Protein AF-A0A7S0XYR2-F1 (afdb_monomer)

pLDDT: mean 83.8, std 12.92, range [31.19, 97.06]

InterPro domains:
  IPR011989 Armadillo-like helical [G3DSA:1.25.10.10] (4-378)
  IPR045065 Exportin-1/5 [PTHR11223] (70-358)
  IPR045478 Exportin-5, C-terminal domain [PF19273] (11-371)

Foldseek 3Di:
DVVLVVLLVVLLCVLVCLVVCVVVVQLPVLLVLLLVLLVVLVVLADDPPDDPVSVVSSVSSSVSSLVSSLSSCLSCLLSCLVNLVSSVVSLVVVLVDPRDDLVSLLSSVSSLLSNLVNPDALQVLLVSLCVLLVVLLCLCLDPLNLVLLQCLCCLQVQDDDDDDDPDLDDPSVCLVSLVSNLSSLSNLLSSLVCLLPDDPSSVSSLLDPSNLVSLLSNLPSLLSNLLSLLVCLPPVNLVPGDPLQVLLVDDPVVVVVVDVPDDPDPVLCSGSNSSSSVSSVSSLLSSLQSQLSSLSNPCSNVVSCVVPVVSVDSNAPNLLSDDPVSLVSNCVRHVVSNQVSDDPVCNVVCCVRHVVVSVVSVVVVVVVVVVVVVVVVD

Nearest PDB structures (foldseek):
  3m62-assembly1_A  TM=3.091E-01  e=1.852E-01  Saccharomyces cerevisiae
  8xvv-assembly1_L  TM=2.353E-01  e=3.892E+00  Homo sapiens

Solvent-accessible surface area (backbone atoms only — not comparable to full-atom values): 20651 Å² total; per-residue (Å²): 110,68,67,47,52,51,48,28,52,52,37,60,47,54,54,76,45,49,71,61,48,61,72,65,76,71,21,58,67,52,32,51,50,45,44,50,44,56,55,48,43,72,71,65,70,76,56,95,85,52,53,73,68,56,44,52,45,43,54,50,25,44,50,28,34,42,54,30,43,32,54,42,37,63,76,38,26,67,47,28,53,90,39,39,67,64,47,46,49,54,46,51,56,49,72,72,39,93,83,60,51,77,72,53,50,50,36,47,51,50,36,52,56,38,63,46,67,62,50,89,46,47,66,62,40,27,51,49,50,42,60,70,45,42,64,50,49,54,54,50,64,28,69,70,40,41,57,63,32,62,38,48,62,62,75,62,53,65,87,70,92,88,73,91,71,93,53,105,77,70,83,61,86,57,51,63,60,50,52,50,48,46,53,36,52,50,50,50,32,54,52,48,49,46,37,59,74,42,56,76,59,47,37,54,13,43,57,33,70,77,39,17,53,57,49,40,59,49,49,63,51,52,25,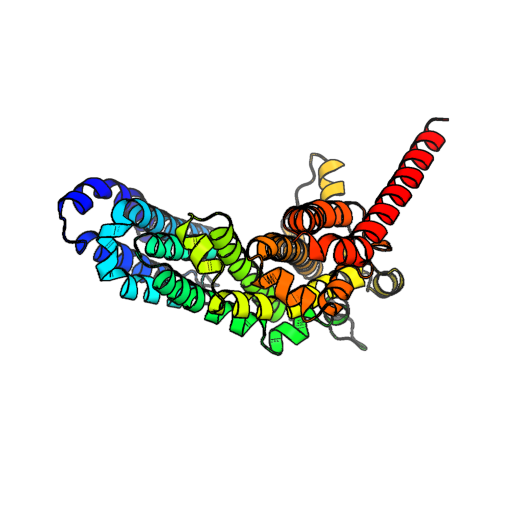31,35,48,27,24,55,34,50,57,41,32,69,73,48,52,69,70,47,50,82,79,50,52,65,59,76,57,55,66,69,54,49,46,73,74,32,90,80,61,64,89,51,76,80,49,67,76,38,70,48,42,46,49,36,52,47,54,52,52,46,50,56,48,50,37,43,34,57,17,44,44,33,66,36,40,63,19,38,55,48,41,38,69,78,37,59,70,61,53,52,37,67,57,44,52,56,91,48,46,55,72,72,58,50,52,48,44,44,64,34,28,49,49,42,42,61,77,52,50,55,78,88,51,42,63,64,46,38,65,73,48,48,50,61,52,50,54,50,50,52,51,53,48,52,53,52,53,50,54,53,56,67,70,76,110

Radius of gyration: 23.52 Å; Cα contacts (8 Å, |Δi|>4): 383; chains: 1; bounding box: 54×51×62 Å

Mean predicted aligned error: 8.56 Å

Organism: Hemiselmis andersenii (NCBI:txid464988)

Structure (mmCIF, N/CA/C/O backbone):
data_AF-A0A7S0XYR2-F1
#
_entry.id   AF-A0A7S0XYR2-F1
#
loop_
_atom_site.group_PDB
_atom_site.id
_atom_site.type_symbol
_atom_site.label_atom_id
_atom_site.label_alt_id
_atom_site.label_comp_id
_atom_site.label_asym_id
_atom_site.label_entity_id
_atom_site.label_seq_id
_atom_site.pdbx_PDB_ins_code
_atom_site.Cartn_x
_atom_site.Cartn_y
_atom_site.Cartn_z
_atom_site.occupancy
_atom_site.B_iso_or_equiv
_atom_site.auth_seq_id
_atom_site.auth_comp_id
_atom_site.auth_asym_id
_atom_site.auth_atom_id
_atom_site.pdbx_PDB_model_num
ATOM 1 N N . ASN A 1 1 ? 18.306 12.909 27.049 1.00 64.62 1 ASN A N 1
ATOM 2 C CA . ASN A 1 1 ? 18.436 11.463 26.741 1.00 64.62 1 ASN A CA 1
ATOM 3 C C . ASN A 1 1 ? 17.804 10.571 27.806 1.00 64.62 1 ASN A C 1
ATOM 5 O O . ASN A 1 1 ? 17.070 9.670 27.417 1.00 64.62 1 ASN A O 1
ATOM 9 N N . GLY A 1 2 ? 17.995 10.841 29.107 1.00 75.31 2 GLY A N 1
ATOM 10 C CA . GLY A 1 2 ? 17.347 10.086 30.197 1.00 75.31 2 GLY A CA 1
ATOM 11 C C . GLY A 1 2 ? 15.819 9.996 30.081 1.00 75.31 2 GLY A C 1
ATOM 12 O O . GLY A 1 2 ? 15.277 8.897 30.099 1.00 75.31 2 GLY A O 1
ATOM 13 N N . ASP A 1 3 ? 15.133 11.112 29.824 1.00 80.19 3 ASP A N 1
ATOM 14 C CA . ASP A 1 3 ? 13.661 11.126 29.725 1.00 80.19 3 ASP A CA 1
ATOM 15 C C . ASP A 1 3 ? 13.102 10.274 28.578 1.00 80.19 3 ASP A C 1
ATOM 17 O O . ASP A 1 3 ? 12.055 9.650 28.725 1.00 80.19 3 ASP A O 1
ATOM 21 N N . LEU A 1 4 ? 13.800 10.209 27.436 1.00 82.38 4 LEU A N 1
ATOM 22 C CA . LEU A 1 4 ? 13.401 9.374 26.292 1.00 82.38 4 LEU A CA 1
ATOM 23 C C . LEU A 1 4 ? 13.570 7.886 26.605 1.00 82.38 4 LEU A C 1
ATOM 25 O O . LEU A 1 4 ? 12.728 7.070 26.229 1.00 82.38 4 LEU A O 1
ATOM 29 N N . PHE A 1 5 ? 14.639 7.539 27.323 1.00 79.25 5 PHE A N 1
ATOM 30 C CA . PHE A 1 5 ? 14.865 6.177 27.786 1.00 79.25 5 PHE A CA 1
ATOM 31 C C . PHE A 1 5 ? 13.798 5.757 28.804 1.00 79.25 5 PHE A C 1
ATOM 33 O O . P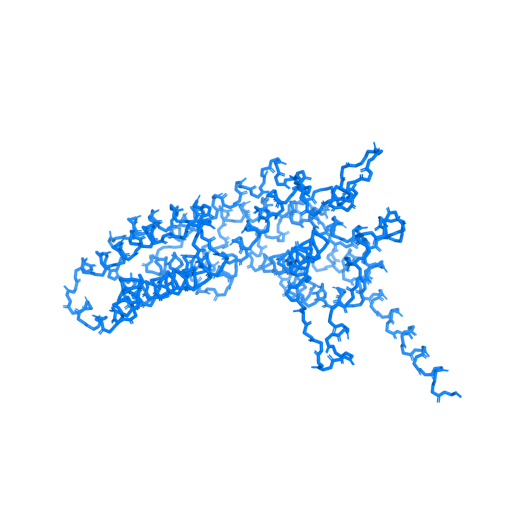HE A 1 5 ? 13.161 4.718 28.631 1.00 79.25 5 PHE A O 1
ATOM 40 N N . VAL A 1 6 ? 13.535 6.599 29.810 1.00 83.31 6 VAL A N 1
ATOM 41 C CA . VAL A 1 6 ? 12.490 6.367 30.818 1.00 83.31 6 VAL A CA 1
ATOM 42 C C . VAL A 1 6 ? 11.117 6.255 30.159 1.00 83.31 6 VAL A C 1
ATOM 44 O O . VAL A 1 6 ? 10.384 5.312 30.447 1.00 83.31 6 VAL A O 1
ATOM 47 N N . ALA A 1 7 ? 10.791 7.137 29.210 1.00 82.31 7 ALA A N 1
ATOM 48 C CA . ALA A 1 7 ? 9.565 7.038 28.424 1.00 82.31 7 ALA A CA 1
ATOM 49 C C . ALA A 1 7 ? 9.462 5.679 27.712 1.00 82.31 7 ALA A C 1
ATOM 51 O O . ALA A 1 7 ? 8.441 5.002 27.818 1.00 82.31 7 ALA A O 1
ATOM 52 N N . GLY A 1 8 ? 10.531 5.234 27.045 1.00 82.00 8 GLY A N 1
ATOM 53 C CA . GLY A 1 8 ? 10.579 3.926 26.391 1.00 82.00 8 GLY A CA 1
ATOM 54 C C . GLY A 1 8 ? 10.329 2.753 27.348 1.00 82.00 8 GLY A C 1
ATOM 55 O O . GLY A 1 8 ? 9.610 1.819 26.986 1.00 82.00 8 GLY A O 1
ATOM 56 N N . VAL A 1 9 ? 10.875 2.808 28.568 1.00 85.62 9 VAL A N 1
ATOM 57 C CA . VAL A 1 9 ? 10.643 1.801 29.619 1.00 85.62 9 VAL A CA 1
ATOM 58 C C . VAL A 1 9 ? 9.190 1.829 30.091 1.00 85.62 9 VAL A C 1
ATOM 60 O O . VAL A 1 9 ? 8.534 0.790 30.085 1.00 85.62 9 VAL A O 1
ATOM 63 N N . VAL A 1 10 ? 8.661 3.007 30.427 1.00 88.75 10 VAL A N 1
ATOM 64 C CA . VAL A 1 10 ? 7.279 3.170 30.903 1.00 88.75 10 VAL A CA 1
ATOM 65 C C . VAL A 1 10 ? 6.286 2.654 29.864 1.00 88.75 10 VAL A C 1
ATOM 67 O O . VAL A 1 10 ? 5.469 1.789 30.175 1.00 88.75 10 VAL A O 1
ATOM 70 N N . PHE A 1 11 ? 6.389 3.097 28.607 1.00 90.50 11 PHE A N 1
ATOM 71 C CA . PHE A 1 11 ? 5.466 2.675 27.549 1.00 90.50 11 PHE A CA 1
ATOM 72 C C . PHE A 1 11 ? 5.566 1.185 27.230 1.00 90.50 11 PHE A C 1
ATOM 74 O O . PHE A 1 11 ? 4.560 0.564 26.887 1.00 90.50 11 PHE A O 1
ATOM 81 N N . ARG A 1 12 ? 6.750 0.581 27.372 1.00 89.56 12 ARG A N 1
ATOM 82 C CA . ARG A 1 12 ? 6.920 -0.870 27.236 1.00 89.56 12 ARG A CA 1
ATOM 83 C C . ARG A 1 12 ? 6.217 -1.643 28.354 1.00 89.56 12 ARG A C 1
ATOM 85 O O . ARG A 1 12 ? 5.769 -2.759 28.096 1.00 89.56 12 ARG A O 1
ATOM 92 N N . SER A 1 13 ? 6.135 -1.072 29.552 1.00 91.50 13 SER A N 1
ATOM 93 C CA . SER A 1 13 ? 5.522 -1.708 30.719 1.00 91.50 13 SER A CA 1
ATOM 94 C C . SER A 1 13 ? 4.009 -1.516 30.783 1.00 91.50 13 SER A C 1
ATOM 96 O O . SER A 1 13 ? 3.336 -2.368 31.333 1.00 91.50 13 SER A O 1
ATOM 98 N N . LEU A 1 14 ? 3.427 -0.475 30.177 1.00 91.81 14 LEU A N 1
ATOM 99 C CA . LEU A 1 14 ? 1.970 -0.252 30.233 1.00 91.81 14 LEU A CA 1
ATOM 100 C C . LEU A 1 14 ? 1.098 -1.461 29.826 1.00 91.81 14 LEU A C 1
ATOM 102 O O . LEU A 1 14 ? 0.091 -1.690 30.495 1.00 91.81 14 LEU A O 1
ATOM 106 N N . PRO A 1 15 ? 1.452 -2.291 28.822 1.00 93.56 15 PRO A N 1
ATOM 107 C CA . PRO A 1 15 ? 0.707 -3.518 28.536 1.00 93.56 15 PRO A CA 1
ATOM 108 C C . PRO A 1 15 ? 0.613 -4.506 29.712 1.00 93.56 15 PRO A C 1
ATOM 110 O O . PRO A 1 15 ? -0.316 -5.304 29.751 1.00 93.56 15 PRO A O 1
ATOM 113 N N . THR A 1 16 ? 1.509 -4.465 30.704 1.00 93.75 16 THR A N 1
ATOM 114 C CA . THR A 1 16 ? 1.393 -5.323 31.900 1.00 93.75 16 THR A CA 1
ATOM 115 C C . THR A 1 16 ? 0.201 -4.938 32.777 1.00 93.75 16 THR A C 1
ATOM 117 O O . THR A 1 16 ? -0.219 -5.735 33.609 1.00 93.75 16 THR A O 1
ATOM 120 N N . MET A 1 17 ? -0.373 -3.745 32.581 1.00 91.25 17 MET A N 1
ATOM 121 C CA . MET A 1 17 ? -1.562 -3.269 33.293 1.00 91.25 17 MET A CA 1
ATOM 122 C C . MET A 1 17 ? -2.878 -3.764 32.681 1.00 91.25 17 MET A C 1
ATOM 124 O O . MET A 1 17 ? -3.933 -3.515 33.257 1.00 91.25 17 MET A O 1
ATOM 128 N N . ILE A 1 18 ? -2.852 -4.477 31.548 1.00 93.12 18 ILE A N 1
ATOM 129 C CA . ILE A 1 18 ? -4.059 -4.980 30.869 1.00 93.12 18 ILE A CA 1
ATOM 130 C C . ILE A 1 18 ? -5.024 -5.713 31.823 1.00 93.12 18 ILE A C 1
ATOM 132 O O . ILE A 1 18 ? -6.207 -5.374 31.801 1.00 93.12 18 ILE A O 1
ATOM 136 N N . PRO A 1 19 ? -4.583 -6.650 32.694 1.00 91.81 19 PRO A N 1
ATOM 137 C CA . PRO A 1 19 ? -5.498 -7.340 33.608 1.00 91.81 19 PRO A CA 1
ATOM 138 C C . PRO A 1 19 ? -6.223 -6.384 34.562 1.00 91.81 19 PRO A C 1
ATOM 140 O O . PRO A 1 19 ? -7.416 -6.539 34.809 1.00 91.81 19 PRO A O 1
ATOM 143 N N . PHE A 1 20 ? -5.518 -5.362 35.053 1.00 89.88 20 PHE A N 1
ATOM 144 C CA . PHE A 1 20 ? -6.088 -4.339 35.926 1.00 89.88 20 PHE A CA 1
ATOM 145 C C . PHE A 1 20 ? -7.101 -3.463 35.181 1.00 89.88 20 PHE A C 1
ATOM 147 O O . PHE A 1 20 ? -8.198 -3.226 35.680 1.00 89.88 20 PHE A O 1
ATOM 154 N N . LEU A 1 21 ? -6.761 -3.023 33.966 1.00 88.94 21 LEU A N 1
ATOM 155 C CA . LEU A 1 21 ? -7.651 -2.211 33.131 1.00 88.94 21 LEU A CA 1
ATOM 156 C C . LEU A 1 21 ? -8.925 -2.970 32.755 1.00 88.94 21 LEU A C 1
ATOM 158 O O . LEU A 1 21 ? -10.006 -2.388 32.766 1.00 88.94 21 LEU A O 1
ATOM 162 N N . LYS A 1 22 ? -8.811 -4.276 32.495 1.00 85.44 22 LYS A N 1
ATOM 163 C CA . LYS A 1 22 ? -9.958 -5.145 32.225 1.00 85.44 22 LYS A CA 1
ATOM 164 C C . LYS A 1 22 ? -10.896 -5.258 33.431 1.00 85.44 22 LYS A C 1
ATOM 166 O O . LYS A 1 22 ? -12.110 -5.243 33.268 1.00 85.44 22 LYS A O 1
ATOM 171 N N . GLY A 1 23 ? -10.340 -5.308 34.643 1.00 82.75 23 GLY A N 1
ATOM 172 C CA . GLY A 1 23 ? -11.110 -5.369 35.890 1.00 82.75 23 GLY A CA 1
ATOM 173 C C . GLY A 1 23 ? -11.916 -4.104 36.221 1.00 82.75 23 GLY A C 1
ATOM 174 O O . GLY A 1 23 ? -12.837 -4.179 37.026 1.00 82.75 23 GLY A O 1
ATOM 175 N N . GLN A 1 24 ? -11.609 -2.955 35.604 1.00 79.88 24 GLN A N 1
ATOM 176 C CA . GLN A 1 24 ? -12.321 -1.686 35.835 1.00 79.88 24 GLN A CA 1
ATOM 177 C C . GLN A 1 24 ? -13.682 -1.612 35.115 1.00 79.88 24 GLN A C 1
ATOM 179 O O . GLN A 1 24 ? -14.516 -0.786 35.473 1.00 79.88 24 GLN A O 1
ATOM 184 N N . GLY A 1 25 ? -13.915 -2.450 34.096 1.00 67.56 25 GLY A N 1
ATOM 185 C CA . GLY A 1 25 ? -15.216 -2.655 33.438 1.00 67.56 25 GLY A CA 1
ATOM 186 C C . GLY A 1 25 ? -15.798 -1.486 32.624 1.00 67.56 25 GLY A C 1
ATOM 187 O O . GLY A 1 25 ? -16.658 -1.720 31.783 1.00 67.56 25 GLY A O 1
ATOM 188 N N . ASN A 1 26 ? -15.342 -0.245 32.824 1.00 70.19 26 ASN A N 1
ATOM 189 C CA . ASN A 1 26 ? -15.915 0.953 32.194 1.00 70.19 26 ASN A CA 1
ATOM 190 C C . ASN A 1 26 ? -15.094 1.523 31.022 1.00 70.19 26 ASN A C 1
ATOM 192 O O . ASN A 1 26 ? -15.467 2.553 30.466 1.00 70.19 26 ASN A O 1
ATOM 196 N N . GLY A 1 27 ? -13.953 0.915 30.680 1.00 72.81 27 GLY A N 1
ATOM 197 C CA . GLY A 1 27 ? -13.110 1.344 29.557 1.00 72.81 27 GLY A CA 1
ATOM 198 C C . GLY A 1 27 ? -12.356 2.669 29.729 1.00 72.81 27 GLY A C 1
ATOM 199 O O . GLY A 1 27 ? -11.406 2.916 28.984 1.00 72.81 27 GLY A O 1
ATOM 200 N N . GLN A 1 28 ? -12.686 3.482 30.741 1.00 80.94 28 GLN A N 1
ATOM 201 C CA . GLN A 1 28 ? -12.114 4.822 30.939 1.00 80.94 28 GLN A CA 1
ATOM 202 C C . GLN A 1 28 ? -10.594 4.794 31.092 1.00 80.94 28 GLN A C 1
ATOM 204 O O . GLN A 1 28 ? -9.887 5.600 30.488 1.00 80.94 28 GLN A O 1
ATOM 209 N N . GLY A 1 29 ? -10.074 3.835 31.863 1.00 85.81 29 GLY A N 1
ATOM 210 C CA . GLY A 1 29 ? -8.632 3.674 32.042 1.00 85.81 29 GLY A CA 1
ATOM 211 C C . GLY A 1 29 ? -7.916 3.316 30.737 1.00 85.81 29 GLY A C 1
ATOM 212 O O . GLY A 1 29 ? -6.848 3.855 30.451 1.00 85.81 29 GLY A O 1
ATOM 213 N N . ALA A 1 30 ? -8.515 2.442 29.922 1.00 87.44 30 ALA A N 1
ATOM 214 C CA . ALA A 1 30 ? -7.942 2.025 28.646 1.00 87.44 30 ALA A CA 1
ATOM 215 C C . ALA A 1 30 ? -7.933 3.183 27.638 1.00 87.44 30 ALA A C 1
ATOM 217 O O . ALA A 1 30 ? -6.883 3.474 27.061 1.00 87.44 30 ALA A O 1
ATOM 218 N N . GLY A 1 31 ? -9.068 3.877 27.486 1.00 89.31 31 GLY A N 1
ATOM 219 C CA . GLY A 1 31 ? -9.197 5.039 26.605 1.00 89.31 31 GLY A CA 1
ATOM 220 C C . GLY A 1 31 ? -8.204 6.136 26.972 1.00 89.31 31 GLY A C 1
ATOM 221 O O . GLY A 1 31 ? -7.397 6.544 26.139 1.00 89.31 31 GLY A O 1
ATOM 222 N N . TYR A 1 32 ? -8.165 6.517 28.252 1.00 90.81 32 TYR A N 1
ATOM 223 C CA . TYR A 1 32 ? -7.227 7.519 28.757 1.00 90.81 32 TYR A CA 1
ATOM 224 C C . TYR A 1 32 ? -5.764 7.157 28.470 1.00 90.81 32 TYR A C 1
ATOM 226 O O . TYR A 1 32 ? -5.002 7.997 27.987 1.00 90.81 32 TYR A O 1
ATOM 234 N N . ILE A 1 33 ? -5.353 5.913 28.742 1.00 92.19 33 ILE A N 1
ATOM 235 C CA . ILE A 1 33 ? -3.969 5.477 28.518 1.00 92.19 33 ILE A CA 1
ATOM 236 C C . ILE A 1 33 ? -3.615 5.541 27.034 1.00 92.19 33 ILE A C 1
ATOM 238 O O . ILE A 1 33 ? -2.578 6.110 26.687 1.00 92.19 33 ILE A O 1
ATOM 242 N N . VAL A 1 34 ? -4.464 5.003 26.155 1.00 93.00 34 VAL A N 1
ATOM 243 C CA . VAL A 1 34 ? -4.190 4.990 24.713 1.00 93.00 34 VAL A CA 1
ATOM 244 C C . VAL A 1 34 ? -4.149 6.418 24.154 1.00 93.00 34 VAL A C 1
ATOM 246 O O . VAL A 1 34 ? -3.179 6.765 23.477 1.00 93.00 34 VAL A O 1
ATOM 249 N N . SER A 1 35 ? -5.101 7.286 24.506 1.00 92.81 35 SER A N 1
ATOM 250 C CA . SER A 1 35 ? -5.096 8.695 24.088 1.00 92.81 35 SER A CA 1
ATOM 251 C C . SER A 1 35 ? -3.867 9.459 24.584 1.00 92.81 35 SER A C 1
ATOM 253 O O . SER A 1 35 ? -3.252 10.224 23.833 1.00 92.81 35 SER A O 1
ATOM 255 N N . ARG A 1 36 ? -3.440 9.232 25.835 1.00 92.62 36 ARG A N 1
ATOM 256 C CA . ARG A 1 36 ? -2.217 9.838 26.390 1.00 92.62 36 ARG A CA 1
ATOM 257 C C . ARG A 1 36 ? -0.962 9.342 25.690 1.00 92.62 36 ARG A C 1
ATOM 259 O O . ARG A 1 36 ? -0.053 10.136 25.454 1.00 92.62 36 ARG A O 1
ATOM 266 N N . MET A 1 37 ? -0.910 8.059 25.343 1.00 93.19 37 MET A N 1
ATOM 267 C CA . MET A 1 37 ? 0.182 7.477 24.569 1.00 93.19 37 MET A CA 1
ATOM 268 C C . MET A 1 37 ? 0.294 8.139 23.191 1.00 93.19 37 MET A C 1
ATOM 270 O O . MET A 1 37 ? 1.375 8.614 22.844 1.00 93.19 37 MET A O 1
ATOM 274 N N . LEU A 1 38 ? -0.811 8.262 22.448 1.00 92.19 38 LEU A N 1
ATOM 275 C CA . LEU A 1 38 ? -0.824 8.927 21.138 1.00 92.19 38 LEU A CA 1
ATOM 276 C C . LEU A 1 38 ? -0.518 10.428 21.239 1.00 92.19 38 LEU A C 1
ATOM 278 O O . LEU A 1 38 ? 0.268 10.961 20.461 1.00 92.19 38 LEU A O 1
ATOM 282 N N . THR A 1 39 ? -1.047 11.114 22.249 1.00 91.25 39 THR A N 1
ATOM 283 C CA . THR A 1 39 ? -0.697 12.519 22.505 1.00 91.25 39 THR A CA 1
ATOM 284 C C . THR A 1 39 ? 0.797 12.669 22.799 1.00 91.25 39 THR A C 1
ATOM 286 O O . THR A 1 39 ? 1.458 13.553 22.252 1.00 91.25 39 THR A O 1
ATOM 289 N N . ARG A 1 40 ? 1.381 11.784 23.621 1.00 90.19 40 ARG A N 1
ATOM 290 C CA . ARG A 1 40 ? 2.819 11.831 23.917 1.00 90.19 40 ARG A CA 1
ATOM 291 C C . ARG A 1 40 ? 3.657 11.524 22.685 1.00 90.19 40 ARG A C 1
ATOM 293 O O . ARG A 1 40 ? 4.683 12.176 22.499 1.00 90.19 40 ARG A O 1
ATOM 300 N N . TYR A 1 41 ? 3.210 10.598 21.840 1.00 89.94 41 TYR A N 1
ATOM 301 C CA . TYR A 1 41 ? 3.844 10.311 20.559 1.00 89.94 41 TYR A CA 1
ATOM 302 C C . TYR A 1 41 ? 4.067 11.601 19.757 1.00 89.94 41 TYR A C 1
ATOM 304 O O . TYR A 1 41 ? 5.190 11.860 19.337 1.00 89.94 41 TYR A O 1
ATOM 312 N N . LYS A 1 42 ? 3.042 12.464 19.644 1.00 86.50 42 LYS A N 1
ATOM 313 C CA . LYS A 1 42 ? 3.137 13.755 18.931 1.00 86.50 42 LYS A CA 1
ATOM 314 C C . LYS A 1 42 ? 4.216 14.676 19.498 1.00 86.50 42 LYS A C 1
ATOM 316 O O . LYS A 1 42 ? 4.836 15.414 18.741 1.00 86.50 42 LYS A O 1
ATOM 321 N N . THR A 1 43 ? 4.451 14.631 20.809 1.00 86.69 43 THR A N 1
ATOM 322 C CA . THR A 1 43 ? 5.464 15.472 21.473 1.00 86.69 43 THR A CA 1
ATOM 323 C C . THR A 1 43 ? 6.889 14.932 21.348 1.00 86.69 43 THR A C 1
ATOM 325 O O . THR A 1 43 ? 7.843 15.676 21.555 1.00 86.69 43 THR A O 1
ATOM 328 N N . ILE A 1 44 ? 7.054 13.645 21.029 1.00 87.00 44 ILE A N 1
ATOM 329 C CA . ILE A 1 44 ? 8.364 13.013 20.864 1.00 87.00 44 ILE A CA 1
ATOM 330 C C . ILE A 1 44 ? 8.745 13.118 19.384 1.00 87.00 44 ILE A C 1
ATOM 332 O O . ILE A 1 44 ? 8.451 12.245 18.569 1.00 87.00 44 ILE A O 1
ATOM 336 N N . GLN A 1 45 ? 9.383 14.233 19.041 1.00 81.62 45 GLN A N 1
ATOM 337 C CA . GLN A 1 45 ? 9.883 14.524 17.698 1.00 81.62 45 GLN A CA 1
ATOM 338 C C . GLN A 1 45 ? 11.408 14.567 17.702 1.00 81.62 45 GLN A C 1
ATOM 340 O O . GLN A 1 45 ? 12.019 14.885 18.727 1.00 81.62 45 GLN A O 1
ATOM 345 N N . TRP A 1 46 ? 12.015 14.237 16.564 1.00 77.69 46 TRP A N 1
ATOM 346 C CA . TRP A 1 46 ? 13.436 14.488 16.342 1.00 77.69 46 TRP A CA 1
ATOM 347 C C . TRP A 1 46 ? 13.610 15.804 15.584 1.00 77.69 46 TRP A C 1
ATOM 349 O O . TRP A 1 46 ? 12.789 16.168 14.743 1.00 77.69 46 TRP A O 1
ATOM 359 N N . SER A 1 47 ? 14.690 16.513 15.887 1.00 73.88 47 SER A N 1
ATOM 360 C CA . SER A 1 47 ? 15.134 17.690 15.143 1.00 73.88 47 SER A CA 1
ATOM 361 C C . SER A 1 47 ? 16.102 17.276 14.027 1.00 73.88 47 SER A C 1
ATOM 363 O O . SER A 1 47 ? 16.884 16.339 14.219 1.00 73.88 47 SER A O 1
ATOM 365 N N . PRO A 1 48 ? 16.153 17.989 12.886 1.00 68.56 48 PRO A N 1
ATOM 366 C CA . PRO A 1 48 ? 17.231 17.835 11.907 1.00 68.56 48 PRO A CA 1
ATOM 367 C C . PRO A 1 48 ? 18.628 18.014 12.522 1.00 68.56 48 PRO A C 1
ATOM 369 O O . PRO A 1 48 ? 19.590 17.418 12.048 1.00 68.56 48 PRO A O 1
ATOM 372 N N . THR A 1 49 ? 18.736 18.778 13.610 1.00 76.44 49 THR A N 1
ATOM 373 C CA . THR A 1 49 ? 19.988 19.010 14.345 1.00 76.44 49 THR A CA 1
ATOM 374 C C . THR A 1 49 ? 20.325 17.922 15.370 1.00 76.44 49 THR A C 1
ATOM 376 O O . THR A 1 49 ? 21.400 17.970 15.960 1.00 76.44 49 THR A O 1
ATOM 379 N N . ASP A 1 50 ? 19.439 16.945 15.596 1.00 80.25 50 ASP A N 1
ATOM 380 C CA . ASP A 1 50 ? 19.701 15.858 16.541 1.00 80.25 50 ASP A CA 1
ATOM 381 C C . ASP A 1 50 ? 20.791 14.920 16.008 1.00 80.25 50 ASP A C 1
ATOM 383 O O . ASP A 1 50 ? 20.760 14.521 14.839 1.00 80.25 50 ASP A O 1
ATOM 387 N N . ASP A 1 51 ? 21.702 14.502 16.891 1.00 84.81 51 ASP A N 1
ATOM 388 C CA . ASP A 1 51 ? 22.689 13.465 16.590 1.00 84.81 51 ASP A CA 1
ATOM 389 C C . ASP A 1 51 ? 22.036 12.084 16.342 1.00 84.81 51 ASP A C 1
ATOM 391 O O . ASP A 1 51 ? 20.878 11.824 16.698 1.00 84.81 51 ASP A O 1
ATOM 395 N N . ALA A 1 52 ? 22.787 11.168 15.722 1.00 81.56 52 ALA A N 1
ATOM 396 C CA . ALA A 1 52 ? 22.298 9.833 15.365 1.00 81.56 52 ALA A CA 1
ATOM 397 C C . ALA A 1 52 ? 21.816 9.013 16.580 1.00 81.56 52 ALA A C 1
ATOM 399 O O . ALA A 1 52 ? 20.835 8.264 16.488 1.00 81.56 52 ALA A O 1
ATOM 400 N N . SER A 1 53 ? 22.459 9.183 17.738 1.00 82.69 53 SER A N 1
ATOM 401 C CA . SER A 1 53 ? 22.109 8.483 18.978 1.00 82.69 53 SER A CA 1
ATOM 402 C C . SER A 1 53 ? 20.754 8.947 19.510 1.00 82.69 53 SER A C 1
ATOM 404 O O . SER A 1 53 ? 19.897 8.134 19.866 1.00 82.69 53 SER A O 1
ATOM 406 N N . ARG A 1 54 ? 20.512 10.259 19.514 1.00 83.75 54 ARG A N 1
ATOM 407 C CA . ARG A 1 54 ? 19.249 10.866 19.926 1.00 83.75 54 ARG A CA 1
ATOM 408 C C . ARG A 1 54 ? 18.121 10.505 18.969 1.00 83.75 54 ARG A C 1
ATOM 410 O O . ARG A 1 54 ? 17.058 10.105 19.444 1.00 83.75 54 ARG A O 1
ATOM 417 N N . ARG A 1 55 ? 18.356 10.548 17.653 1.00 81.88 55 ARG A N 1
ATOM 418 C CA . ARG A 1 55 ? 17.380 10.082 16.648 1.00 81.88 55 ARG A CA 1
ATOM 419 C C . ARG A 1 55 ? 16.975 8.632 16.902 1.00 81.88 55 ARG A C 1
ATOM 421 O O . ARG A 1 55 ? 15.787 8.321 16.948 1.00 81.88 55 ARG A O 1
ATOM 428 N N . THR A 1 56 ? 17.947 7.763 17.174 1.00 83.44 56 THR A N 1
ATOM 429 C CA . THR A 1 56 ? 17.697 6.352 17.503 1.00 83.44 56 THR A CA 1
ATOM 430 C C . THR A 1 56 ? 16.842 6.198 18.766 1.00 83.44 56 THR A C 1
ATOM 432 O O . THR A 1 56 ? 15.904 5.400 18.789 1.00 83.44 56 THR A O 1
ATOM 435 N N . LEU A 1 57 ? 17.106 6.980 19.820 1.00 86.75 57 LEU A N 1
ATOM 436 C CA . LEU A 1 57 ? 16.297 6.968 21.046 1.00 86.75 57 LEU A CA 1
ATOM 437 C C . LEU A 1 57 ? 14.861 7.455 20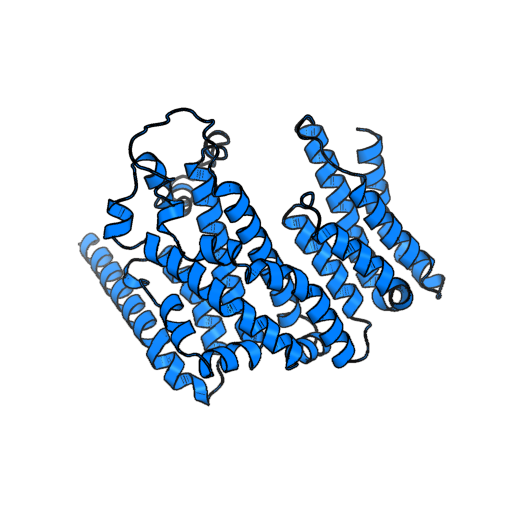.811 1.00 86.75 57 LEU A C 1
ATOM 439 O O . LEU A 1 57 ? 13.925 6.849 21.334 1.00 86.75 57 LEU A O 1
ATOM 443 N N . VAL A 1 58 ? 14.680 8.512 20.015 1.00 87.75 58 VAL A N 1
ATOM 444 C CA . VAL A 1 58 ? 13.362 9.042 19.634 1.00 87.75 58 VAL A CA 1
ATOM 445 C C . VAL A 1 58 ? 12.559 7.990 18.867 1.00 87.75 58 VAL A C 1
ATOM 447 O O . VAL A 1 58 ? 11.443 7.661 19.276 1.00 87.75 58 VAL A O 1
ATOM 450 N N . LEU A 1 59 ? 13.139 7.406 17.814 1.00 85.12 59 LEU A N 1
ATOM 451 C CA . LEU A 1 59 ? 12.496 6.362 17.009 1.00 85.12 59 LEU A CA 1
ATOM 452 C C . LEU A 1 59 ? 12.137 5.138 17.860 1.00 85.12 59 LEU A C 1
ATOM 454 O O . LEU A 1 59 ? 11.026 4.614 17.773 1.00 85.12 59 LEU A O 1
ATOM 458 N N . ASN A 1 60 ? 13.034 4.717 18.755 1.00 87.00 60 ASN A N 1
ATOM 459 C CA . ASN A 1 60 ? 12.763 3.616 19.673 1.00 87.00 60 ASN A CA 1
ATOM 460 C C . ASN A 1 60 ? 11.609 3.931 20.632 1.00 87.00 60 ASN A C 1
ATOM 462 O O . ASN A 1 60 ? 10.722 3.094 20.799 1.00 87.00 60 ASN A O 1
ATOM 466 N N . ALA A 1 61 ? 11.581 5.118 21.245 1.00 89.38 61 ALA A N 1
ATOM 467 C CA . ALA A 1 61 ? 10.503 5.516 22.149 1.00 89.38 61 ALA A CA 1
ATOM 468 C C . ALA A 1 61 ? 9.144 5.542 21.431 1.00 89.38 61 ALA A C 1
ATOM 470 O O . ALA A 1 61 ? 8.175 4.957 21.917 1.00 89.38 61 ALA A O 1
ATOM 471 N N . ARG A 1 62 ? 9.081 6.133 20.234 1.00 90.44 62 ARG A N 1
ATOM 472 C CA . ARG A 1 62 ? 7.865 6.183 19.410 1.00 90.44 62 ARG A CA 1
ATOM 473 C C . ARG A 1 62 ? 7.400 4.804 18.949 1.00 90.44 62 ARG A C 1
ATOM 475 O O . ARG A 1 62 ? 6.208 4.493 19.014 1.00 90.44 62 ARG A O 1
ATOM 482 N N . ARG A 1 63 ? 8.332 3.924 18.574 1.00 87.69 63 ARG A N 1
ATOM 483 C CA . ARG A 1 63 ? 8.034 2.517 18.275 1.00 87.69 63 ARG A CA 1
ATOM 484 C C . ARG A 1 63 ? 7.457 1.792 19.491 1.00 87.69 63 ARG A C 1
ATOM 486 O O . ARG A 1 63 ? 6.516 1.015 19.354 1.00 87.69 63 ARG A O 1
ATOM 493 N N . ARG A 1 64 ? 7.981 2.035 20.700 1.00 90.69 64 ARG A N 1
ATOM 494 C CA . ARG A 1 64 ? 7.415 1.459 21.936 1.00 90.69 64 ARG A CA 1
ATOM 495 C C . ARG A 1 64 ? 6.007 1.970 22.202 1.00 90.69 64 ARG A C 1
ATOM 497 O O . ARG A 1 64 ? 5.151 1.162 22.533 1.00 90.69 64 ARG A O 1
ATOM 504 N N . ILE A 1 65 ? 5.761 3.263 22.012 1.00 92.00 65 ILE A N 1
ATOM 505 C CA . ILE A 1 65 ? 4.425 3.846 22.157 1.00 92.00 65 ILE A CA 1
ATOM 506 C C . ILE A 1 65 ? 3.445 3.173 21.194 1.00 92.00 65 ILE A C 1
ATOM 508 O O . ILE A 1 65 ? 2.489 2.553 21.644 1.00 92.00 65 ILE A O 1
ATOM 512 N N . SER A 1 66 ? 3.725 3.219 19.891 1.00 90.75 66 SER A N 1
ATOM 513 C CA . SER A 1 66 ? 2.834 2.671 18.860 1.00 90.75 66 SER A CA 1
ATOM 514 C C . SER A 1 66 ? 2.576 1.168 19.038 1.00 90.75 66 SER A C 1
ATOM 516 O O . SER A 1 66 ? 1.425 0.736 19.055 1.00 90.75 66 SER A O 1
ATOM 518 N N . THR A 1 67 ? 3.619 0.363 19.272 1.00 91.38 67 THR A N 1
ATOM 519 C CA . THR A 1 67 ? 3.458 -1.087 19.504 1.00 91.38 67 THR A CA 1
ATOM 520 C C . THR A 1 67 ? 2.697 -1.413 20.790 1.00 91.38 67 THR A C 1
ATOM 522 O O . THR A 1 67 ? 1.899 -2.350 20.802 1.00 91.38 67 THR A O 1
ATOM 525 N N . SER A 1 68 ? 2.910 -0.669 21.878 1.00 94.06 68 SER A N 1
ATOM 526 C CA . SER A 1 68 ? 2.167 -0.875 23.125 1.00 94.06 68 SER A CA 1
ATOM 527 C C . SER A 1 68 ? 0.710 -0.424 23.010 1.00 94.06 68 SER A C 1
ATOM 529 O O . SER A 1 68 ? -0.159 -1.122 23.526 1.00 94.06 68 SER A O 1
ATOM 531 N N . SER A 1 69 ? 0.423 0.669 22.293 1.00 93.94 69 SER A N 1
ATOM 532 C CA . SER A 1 69 ? -0.949 1.116 22.022 1.00 93.94 69 SER A CA 1
ATOM 533 C C . SER A 1 69 ? -1.733 0.039 21.277 1.00 93.94 69 SER A C 1
ATOM 535 O O . SER A 1 69 ? -2.833 -0.308 21.694 1.00 93.94 69 SER A O 1
ATOM 537 N N . VAL A 1 70 ? -1.130 -0.569 20.248 1.00 92.62 70 VAL A N 1
ATOM 538 C CA . VAL A 1 70 ? -1.715 -1.704 19.516 1.00 92.62 70 VAL A CA 1
ATOM 539 C C . VAL A 1 70 ? -1.990 -2.895 20.439 1.00 92.62 70 VAL A C 1
ATOM 541 O O . VAL A 1 70 ? -3.068 -3.478 20.384 1.00 92.62 70 VAL A O 1
ATOM 544 N N . LYS A 1 71 ? -1.045 -3.263 21.316 1.00 94.06 71 LYS A N 1
ATOM 545 C CA . LYS A 1 71 ? -1.221 -4.392 22.252 1.00 94.06 71 LYS A CA 1
ATOM 546 C C . LYS A 1 71 ? -2.363 -4.172 23.238 1.00 94.06 71 LYS A C 1
ATOM 548 O O . LYS A 1 71 ? -3.144 -5.090 23.472 1.00 94.06 71 LYS A O 1
ATOM 553 N N . ILE A 1 72 ? -2.442 -2.975 23.817 1.00 93.31 72 ILE A N 1
ATOM 554 C CA . ILE A 1 72 ? -3.522 -2.605 24.737 1.00 93.31 72 ILE A CA 1
ATOM 555 C C . ILE A 1 72 ? -4.852 -2.625 23.985 1.00 93.31 72 ILE A C 1
ATOM 557 O O . ILE A 1 72 ? -5.808 -3.218 24.475 1.00 93.31 72 ILE A O 1
ATOM 561 N N . ALA A 1 73 ? -4.889 -2.063 22.774 1.00 92.94 73 ALA A N 1
ATOM 562 C CA . ALA A 1 73 ? -6.093 -2.050 21.960 1.00 92.94 73 ALA A CA 1
ATOM 563 C C . ALA A 1 73 ? -6.579 -3.451 21.587 1.00 92.94 73 ALA A C 1
ATOM 565 O O . ALA A 1 73 ? -7.773 -3.707 21.654 1.00 92.94 73 ALA A O 1
ATOM 566 N N . HIS A 1 74 ? -5.672 -4.378 21.263 1.00 91.50 74 HIS A N 1
ATOM 567 C CA . HIS A 1 74 ? -6.039 -5.768 20.967 1.00 91.50 74 HIS A CA 1
ATOM 568 C C . HIS A 1 74 ? -6.680 -6.447 22.176 1.00 91.50 74 HIS A C 1
ATOM 570 O O . HIS A 1 74 ? -7.675 -7.152 22.039 1.00 91.50 74 HIS A O 1
ATOM 576 N N . ALA A 1 75 ? -6.115 -6.238 23.364 1.00 91.75 75 ALA A N 1
ATOM 577 C CA . ALA A 1 75 ? -6.586 -6.901 24.573 1.00 91.75 75 ALA A CA 1
ATOM 578 C C . ALA A 1 75 ? -7.880 -6.306 25.148 1.00 91.75 75 ALA A C 1
ATOM 580 O O . ALA A 1 75 ? -8.586 -7.009 25.871 1.00 91.75 75 ALA A O 1
ATOM 581 N N . LEU A 1 76 ? -8.152 -5.030 24.856 1.00 91.44 76 LEU A N 1
ATOM 582 C CA . LEU A 1 76 ? -9.234 -4.234 25.442 1.00 91.44 76 LEU A CA 1
ATOM 583 C C . LEU A 1 76 ? -10.120 -3.586 24.365 1.00 91.44 76 LEU A C 1
ATOM 585 O O . LEU A 1 76 ? -10.605 -2.468 24.539 1.00 91.44 76 LEU A O 1
ATOM 589 N N . ALA A 1 77 ? -10.272 -4.240 23.209 1.00 87.88 77 ALA A N 1
ATOM 590 C CA . ALA A 1 77 ? -10.950 -3.657 22.051 1.00 87.88 77 ALA A CA 1
ATOM 591 C C . ALA A 1 77 ? -12.399 -3.260 22.378 1.00 87.88 77 ALA A C 1
ATOM 593 O O . ALA A 1 77 ? -12.826 -2.152 22.059 1.00 87.88 77 ALA A O 1
ATOM 594 N N . THR A 1 78 ? -13.135 -4.133 23.070 1.00 87.31 78 THR A N 1
ATOM 595 C CA . THR A 1 78 ? -14.525 -3.889 23.482 1.00 87.31 78 THR A CA 1
ATOM 596 C C . THR A 1 78 ? -14.617 -2.737 24.480 1.00 87.31 78 THR A C 1
ATOM 598 O O . THR A 1 78 ? -15.466 -1.860 24.348 1.00 87.31 78 THR A O 1
ATOM 601 N N . GLU A 1 79 ? -13.712 -2.704 25.453 1.00 89.44 79 GLU A N 1
ATOM 602 C CA . GLU A 1 79 ? -13.636 -1.675 26.486 1.00 89.44 79 GLU A CA 1
ATOM 603 C C . GLU A 1 79 ? -13.237 -0.306 25.908 1.00 89.44 79 GLU A C 1
ATOM 605 O O . GLU A 1 79 ? -13.594 0.727 26.464 1.00 89.44 79 GLU A O 1
ATOM 610 N N . LEU A 1 80 ? -12.528 -0.273 24.776 1.00 89.56 80 LEU A N 1
ATOM 611 C CA . LEU A 1 80 ? -12.154 0.960 24.078 1.00 89.56 80 LEU A CA 1
ATOM 612 C C . LEU A 1 80 ? -13.256 1.531 23.183 1.00 89.56 80 LEU A C 1
ATOM 614 O O . LEU A 1 80 ? -13.122 2.671 22.734 1.00 89.56 80 LEU A O 1
ATOM 618 N N . LEU A 1 81 ? -14.340 0.792 22.934 1.00 87.00 81 LEU A N 1
ATOM 619 C CA . LEU A 1 81 ? -15.413 1.224 22.038 1.00 87.00 81 LEU A CA 1
ATOM 620 C C . LEU A 1 81 ? -15.976 2.626 22.375 1.00 87.00 81 LEU A C 1
ATOM 622 O O . LEU A 1 81 ? -16.107 3.424 21.443 1.00 87.00 81 LEU A O 1
ATOM 626 N N . PRO A 1 82 ? -16.215 3.006 23.653 1.00 88.75 82 PRO A N 1
ATOM 627 C CA . PRO A 1 82 ? -16.689 4.351 24.007 1.00 88.75 82 PRO A CA 1
ATOM 628 C C . PRO A 1 82 ? -15.699 5.476 23.669 1.00 88.75 82 PRO A C 1
ATOM 630 O O . PRO A 1 82 ? -16.105 6.610 23.437 1.00 88.75 82 PRO A O 1
ATOM 633 N N . HIS A 1 83 ? -14.400 5.168 23.618 1.00 89.12 83 HIS A N 1
ATOM 634 C CA . HIS A 1 83 ? -13.319 6.121 23.341 1.00 89.12 83 HIS A CA 1
ATOM 635 C C . HIS A 1 83 ? -12.821 6.052 21.891 1.00 89.12 83 HIS A C 1
ATOM 637 O O . HIS A 1 83 ? -11.883 6.755 21.515 1.00 89.12 83 HIS A O 1
ATOM 643 N N . ARG A 1 84 ? -13.447 5.216 21.052 1.00 87.50 84 ARG A N 1
ATOM 644 C CA . ARG A 1 84 ? -13.008 4.955 19.678 1.00 87.50 84 ARG A CA 1
ATOM 645 C C . ARG A 1 84 ? -12.859 6.232 18.859 1.00 87.50 84 ARG A C 1
ATOM 647 O O . ARG A 1 84 ? -11.864 6.361 18.154 1.00 87.50 84 ARG A O 1
ATOM 654 N N . GLY A 1 85 ? -13.825 7.149 18.938 1.00 87.44 85 GLY A N 1
ATOM 655 C CA . GLY A 1 85 ? -13.808 8.392 18.159 1.00 87.44 85 GLY A CA 1
ATOM 656 C C . GLY A 1 85 ? -12.589 9.261 18.475 1.00 87.44 85 GLY A C 1
ATOM 657 O O . GLY A 1 85 ? -11.882 9.681 17.566 1.00 87.44 85 GLY A O 1
ATOM 658 N N . GLU A 1 86 ? -12.285 9.441 19.762 1.00 91.06 86 GLU A N 1
ATOM 659 C CA . GLU A 1 86 ? -11.118 10.200 20.226 1.00 91.06 86 GLU A CA 1
ATOM 660 C C . GLU A 1 86 ? -9.803 9.555 19.762 1.00 91.06 86 GLU A C 1
ATOM 662 O O . GLU A 1 86 ? -8.954 10.215 19.163 1.00 91.06 86 GLU A O 1
ATOM 667 N N . VAL A 1 87 ? -9.649 8.244 19.981 1.00 91.06 87 VAL A N 1
ATOM 668 C CA . VAL A 1 87 ? -8.428 7.516 19.601 1.00 91.06 87 VAL A CA 1
ATOM 669 C C . VAL A 1 87 ? -8.249 7.491 18.079 1.00 91.06 87 VAL A C 1
ATOM 671 O O . VAL A 1 87 ? -7.129 7.642 17.590 1.00 91.06 87 VAL A O 1
ATOM 674 N N . THR A 1 88 ? -9.342 7.342 17.327 1.00 89.50 88 THR A N 1
ATOM 675 C CA . THR A 1 88 ? -9.338 7.379 15.856 1.00 89.50 88 THR A CA 1
ATOM 676 C C . THR A 1 88 ? -8.919 8.753 15.350 1.00 89.50 88 THR A C 1
ATOM 678 O O . THR A 1 88 ? -8.040 8.824 14.494 1.00 89.50 88 THR A O 1
ATOM 681 N N . GLY A 1 89 ? -9.459 9.832 15.927 1.00 89.12 89 GLY A N 1
ATOM 682 C CA . GLY A 1 89 ? -9.065 11.199 15.587 1.00 89.12 89 GLY A CA 1
ATOM 683 C C . GLY A 1 89 ? -7.572 11.441 15.816 1.00 89.12 89 GLY A C 1
ATOM 684 O O . GLY A 1 89 ? -6.869 11.878 14.909 1.00 89.12 89 GLY A O 1
ATOM 685 N N . LEU A 1 90 ? -7.042 11.047 16.981 1.00 91.50 90 LEU A N 1
ATOM 686 C CA . LEU A 1 90 ? -5.608 11.165 17.279 1.00 91.50 90 LEU A CA 1
ATOM 687 C C . LEU A 1 90 ? -4.733 10.356 16.308 1.00 91.50 90 LEU A C 1
ATOM 689 O O . LEU A 1 90 ? -3.672 10.822 15.891 1.00 91.50 90 LEU A O 1
ATOM 693 N N . ALA A 1 91 ? -5.157 9.145 15.945 1.00 90.69 91 ALA A N 1
ATOM 694 C CA . ALA A 1 91 ? -4.451 8.309 14.980 1.00 90.69 91 ALA A CA 1
ATOM 695 C C . ALA A 1 91 ? -4.478 8.908 13.562 1.00 90.69 91 ALA A C 1
ATOM 697 O O . ALA A 1 91 ? -3.451 8.917 12.886 1.00 90.69 91 ALA A O 1
ATOM 698 N N . GLN A 1 92 ? -5.613 9.454 13.121 1.00 86.56 92 GLN A N 1
ATOM 699 C CA . GLN A 1 92 ? -5.742 10.122 11.823 1.00 86.56 92 GLN A CA 1
ATOM 700 C C . GLN A 1 92 ? -4.908 11.409 11.756 1.00 86.56 92 GLN A C 1
ATOM 702 O O . GLN A 1 92 ? -4.218 11.636 10.764 1.00 86.56 92 GLN A O 1
ATOM 707 N N . GLU A 1 93 ? -4.874 12.204 12.827 1.00 87.06 93 GLU A N 1
ATOM 708 C CA . GLU A 1 93 ? -3.984 13.368 12.924 1.00 87.06 93 GLU A CA 1
ATOM 709 C C . GLU A 1 93 ? -2.502 12.980 12.817 1.00 87.06 93 GLU A C 1
ATOM 711 O O . GLU A 1 93 ? -1.715 13.685 12.186 1.00 87.06 93 GLU A O 1
ATOM 716 N N . LEU A 1 94 ? -2.106 11.855 13.425 1.00 87.44 94 LEU A N 1
ATOM 717 C CA . LEU A 1 94 ? -0.743 11.330 13.315 1.00 87.44 94 LEU A CA 1
ATOM 718 C C . LEU A 1 94 ? -0.406 10.911 11.884 1.00 87.44 94 LEU A C 1
ATOM 720 O O . LEU A 1 94 ? 0.681 11.229 11.402 1.00 87.44 94 LEU A O 1
ATOM 724 N N . LEU A 1 95 ? -1.334 10.233 11.207 1.00 83.31 95 LEU A N 1
ATOM 725 C CA . LEU A 1 95 ? -1.182 9.817 9.812 1.00 83.31 95 LEU A CA 1
ATOM 726 C C . LEU A 1 95 ? -1.118 11.009 8.848 1.00 83.31 95 LEU A C 1
ATOM 728 O O . LEU A 1 95 ? -0.435 10.925 7.833 1.00 83.31 95 LEU A O 1
ATOM 732 N N . GLY A 1 96 ? -1.784 12.120 9.175 1.00 75.38 96 GLY A N 1
ATOM 733 C CA . GLY A 1 96 ? -1.694 13.376 8.427 1.00 75.38 96 GLY A CA 1
ATOM 734 C C . GLY A 1 96 ? -0.408 14.174 8.674 1.00 75.38 96 GLY A C 1
ATOM 735 O O . GLY A 1 96 ? -0.158 15.158 7.981 1.00 75.38 96 GLY A O 1
ATOM 736 N N . SER A 1 97 ? 0.418 13.783 9.651 1.00 77.44 97 SER A N 1
ATOM 737 C CA . SER A 1 97 ? 1.678 14.467 9.953 1.00 77.44 97 SER A CA 1
ATOM 738 C C . SER A 1 97 ? 2.833 13.928 9.102 1.00 77.44 97 SER A C 1
ATOM 740 O O . SER A 1 97 ? 2.997 12.721 8.953 1.00 77.44 97 SER A O 1
ATOM 742 N N . SER A 1 98 ? 3.715 14.804 8.612 1.00 67.75 98 SER A N 1
ATOM 743 C CA . SER A 1 98 ? 4.947 14.410 7.897 1.00 67.75 98 SER A CA 1
ATOM 744 C C . SER A 1 98 ? 6.011 13.775 8.803 1.00 67.75 98 SER A C 1
ATOM 746 O O . SER A 1 98 ? 7.081 13.379 8.347 1.00 67.75 98 SER A O 1
ATOM 748 N N . ALA A 1 99 ? 5.731 13.682 10.101 1.00 69.81 99 ALA A N 1
ATOM 749 C CA . ALA A 1 99 ? 6.686 13.283 11.115 1.00 69.81 99 ALA A CA 1
ATOM 750 C C . ALA A 1 99 ? 6.727 11.770 11.367 1.00 69.81 99 ALA A C 1
ATOM 752 O O . ALA A 1 99 ? 7.498 11.337 12.218 1.00 69.81 99 ALA A O 1
ATOM 753 N N . ILE A 1 100 ? 5.882 10.964 10.716 1.00 78.06 100 ILE A N 1
ATOM 754 C CA . ILE A 1 100 ? 5.764 9.518 10.946 1.00 78.06 100 ILE A CA 1
ATOM 755 C C . ILE A 1 100 ? 6.570 8.707 9.920 1.00 78.06 100 ILE A C 1
ATOM 757 O O . ILE A 1 100 ? 6.535 8.971 8.722 1.00 78.06 100 ILE A O 1
ATOM 761 N N . THR A 1 101 ? 7.315 7.704 10.384 1.00 76.19 101 THR A N 1
ATOM 762 C CA . THR A 1 101 ? 8.056 6.781 9.508 1.00 76.19 101 THR A CA 1
ATOM 763 C C . THR A 1 101 ? 7.138 5.704 8.920 1.00 76.19 101 THR A C 1
ATOM 765 O O . THR A 1 101 ? 6.077 5.409 9.467 1.00 76.19 101 THR A O 1
ATOM 768 N N . SER A 1 102 ? 7.561 5.049 7.832 1.00 69.25 102 SER A N 1
ATOM 769 C CA . SER A 1 102 ? 6.770 3.987 7.177 1.00 69.25 102 SER A CA 1
ATOM 770 C C . SER A 1 102 ? 6.404 2.826 8.119 1.00 69.25 102 SER A C 1
ATOM 772 O O . SER A 1 102 ? 5.281 2.324 8.078 1.00 69.25 102 SER A O 1
ATOM 774 N N . ASP A 1 103 ? 7.316 2.432 9.014 1.00 71.31 103 ASP A N 1
ATOM 775 C CA . ASP A 1 103 ? 7.056 1.387 10.014 1.00 71.31 103 ASP A CA 1
ATOM 776 C C . ASP A 1 103 ? 6.027 1.835 11.054 1.00 71.31 103 ASP A C 1
ATOM 778 O O . ASP A 1 103 ? 5.197 1.055 11.519 1.00 71.31 103 ASP A O 1
ATOM 782 N N . GLU A 1 104 ? 6.066 3.102 11.450 1.00 83.44 104 GLU A N 1
ATOM 783 C CA . GLU A 1 104 ? 5.120 3.659 12.409 1.00 83.44 104 GLU A CA 1
ATOM 784 C C . GLU A 1 104 ? 3.725 3.798 11.797 1.00 83.44 104 GLU A C 1
ATOM 786 O O . GLU A 1 104 ? 2.751 3.450 12.463 1.00 83.44 104 GLU A O 1
ATOM 791 N N . VAL A 1 105 ? 3.625 4.184 10.519 1.00 83.12 105 VAL A N 1
ATOM 792 C CA . VAL A 1 105 ? 2.363 4.196 9.760 1.00 83.12 105 VAL A CA 1
ATOM 793 C C . VAL A 1 105 ? 1.669 2.835 9.843 1.00 83.12 105 VAL A C 1
ATOM 795 O O . VAL A 1 105 ? 0.474 2.769 10.133 1.00 83.12 105 VAL A O 1
ATOM 798 N N . ALA A 1 106 ? 2.411 1.734 9.679 1.00 83.62 106 ALA A N 1
ATOM 799 C CA . ALA A 1 106 ? 1.851 0.387 9.784 1.00 83.62 106 ALA A CA 1
ATOM 800 C C . ALA A 1 106 ? 1.273 0.082 11.181 1.00 83.62 106 ALA A C 1
ATOM 802 O O . ALA A 1 106 ? 0.216 -0.542 11.282 1.00 83.62 106 ALA A O 1
ATOM 803 N N . HIS A 1 107 ? 1.924 0.538 12.257 1.00 87.25 107 HIS A N 1
ATOM 804 C CA . HIS A 1 107 ? 1.414 0.360 13.621 1.00 87.25 107 HIS A CA 1
ATOM 805 C C . HIS A 1 107 ? 0.168 1.211 13.897 1.00 87.25 107 HIS A C 1
ATOM 807 O O . HIS A 1 107 ? -0.740 0.747 14.582 1.00 87.25 107 HIS A O 1
ATOM 813 N N . ILE A 1 108 ? 0.108 2.440 13.374 1.00 90.25 108 ILE A N 1
ATOM 814 C CA . ILE A 1 108 ? -1.061 3.310 13.557 1.00 90.25 108 ILE A CA 1
ATOM 815 C C . ILE A 1 108 ? -2.269 2.773 12.780 1.00 90.25 108 ILE A C 1
ATOM 817 O O . ILE A 1 108 ? -3.363 2.717 13.338 1.00 90.25 108 ILE A O 1
ATOM 821 N N . TYR A 1 109 ? -2.083 2.278 11.551 1.00 88.81 109 TYR A N 1
ATOM 822 C CA . TYR A 1 109 ? -3.160 1.572 10.851 1.00 88.81 109 TYR A CA 1
ATOM 823 C C . TYR A 1 109 ? -3.588 0.304 11.584 1.00 88.81 109 TYR A C 1
ATOM 825 O O . TYR A 1 109 ? -4.783 0.051 11.693 1.00 88.81 109 TYR A O 1
ATOM 833 N N . GLU A 1 110 ? -2.649 -0.470 12.138 1.00 88.56 110 GLU A N 1
ATOM 834 C CA . GLU A 1 110 ? -3.013 -1.638 12.943 1.00 88.56 110 GLU A CA 1
ATOM 835 C C . GLU A 1 110 ? -3.881 -1.255 14.142 1.00 88.56 110 GLU A C 1
ATOM 837 O O . GLU A 1 110 ? -4.888 -1.907 14.398 1.00 88.56 110 GLU A O 1
ATOM 842 N N . LEU A 1 111 ? -3.540 -0.170 14.842 1.00 91.31 111 LEU A N 1
ATOM 843 C CA . LEU A 1 111 ? -4.362 0.349 15.931 1.00 91.31 111 LEU A CA 1
ATOM 844 C C . LEU A 1 111 ? -5.783 0.672 15.448 1.00 91.31 111 LEU A C 1
ATOM 846 O O . LEU A 1 111 ? -6.747 0.236 16.072 1.00 91.31 111 LEU A O 1
ATOM 850 N N . LEU A 1 112 ? -5.916 1.378 14.323 1.00 90.50 112 LEU A N 1
ATOM 851 C CA . LEU A 1 112 ? -7.212 1.702 13.725 1.00 90.50 112 LEU A CA 1
ATOM 852 C C . LEU A 1 112 ? -8.029 0.437 13.409 1.00 90.50 112 LEU A C 1
ATOM 854 O O . LEU A 1 112 ? -9.188 0.341 13.810 1.00 90.50 112 LEU A O 1
ATOM 858 N N . PHE A 1 113 ? -7.436 -0.569 12.760 1.00 88.94 113 PHE A N 1
ATOM 859 C CA . PHE A 1 113 ? -8.145 -1.815 12.443 1.00 88.94 113 PHE A CA 1
ATOM 860 C C . PHE A 1 113 ? -8.588 -2.575 13.690 1.00 88.94 113 PHE A C 1
ATOM 862 O O . PHE A 1 113 ? -9.702 -3.092 13.735 1.00 88.94 113 PHE A O 1
ATOM 869 N N . VAL A 1 114 ? -7.763 -2.603 14.731 1.00 88.19 114 VAL A N 1
ATOM 870 C CA . VAL A 1 114 ? -8.126 -3.235 16.002 1.00 88.19 114 VAL A CA 1
ATOM 871 C C . VAL A 1 114 ? -9.334 -2.559 16.643 1.00 88.19 114 VAL A C 1
ATOM 873 O O . VAL A 1 114 ? -10.235 -3.247 17.120 1.00 88.19 114 VAL A O 1
ATOM 876 N N . LEU A 1 115 ? -9.396 -1.228 16.589 1.00 87.19 115 LEU A N 1
ATOM 877 C CA . LEU A 1 115 ? -10.530 -0.444 17.084 1.00 87.19 115 LEU A CA 1
ATOM 878 C C . LEU A 1 115 ? -11.810 -0.637 16.254 1.00 87.19 115 LEU A C 1
ATOM 880 O O . LEU A 1 115 ? -12.898 -0.303 16.723 1.00 87.19 115 LEU A O 1
ATOM 884 N N . SER A 1 116 ? -11.699 -1.189 15.042 1.00 86.19 116 SER A N 1
ATOM 885 C CA . SER A 1 116 ? -12.846 -1.539 14.196 1.00 86.19 116 SER A CA 1
ATOM 886 C C . SER A 1 116 ? -13.442 -2.915 14.506 1.00 86.19 116 SER A C 1
ATOM 888 O O . SER A 1 116 ? -14.627 -3.127 14.276 1.00 86.19 116 SER A O 1
ATOM 890 N N . ASN A 1 117 ? -12.667 -3.835 15.093 1.00 83.56 117 ASN A N 1
ATOM 891 C CA . ASN A 1 117 ? -13.129 -5.187 15.427 1.00 83.56 117 ASN A CA 1
ATOM 892 C C . ASN A 1 117 ? -14.389 -5.257 16.318 1.00 83.56 117 ASN A C 1
ATOM 894 O O . ASN A 1 117 ? -15.238 -6.101 16.040 1.00 83.56 117 ASN A O 1
ATOM 898 N N . PRO A 1 118 ? -14.546 -4.438 17.380 1.00 82.31 118 PRO A N 1
ATOM 899 C CA . PRO A 1 118 ? -15.728 -4.492 18.246 1.00 82.31 118 PRO A CA 1
ATOM 900 C C . PRO A 1 118 ? -16.974 -3.844 17.618 1.00 82.31 118 PRO A C 1
ATOM 902 O O . PRO A 1 118 ? -18.031 -3.840 18.243 1.00 82.31 118 PRO A O 1
ATOM 905 N N . VAL A 1 119 ? -16.869 -3.271 16.412 1.00 81.38 119 VAL A N 1
ATOM 906 C CA . VAL A 1 119 ? -17.997 -2.645 15.713 1.00 81.38 119 VAL A CA 1
ATOM 907 C C . VAL A 1 119 ? -18.955 -3.742 15.234 1.00 81.38 119 VAL A C 1
ATOM 909 O O . VAL A 1 119 ? -18.535 -4.604 14.461 1.00 81.38 119 VAL A O 1
ATOM 912 N N . PRO A 1 120 ? -20.227 -3.741 15.669 1.00 78.25 120 PRO A N 1
ATOM 913 C CA . PRO A 1 120 ? -21.102 -4.898 15.499 1.00 78.25 120 PRO A CA 1
ATOM 914 C C . PRO A 1 120 ? -21.715 -5.027 14.098 1.00 78.25 120 PRO A C 1
ATOM 916 O O . PRO A 1 120 ? -22.059 -6.140 13.705 1.00 78.25 120 PRO A O 1
ATOM 919 N N . SER A 1 121 ? -21.870 -3.928 13.349 1.00 88.50 121 SER A N 1
ATOM 920 C CA . SER A 1 121 ? -22.523 -3.943 12.034 1.00 88.50 121 SER A CA 1
ATOM 921 C C . SER A 1 121 ? -21.517 -3.871 10.883 1.00 88.50 121 SER A C 1
ATOM 923 O O . SER A 1 121 ? -20.460 -3.237 10.979 1.00 88.50 121 SER A O 1
ATOM 925 N N . VAL A 1 122 ? -21.854 -4.531 9.773 1.00 89.94 122 VAL A N 1
ATOM 926 C CA . VAL A 1 122 ? -21.061 -4.490 8.536 1.00 89.94 122 VAL A CA 1
ATOM 927 C C . VAL A 1 122 ? -21.083 -3.080 7.946 1.00 89.94 122 VAL A C 1
ATOM 929 O O . VAL A 1 122 ? -20.070 -2.605 7.436 1.00 89.94 122 VAL A O 1
ATOM 932 N N . GLU A 1 123 ? -22.214 -2.391 8.069 1.00 89.75 123 GLU A N 1
ATOM 933 C CA . GLU A 1 123 ? -22.429 -1.022 7.618 1.00 89.75 123 GLU A CA 1
ATOM 934 C C . GLU A 1 123 ? -21.523 -0.034 8.362 1.00 89.75 123 GLU A C 1
ATOM 936 O O . GLU A 1 123 ? -20.817 0.745 7.722 1.00 89.75 123 GLU A O 1
ATOM 941 N N . ASP A 1 124 ? -21.457 -0.099 9.694 1.00 88.69 124 ASP A N 1
ATOM 942 C CA . ASP A 1 124 ? -20.594 0.783 10.489 1.00 88.69 124 ASP A CA 1
ATOM 943 C C . ASP A 1 124 ? -19.108 0.483 10.248 1.00 88.69 124 ASP A C 1
ATOM 945 O O . ASP A 1 124 ? -18.278 1.396 10.228 1.00 88.69 124 ASP A O 1
ATOM 949 N N . GLN A 1 125 ? -18.752 -0.790 10.028 1.00 89.62 125 GLN A N 1
ATOM 950 C CA . GLN A 1 125 ? -17.398 -1.161 9.612 1.00 89.62 125 GLN A CA 1
ATOM 951 C C . GLN A 1 125 ? -17.068 -0.608 8.221 1.00 89.62 125 GLN A C 1
ATOM 953 O O . GLN A 1 125 ? -15.953 -0.139 8.005 1.00 89.62 125 GLN A O 1
ATOM 958 N N . ALA A 1 126 ? -18.021 -0.607 7.287 1.00 91.81 126 ALA A N 1
ATOM 959 C CA . ALA A 1 126 ? -17.831 -0.026 5.963 1.00 91.81 126 ALA A CA 1
ATOM 960 C C . ALA A 1 126 ? -17.683 1.501 6.029 1.00 91.81 126 ALA A C 1
ATOM 962 O O . ALA A 1 126 ? -16.822 2.061 5.351 1.00 91.81 126 ALA A O 1
ATOM 963 N N . VAL A 1 127 ? -18.459 2.186 6.877 1.00 91.06 127 VAL A N 1
ATOM 964 C CA . VAL A 1 127 ? -18.282 3.625 7.147 1.00 91.06 127 VAL A CA 1
ATOM 965 C C . VAL A 1 127 ? -16.873 3.899 7.668 1.00 91.06 127 VAL A C 1
ATOM 967 O O . VAL A 1 127 ? -16.172 4.727 7.092 1.00 91.06 127 VAL A O 1
ATOM 970 N N . PHE A 1 128 ? -16.425 3.143 8.671 1.00 89.06 128 PHE A N 1
ATOM 971 C CA . PHE A 1 128 ? -15.070 3.254 9.204 1.00 89.06 128 PHE A CA 1
ATOM 972 C C . PHE A 1 128 ? -13.995 3.017 8.131 1.00 89.06 128 PHE A C 1
ATOM 974 O O . PHE A 1 128 ? -13.058 3.803 8.009 1.00 89.06 128 PHE A O 1
ATOM 981 N N . LEU A 1 129 ? -14.128 1.960 7.320 1.00 91.12 129 LEU A N 1
ATOM 982 C CA . LEU A 1 129 ? -13.183 1.676 6.239 1.00 91.12 129 LEU A CA 1
ATOM 983 C C . LEU A 1 129 ? -13.086 2.845 5.261 1.00 91.12 129 LEU A C 1
ATOM 985 O O . LEU A 1 129 ? -11.979 3.238 4.896 1.00 91.12 129 LEU A O 1
ATOM 989 N N . ARG A 1 130 ? -14.224 3.444 4.895 1.00 91.88 130 ARG A N 1
ATOM 990 C CA . ARG A 1 130 ? -14.237 4.617 4.019 1.00 91.88 130 ARG A CA 1
ATOM 991 C C . ARG A 1 130 ? -13.542 5.813 4.633 1.00 91.88 130 ARG A C 1
ATOM 993 O O . ARG A 1 130 ? -12.808 6.491 3.921 1.00 91.88 130 ARG A O 1
ATOM 1000 N N . GLU A 1 131 ? -13.762 6.074 5.918 1.00 89.94 131 GLU A N 1
ATOM 1001 C CA . GLU A 1 131 ? -13.091 7.160 6.635 1.00 89.94 131 GLU A CA 1
ATOM 1002 C C . GLU A 1 131 ? -11.574 6.949 6.636 1.00 89.94 131 GLU A C 1
ATOM 1004 O O . GLU A 1 131 ? -10.828 7.855 6.270 1.00 89.94 131 GLU A O 1
ATOM 1009 N N . VAL A 1 132 ? -11.115 5.733 6.947 1.00 89.12 132 VAL A N 1
ATOM 1010 C CA . VAL A 1 132 ? -9.688 5.370 6.966 1.00 89.12 132 VAL A CA 1
ATOM 1011 C C . VAL A 1 132 ? -9.048 5.447 5.575 1.00 89.12 132 VAL A C 1
ATOM 1013 O O . VAL A 1 132 ? -7.907 5.887 5.446 1.00 89.12 132 VAL A O 1
ATOM 1016 N N . MET A 1 133 ? -9.766 5.044 4.527 1.00 91.25 133 MET A N 1
ATOM 1017 C CA . MET A 1 133 ? -9.282 5.074 3.143 1.00 91.25 133 MET A CA 1
ATOM 1018 C C . MET A 1 133 ? -9.408 6.451 2.478 1.00 91.25 133 MET A C 1
ATOM 1020 O O . MET A 1 133 ? -8.718 6.702 1.494 1.00 91.25 133 MET A O 1
ATOM 1024 N N . SER A 1 134 ? -10.248 7.351 2.994 1.00 91.25 134 SER A N 1
ATOM 1025 C CA . SER A 1 134 ? -10.587 8.618 2.333 1.00 91.25 134 SER A CA 1
ATOM 1026 C C . SER A 1 134 ? -9.362 9.477 2.010 1.00 91.25 134 SER A C 1
ATOM 1028 O O . SER A 1 134 ? -9.097 9.755 0.843 1.00 91.25 134 SER A O 1
ATOM 1030 N N . ALA A 1 135 ? -8.581 9.853 3.024 1.00 90.38 135 ALA A N 1
ATOM 1031 C CA . ALA A 1 135 ? -7.403 10.698 2.871 1.00 90.38 135 ALA A CA 1
ATOM 1032 C C . ALA A 1 135 ? -6.354 10.106 1.908 1.00 90.38 135 ALA A C 1
ATOM 1034 O O . ALA A 1 135 ? -5.966 10.808 0.969 1.00 90.38 135 ALA A O 1
ATOM 1035 N N . PRO A 1 136 ? -5.910 8.838 2.050 1.00 92.00 136 PRO A N 1
ATOM 1036 C CA . PRO A 1 136 ? -4.936 8.286 1.115 1.00 92.00 136 PRO A CA 1
ATOM 1037 C C . PRO A 1 136 ? -5.490 8.094 -0.299 1.00 92.00 136 PRO A C 1
ATOM 1039 O O . PRO A 1 136 ? -4.732 8.249 -1.251 1.00 92.00 136 PRO A O 1
ATOM 1042 N N . VAL A 1 137 ? -6.786 7.806 -0.472 1.00 96.00 137 VAL A N 1
ATOM 1043 C CA . VAL A 1 137 ? -7.401 7.741 -1.809 1.00 96.00 137 VAL A CA 1
ATOM 1044 C C . VAL A 1 137 ? -7.444 9.125 -2.455 1.00 96.00 137 VAL A C 1
ATOM 1046 O O . VAL A 1 137 ? -7.052 9.247 -3.611 1.00 96.00 137 VAL A O 1
ATOM 1049 N N . ILE A 1 138 ? -7.841 10.17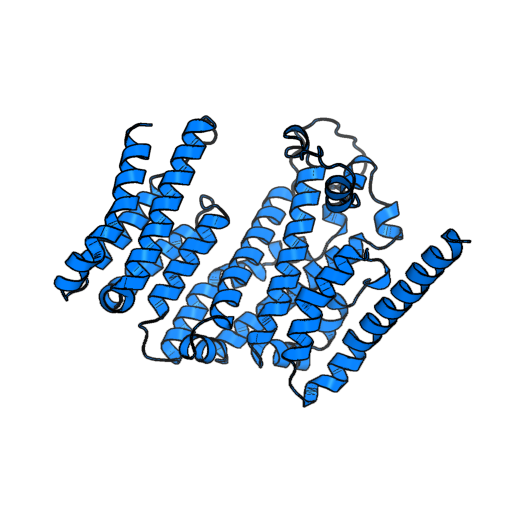1 -1.720 1.00 95.38 138 ILE A N 1
ATOM 1050 C CA . ILE A 1 138 ? -7.854 11.563 -2.210 1.00 95.38 138 ILE A CA 1
ATOM 1051 C C . ILE A 1 138 ? -6.452 11.999 -2.651 1.00 95.38 138 ILE A C 1
ATOM 1053 O O . ILE A 1 138 ? -6.285 12.544 -3.741 1.00 95.38 138 ILE A O 1
ATOM 1057 N N . GLU A 1 139 ? -5.434 11.725 -1.835 1.00 93.62 139 GLU A N 1
ATOM 1058 C CA . GLU A 1 139 ? -4.041 12.017 -2.183 1.00 93.62 139 GLU A CA 1
ATOM 1059 C C . GLU A 1 139 ? -3.589 11.232 -3.424 1.00 93.62 139 GLU A C 1
ATOM 1061 O O . GLU A 1 139 ? -2.920 11.773 -4.311 1.00 93.62 139 GLU A O 1
ATOM 1066 N N . TRP A 1 140 ? -3.971 9.956 -3.507 1.00 96.31 140 TRP A N 1
ATOM 1067 C CA . TRP A 1 140 ? -3.591 9.066 -4.598 1.00 96.31 140 TRP A CA 1
ATOM 1068 C C . TRP A 1 140 ? -4.170 9.489 -5.944 1.00 96.31 140 TRP A C 1
ATOM 1070 O O . TRP A 1 140 ? -3.469 9.421 -6.949 1.00 96.31 140 TRP A O 1
ATOM 1080 N N . VAL A 1 141 ? -5.423 9.948 -5.973 1.00 96.62 141 VAL A N 1
ATOM 1081 C CA . VAL A 1 141 ? -6.088 10.414 -7.202 1.00 96.62 141 VAL A CA 1
ATOM 1082 C C . VAL A 1 141 ? -5.830 11.887 -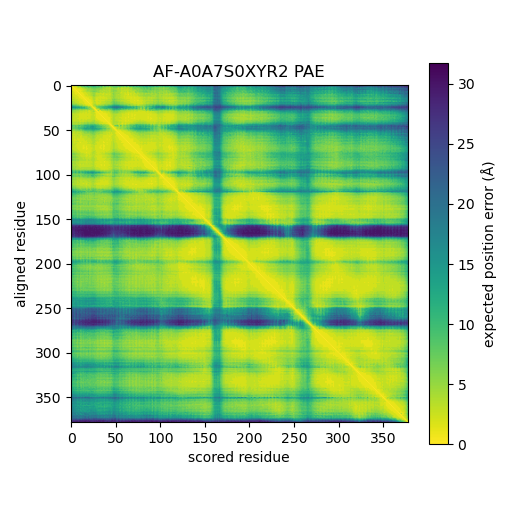7.511 1.00 96.62 141 VAL A C 1
ATOM 1084 O O . VAL A 1 141 ? -6.373 12.416 -8.479 1.00 96.62 141 VAL A O 1
ATOM 1087 N N . SER A 1 142 ? -5.015 12.572 -6.706 1.00 96.25 142 SER A N 1
ATOM 1088 C CA . SER A 1 142 ? -4.681 13.971 -6.951 1.00 96.25 142 SER A CA 1
ATOM 1089 C C . SER A 1 142 ? -3.946 14.149 -8.284 1.00 96.25 142 SER A C 1
ATOM 1091 O O . SER A 1 142 ? -3.231 13.260 -8.763 1.00 96.25 142 SER A O 1
ATOM 1093 N N . GLN A 1 143 ? -4.078 15.337 -8.878 1.00 94.06 143 GLN A N 1
ATOM 1094 C CA . GLN A 1 143 ? -3.361 15.671 -10.109 1.00 94.06 143 GLN A CA 1
ATOM 1095 C C . GLN A 1 143 ? -1.839 15.594 -9.911 1.00 94.06 143 GLN A C 1
ATOM 1097 O O . GLN A 1 143 ? -1.138 15.063 -10.765 1.00 94.06 143 GLN A O 1
ATOM 1102 N N . ALA A 1 144 ? -1.342 16.027 -8.746 1.00 90.56 144 ALA A N 1
ATOM 1103 C CA . ALA A 1 144 ? 0.074 15.955 -8.398 1.00 90.56 144 ALA A CA 1
ATOM 1104 C C . ALA A 1 144 ? 0.602 14.510 -8.425 1.00 90.56 144 ALA A C 1
ATOM 1106 O O . ALA A 1 144 ? 1.614 14.238 -9.070 1.00 90.56 144 ALA A O 1
ATOM 1107 N N . THR A 1 145 ? -0.104 13.566 -7.791 1.00 93.19 145 THR A N 1
ATOM 1108 C CA . THR A 1 145 ? 0.265 12.143 -7.846 1.00 93.19 145 THR A CA 1
ATOM 1109 C C . THR A 1 145 ? 0.166 11.603 -9.270 1.00 93.19 145 THR A C 1
ATOM 1111 O O . THR A 1 145 ? 1.081 10.922 -9.728 1.00 93.19 145 THR A O 1
ATOM 1114 N N . THR A 1 146 ? -0.901 11.952 -9.995 1.00 94.31 146 THR A N 1
ATOM 1115 C CA . THR A 1 146 ? -1.123 11.537 -11.390 1.00 94.31 146 THR A CA 1
ATOM 1116 C C . THR A 1 146 ? 0.040 11.947 -12.297 1.00 94.31 146 THR A C 1
ATOM 1118 O O . THR A 1 146 ? 0.537 11.131 -13.076 1.00 94.31 146 THR A O 1
ATOM 1121 N N . ASP A 1 147 ? 0.532 13.179 -12.164 1.00 89.94 147 ASP A N 1
ATOM 1122 C CA . ASP A 1 147 ? 1.669 13.683 -12.936 1.00 89.94 147 ASP A CA 1
ATOM 1123 C C . ASP A 1 147 ? 2.974 12.946 -12.612 1.00 89.94 147 ASP A C 1
ATOM 1125 O O . ASP A 1 147 ? 3.741 12.630 -13.527 1.00 89.94 147 ASP A O 1
ATOM 1129 N N . VAL A 1 148 ? 3.204 12.609 -11.336 1.00 88.69 148 VAL A N 1
ATOM 1130 C CA . VAL A 1 148 ? 4.369 11.819 -10.905 1.00 88.69 148 VAL A CA 1
ATOM 1131 C C . VAL A 1 148 ? 4.331 10.416 -11.501 1.00 88.69 148 VAL A C 1
ATOM 1133 O O . VAL A 1 148 ? 5.344 9.958 -12.028 1.00 88.69 148 VAL A O 1
ATOM 1136 N N . VAL A 1 149 ? 3.187 9.727 -11.434 1.00 92.00 149 VAL A N 1
ATOM 1137 C CA . VAL A 1 149 ? 3.087 8.316 -11.841 1.00 92.00 149 VAL A CA 1
ATOM 1138 C C . VAL A 1 149 ? 2.991 8.107 -13.347 1.00 92.00 149 VAL A C 1
ATOM 1140 O O . VAL A 1 149 ? 3.222 6.992 -13.801 1.00 92.00 149 VAL A O 1
ATOM 1143 N N . SER A 1 150 ? 2.667 9.141 -14.126 1.00 89.88 150 SER A N 1
ATOM 1144 C CA . SER A 1 150 ? 2.411 9.012 -15.571 1.00 89.88 150 SER A CA 1
ATOM 1145 C C . SER A 1 150 ? 3.612 9.359 -16.458 1.00 89.88 150 SER A C 1
ATOM 1147 O O . SER A 1 150 ? 3.546 9.178 -17.672 1.00 89.88 150 SER A O 1
ATOM 1149 N N . ARG A 1 151 ? 4.707 9.895 -15.897 1.00 83.62 151 ARG A N 1
ATOM 1150 C CA . ARG A 1 151 ? 5.841 10.432 -16.675 1.00 83.62 151 ARG A CA 1
ATOM 1151 C C . ARG A 1 151 ? 7.167 9.776 -16.270 1.00 83.62 151 ARG A C 1
ATOM 1153 O O . ARG A 1 151 ? 7.972 10.411 -15.590 1.00 83.62 151 ARG A O 1
ATOM 1160 N N . PRO A 1 152 ? 7.456 8.544 -16.728 1.00 78.50 152 PRO A N 1
ATOM 1161 C CA . PRO A 1 152 ? 8.666 7.823 -16.325 1.00 78.50 152 PRO A CA 1
ATOM 1162 C C . PRO A 1 152 ? 9.949 8.541 -16.742 1.00 78.50 152 PRO A C 1
ATOM 1164 O O . PRO A 1 152 ? 10.938 8.525 -16.016 1.00 78.50 152 PRO A O 1
ATOM 1167 N N . GLN A 1 153 ? 9.910 9.239 -17.879 1.00 71.12 153 GLN A N 1
ATOM 1168 C CA . GLN A 1 153 ? 11.034 10.020 -18.388 1.00 71.12 153 GLN A CA 1
ATOM 1169 C C . GLN A 1 153 ? 11.443 11.148 -17.437 1.00 71.12 153 GLN A C 1
ATOM 1171 O O . GLN A 1 153 ? 12.628 11.434 -17.297 1.00 71.12 153 GLN A O 1
ATOM 1176 N N . ALA A 1 154 ? 10.488 11.742 -16.716 1.00 74.38 154 ALA A N 1
ATOM 1177 C CA . ALA A 1 154 ? 10.790 12.780 -15.738 1.00 74.38 154 ALA A CA 1
ATOM 1178 C C . ALA A 1 154 ? 11.651 12.241 -14.581 1.00 74.38 154 ALA A C 1
ATOM 1180 O O . ALA A 1 154 ? 12.433 12.993 -14.009 1.00 74.38 154 ALA A O 1
ATOM 1181 N N . TRP A 1 155 ? 11.560 10.941 -14.267 1.00 76.44 155 TRP A N 1
ATOM 1182 C CA . TRP A 1 155 ? 12.331 10.320 -13.187 1.00 76.44 155 TRP A CA 1
ATOM 1183 C C . TRP A 1 155 ? 13.815 10.148 -13.527 1.00 76.44 155 TRP A C 1
ATOM 1185 O O . TRP A 1 155 ? 14.636 10.157 -12.618 1.00 76.44 155 TRP A O 1
ATOM 1195 N N . ILE A 1 156 ? 14.152 9.973 -14.810 1.00 70.31 156 ILE A N 1
ATOM 1196 C CA . ILE A 1 156 ? 15.500 9.587 -15.275 1.00 70.31 156 ILE A CA 1
ATOM 1197 C C . ILE A 1 156 ? 16.214 10.674 -16.084 1.00 70.31 156 ILE A C 1
ATOM 1199 O O . ILE A 1 156 ? 17.441 10.683 -16.133 1.00 70.31 156 ILE A O 1
ATOM 1203 N N . HIS A 1 157 ? 15.474 11.601 -16.696 1.00 60.22 157 HIS A N 1
ATOM 1204 C CA . HIS A 1 157 ? 16.049 12.707 -17.466 1.00 60.22 157 HIS A CA 1
ATOM 1205 C C . HIS A 1 157 ? 16.331 13.955 -16.638 1.00 60.22 157 HIS A C 1
ATOM 1207 O O . HIS A 1 157 ? 16.771 14.938 -17.222 1.00 60.22 157 HIS A O 1
ATOM 1213 N N . GLY A 1 158 ? 16.063 13.920 -15.323 1.00 52.84 158 GLY A N 1
ATOM 1214 C CA . GLY A 1 158 ? 16.386 14.986 -14.373 1.00 52.84 158 GLY A CA 1
ATOM 1215 C C . GLY A 1 158 ? 16.306 16.382 -14.987 1.00 52.84 158 GLY A C 1
ATOM 1216 O O . GLY A 1 158 ? 17.336 17.018 -15.102 1.00 52.84 158 GLY A O 1
ATOM 1217 N N . THR A 1 159 ? 15.126 16.809 -15.456 1.00 46.09 159 THR A N 1
ATOM 1218 C CA . THR A 1 159 ? 14.888 18.149 -16.040 1.00 46.09 159 THR A CA 1
ATOM 1219 C C . THR A 1 159 ? 16.072 18.723 -16.845 1.00 46.09 159 THR A C 1
ATOM 1221 O O . THR A 1 159 ? 16.755 19.615 -16.353 1.00 46.09 159 THR A O 1
ATOM 1224 N N . GLU A 1 160 ? 16.339 18.277 -18.071 1.00 43.69 160 GLU A N 1
ATOM 1225 C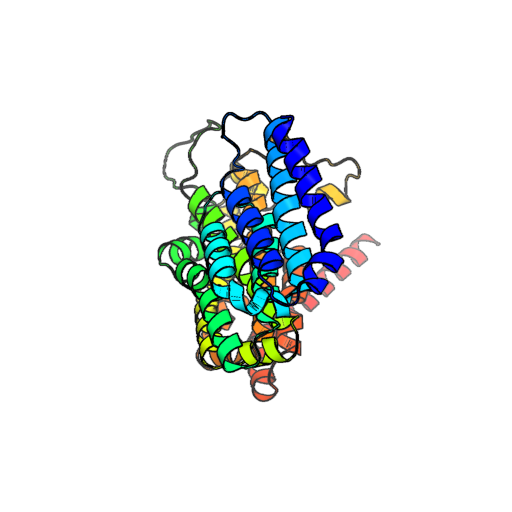 CA . GLU A 1 160 ? 17.391 18.908 -18.894 1.00 43.69 160 GLU A CA 1
ATOM 1226 C C . GLU A 1 160 ? 16.820 19.577 -20.154 1.00 43.69 160 GLU A C 1
ATOM 1228 O O . GLU A 1 160 ? 15.868 19.066 -20.750 1.00 43.69 160 GLU A O 1
ATOM 1233 N N . PRO A 1 161 ? 17.365 20.747 -20.554 1.00 33.16 161 PRO A N 1
ATOM 1234 C CA . PRO A 1 161 ? 18.520 20.721 -21.460 1.00 33.16 161 PRO A CA 1
ATOM 1235 C C . PRO A 1 161 ? 19.609 21.772 -21.150 1.00 33.16 161 PRO A C 1
ATOM 1237 O O . PRO A 1 161 ? 19.346 22.974 -21.175 1.00 33.16 161 PRO A O 1
ATOM 1240 N N . GLY A 1 162 ? 20.864 21.327 -20.970 1.00 35.47 162 GLY A N 1
ATOM 1241 C CA . GLY A 1 162 ? 22.048 22.182 -21.176 1.00 35.47 162 GLY A CA 1
ATOM 1242 C C . GLY A 1 162 ? 22.916 22.538 -19.964 1.00 35.47 162 GLY A C 1
ATOM 1243 O O . GLY A 1 162 ? 23.619 23.545 -20.014 1.00 35.47 162 GLY A O 1
ATOM 1244 N N . GLY A 1 163 ? 22.935 21.751 -18.888 1.00 31.19 163 GLY A N 1
ATOM 1245 C CA . GLY A 1 163 ? 23.817 22.066 -17.765 1.00 31.19 163 GLY A CA 1
ATOM 1246 C C . GLY A 1 163 ? 24.169 20.864 -16.918 1.00 31.19 163 GLY A C 1
ATOM 1247 O O . GLY A 1 163 ? 23.410 20.490 -16.031 1.00 31.19 163 GLY A O 1
ATOM 1248 N N . ALA A 1 164 ? 25.377 20.335 -17.119 1.00 34.44 164 ALA A N 1
ATOM 1249 C CA . ALA A 1 164 ? 26.028 19.519 -16.110 1.00 34.44 164 ALA A CA 1
ATOM 1250 C C . ALA A 1 164 ? 26.019 20.281 -14.776 1.00 34.44 164 ALA A C 1
ATOM 1252 O O . ALA A 1 164 ? 26.648 21.332 -14.646 1.00 34.44 164 ALA A O 1
ATOM 1253 N N . ARG A 1 165 ? 25.344 19.743 -13.762 1.00 36.62 165 ARG A N 1
ATOM 1254 C CA . ARG A 1 165 ? 25.645 20.084 -12.372 1.00 36.62 165 ARG A CA 1
ATOM 1255 C C . ARG A 1 165 ? 26.193 18.857 -11.675 1.00 36.62 165 ARG A C 1
ATOM 1257 O O . ARG A 1 165 ? 25.500 18.126 -10.981 1.00 36.62 165 ARG A O 1
ATOM 1264 N N . ALA A 1 166 ? 27.496 18.676 -11.857 1.00 37.47 166 ALA A N 1
ATOM 1265 C CA . ALA A 1 166 ? 28.318 18.025 -10.858 1.00 37.47 166 ALA A CA 1
ATOM 1266 C C . ALA A 1 166 ? 28.397 18.946 -9.630 1.00 37.47 166 ALA A C 1
ATOM 1268 O O . ALA A 1 166 ? 29.287 19.781 -9.509 1.00 37.47 166 ALA A O 1
ATOM 1269 N N . SER A 1 167 ? 27.443 18.813 -8.721 1.00 35.03 167 SER A N 1
ATOM 1270 C CA . SER A 1 167 ? 27.673 19.034 -7.297 1.00 35.03 167 SER A CA 1
ATOM 1271 C C . SER A 1 167 ? 26.636 18.209 -6.548 1.00 35.03 167 SER A C 1
ATOM 1273 O O . SER A 1 167 ? 25.464 18.195 -6.916 1.00 35.03 167 SER A O 1
ATOM 1275 N N . GLY A 1 168 ? 27.054 17.473 -5.520 1.00 41.12 168 GLY A N 1
ATOM 1276 C CA . GLY A 1 168 ? 26.182 16.633 -4.689 1.00 41.12 168 GLY A CA 1
ATOM 1277 C C . GLY A 1 168 ? 25.171 17.413 -3.834 1.00 41.12 168 GLY A C 1
ATOM 1278 O O . GLY A 1 168 ? 24.952 17.050 -2.687 1.00 41.12 168 GLY A O 1
ATOM 1279 N N . GLN A 1 169 ? 24.599 18.502 -4.357 1.00 42.31 169 GLN A N 1
ATOM 1280 C CA . GLN A 1 169 ? 23.637 19.400 -3.708 1.00 42.31 169 GLN A CA 1
ATOM 1281 C C . GLN A 1 169 ? 22.631 20.010 -4.714 1.00 42.31 169 GLN A C 1
ATOM 1283 O O . GLN A 1 169 ? 22.175 21.137 -4.536 1.00 42.31 169 GLN A O 1
ATOM 1288 N N . GLY A 1 170 ? 22.295 19.309 -5.800 1.00 50.72 170 GLY A N 1
ATOM 1289 C CA . GLY A 1 170 ? 21.176 19.698 -6.664 1.00 50.72 170 GLY A CA 1
ATOM 1290 C C . GLY A 1 170 ? 19.860 19.151 -6.112 1.00 50.72 170 GLY A C 1
ATOM 1291 O O . GLY A 1 170 ? 19.717 17.934 -6.020 1.00 50.72 170 GLY A O 1
ATOM 1292 N N . ASP A 1 171 ? 18.926 20.030 -5.739 1.00 58.53 171 ASP A N 1
ATOM 1293 C CA . ASP A 1 171 ? 17.567 19.654 -5.327 1.00 58.53 171 ASP A CA 1
ATOM 1294 C C . ASP A 1 171 ? 16.894 18.882 -6.469 1.00 58.53 171 ASP A C 1
ATOM 1296 O O . ASP A 1 171 ? 16.627 19.438 -7.532 1.00 58.53 171 ASP A O 1
ATOM 1300 N N . ASP A 1 172 ? 16.654 17.587 -6.274 1.00 68.81 172 ASP A N 1
ATOM 1301 C CA . ASP A 1 172 ? 15.823 16.788 -7.167 1.00 68.81 172 ASP A CA 1
ATOM 1302 C C . ASP A 1 172 ? 14.361 17.213 -6.949 1.00 68.81 172 ASP A C 1
ATOM 1304 O O . ASP A 1 172 ? 13.772 16.847 -5.923 1.00 68.81 172 ASP A O 1
ATOM 1308 N N . PRO A 1 173 ? 13.746 17.968 -7.882 1.00 72.06 173 PRO A N 1
ATOM 1309 C CA . PRO A 1 173 ? 12.419 18.547 -7.676 1.00 72.06 173 PRO A CA 1
ATOM 1310 C C . PRO A 1 173 ? 11.323 17.477 -7.591 1.00 72.06 173 PRO A C 1
ATOM 1312 O O . PRO A 1 173 ? 10.212 17.748 -7.143 1.00 72.06 173 PRO A O 1
ATOM 1315 N N . LEU A 1 174 ? 11.622 16.247 -8.017 1.00 76.62 174 LEU A N 1
ATOM 1316 C CA . LEU A 1 174 ? 10.712 15.115 -7.937 1.00 76.62 174 LEU A CA 1
ATOM 1317 C C . LEU A 1 174 ? 10.921 14.288 -6.667 1.00 76.62 174 LEU A C 1
ATOM 1319 O O . LEU A 1 174 ? 10.113 13.399 -6.410 1.00 76.62 174 LEU A O 1
ATOM 1323 N N . ARG A 1 175 ? 11.940 14.567 -5.845 1.00 78.38 175 ARG A N 1
ATOM 1324 C CA . ARG A 1 175 ? 12.213 13.813 -4.614 1.00 78.38 175 ARG A CA 1
ATOM 1325 C C . ARG A 1 175 ? 11.017 13.805 -3.671 1.00 78.38 175 ARG A C 1
ATOM 1327 O O . ARG A 1 175 ? 10.538 12.732 -3.310 1.00 78.38 175 ARG A O 1
ATOM 1334 N N . GLU A 1 176 ? 10.532 14.979 -3.281 1.00 81.56 176 GLU A N 1
ATOM 1335 C CA . GLU A 1 176 ? 9.393 15.101 -2.368 1.00 81.56 176 GLU A CA 1
ATOM 1336 C C . GLU A 1 176 ? 8.111 14.482 -2.964 1.00 81.56 176 GLU A C 1
ATOM 1338 O O . GLU A 1 176 ? 7.519 13.623 -2.301 1.00 81.56 176 GLU A O 1
ATOM 1343 N N . PRO A 1 177 ? 7.727 14.773 -4.226 1.00 84.81 177 PRO A N 1
ATOM 1344 C CA . PRO A 1 177 ? 6.606 14.094 -4.874 1.00 84.81 177 PRO A CA 1
ATOM 1345 C C . PRO A 1 177 ? 6.737 12.562 -4.909 1.00 84.81 177 PRO A C 1
ATOM 1347 O O . PRO A 1 177 ? 5.764 11.851 -4.654 1.00 84.81 177 PRO A O 1
ATOM 1350 N N . ARG A 1 178 ? 7.936 12.025 -5.170 1.00 85.75 178 ARG A N 1
ATOM 1351 C CA . ARG A 1 178 ? 8.202 10.576 -5.179 1.00 85.75 178 ARG A CA 1
ATOM 1352 C C . ARG A 1 178 ? 8.076 9.955 -3.792 1.00 85.75 178 ARG A C 1
ATOM 1354 O O . ARG A 1 178 ? 7.471 8.889 -3.660 1.00 85.75 178 ARG A O 1
ATOM 1361 N N . VAL A 1 179 ? 8.614 10.611 -2.763 1.00 82.50 179 VAL A N 1
ATOM 1362 C CA . VAL A 1 179 ? 8.489 10.172 -1.364 1.00 82.50 179 VAL A CA 1
ATOM 1363 C C . VAL A 1 179 ? 7.022 10.160 -0.944 1.00 82.50 179 VAL A C 1
ATOM 1365 O O . VAL A 1 179 ? 6.557 9.161 -0.395 1.00 82.50 179 VAL A O 1
ATOM 1368 N N . LYS A 1 180 ? 6.277 11.222 -1.267 1.00 85.38 180 LYS A N 1
ATOM 1369 C CA . LYS A 1 180 ? 4.844 11.323 -0.977 1.00 85.38 180 LYS A CA 1
ATOM 1370 C C . LYS A 1 180 ? 4.052 10.221 -1.681 1.00 85.38 180 LYS A C 1
ATOM 1372 O O . LYS A 1 180 ? 3.329 9.478 -1.024 1.00 85.38 180 LYS A O 1
ATOM 1377 N N . CYS A 1 181 ? 4.272 10.038 -2.985 1.00 89.44 181 CYS A N 1
ATOM 1378 C CA . CYS A 1 181 ? 3.662 8.971 -3.780 1.00 89.44 181 CYS A CA 1
ATOM 1379 C C . CYS A 1 181 ? 3.920 7.584 -3.168 1.00 89.44 181 CYS A C 1
ATOM 1381 O O . CYS A 1 181 ? 2.988 6.801 -2.991 1.00 89.44 181 CYS A O 1
ATOM 1383 N N . GLN A 1 182 ? 5.169 7.284 -2.795 1.00 87.56 182 GLN A N 1
ATOM 1384 C CA . GLN A 1 182 ? 5.518 6.003 -2.177 1.00 87.56 182 GLN A CA 1
ATOM 1385 C C . GLN A 1 182 ? 4.844 5.819 -0.811 1.00 87.56 182 GLN A C 1
ATOM 1387 O O . GLN A 1 182 ? 4.346 4.731 -0.512 1.00 87.56 182 GLN A O 1
ATOM 1392 N N . GLY A 1 183 ? 4.798 6.872 0.010 1.00 85.62 183 GLY A N 1
ATOM 1393 C CA . GLY A 1 183 ? 4.095 6.865 1.293 1.00 85.62 183 GLY A CA 1
ATOM 1394 C C . GLY A 1 183 ? 2.602 6.564 1.139 1.00 85.62 183 GLY A C 1
ATOM 1395 O O . GLY A 1 183 ? 2.052 5.757 1.894 1.00 85.62 183 GLY A O 1
ATOM 1396 N N . THR A 1 184 ? 1.963 7.134 0.117 1.00 91.06 184 THR A N 1
ATOM 1397 C CA . THR A 1 184 ? 0.552 6.889 -0.209 1.00 91.06 184 THR A CA 1
ATOM 1398 C C . THR A 1 184 ? 0.308 5.450 -0.671 1.00 91.06 184 THR A C 1
ATOM 1400 O O . THR A 1 184 ? -0.593 4.796 -0.145 1.00 91.06 184 THR A O 1
ATOM 1403 N N . ILE A 1 185 ? 1.138 4.899 -1.571 1.00 93.06 185 ILE A N 1
ATOM 1404 C CA . ILE A 1 185 ? 1.041 3.482 -1.988 1.00 93.06 185 ILE A CA 1
ATOM 1405 C C . ILE A 1 185 ? 1.178 2.566 -0.777 1.00 93.06 185 ILE A C 1
ATOM 1407 O O . ILE A 1 185 ? 0.393 1.633 -0.607 1.00 93.06 185 ILE A O 1
ATOM 1411 N N . MET A 1 186 ? 2.168 2.829 0.078 1.00 89.25 186 MET A N 1
ATOM 1412 C CA . MET A 1 186 ? 2.403 2.000 1.253 1.00 89.25 186 MET A CA 1
ATOM 1413 C C . MET A 1 186 ? 1.243 2.038 2.238 1.00 89.25 186 MET A C 1
ATOM 1415 O O . MET A 1 186 ? 0.849 1.007 2.782 1.00 89.25 186 MET A O 1
ATOM 1419 N N . THR A 1 187 ? 0.678 3.221 2.432 1.00 89.12 187 THR A N 1
ATOM 1420 C CA . THR A 1 187 ? -0.514 3.430 3.241 1.00 89.12 187 THR A CA 1
ATOM 1421 C C . THR A 1 187 ? -1.697 2.617 2.713 1.00 89.12 187 THR A C 1
ATOM 1423 O O . THR A 1 187 ? -2.275 1.821 3.456 1.00 89.12 187 THR A O 1
ATOM 1426 N N . LEU A 1 188 ? -2.015 2.753 1.422 1.00 94.06 188 LEU A N 1
ATOM 1427 C CA . LEU A 1 188 ? -3.086 1.991 0.777 1.00 94.06 188 LEU A CA 1
ATOM 1428 C C . LEU A 1 188 ? -2.839 0.485 0.892 1.00 94.06 188 LEU A C 1
ATOM 1430 O O . LEU A 1 188 ? -3.750 -0.265 1.228 1.00 94.06 188 LEU A O 1
ATOM 1434 N N . LEU A 1 189 ? -1.600 0.036 0.690 1.00 93.00 189 LEU A N 1
ATOM 1435 C CA . LEU A 1 189 ? -1.221 -1.367 0.822 1.00 93.00 189 LEU A CA 1
ATOM 1436 C C . LEU A 1 189 ? -1.428 -1.896 2.246 1.00 93.00 189 LEU A C 1
ATOM 1438 O O . LEU A 1 189 ? -1.928 -3.009 2.408 1.00 93.00 189 LEU A O 1
ATOM 1442 N N . CYS A 1 190 ? -1.081 -1.124 3.278 1.00 89.75 190 CYS A N 1
ATOM 1443 C CA . CYS A 1 190 ? -1.345 -1.494 4.669 1.00 89.75 190 CYS A CA 1
ATOM 1444 C C . CYS A 1 190 ? -2.847 -1.660 4.933 1.00 89.75 190 CYS A C 1
ATOM 1446 O O . CYS A 1 190 ? -3.246 -2.660 5.535 1.00 89.75 190 CYS A O 1
ATOM 1448 N N . ILE A 1 191 ? -3.667 -0.729 4.436 1.00 91.69 191 ILE A N 1
ATOM 1449 C CA . ILE A 1 191 ? -5.127 -0.772 4.579 1.00 91.69 191 ILE A CA 1
ATOM 1450 C C . ILE A 1 191 ? -5.712 -1.987 3.852 1.00 91.69 191 ILE A C 1
ATOM 1452 O O . ILE A 1 191 ? -6.342 -2.845 4.470 1.00 91.69 191 ILE A O 1
ATOM 1456 N N . VAL A 1 192 ? -5.440 -2.109 2.552 1.00 94.25 192 VAL A N 1
ATOM 1457 C CA . VAL A 1 192 ? -5.934 -3.191 1.687 1.00 94.25 192 VAL A CA 1
ATOM 1458 C C . VAL A 1 192 ? -5.519 -4.551 2.237 1.00 94.25 192 VAL A C 1
ATOM 1460 O O . VAL A 1 192 ? -6.343 -5.462 2.312 1.00 94.25 192 VAL A O 1
ATOM 1463 N N . ARG A 1 193 ? -4.263 -4.697 2.684 1.00 91.94 193 ARG A N 1
ATOM 1464 C CA . ARG A 1 193 ? -3.785 -5.948 3.280 1.00 91.94 193 ARG A CA 1
ATOM 1465 C C . ARG A 1 193 ? -4.646 -6.355 4.465 1.00 91.94 193 ARG A C 1
ATOM 1467 O O . ARG A 1 193 ? -5.034 -7.516 4.541 1.00 91.94 193 ARG A O 1
ATOM 1474 N N . ARG A 1 194 ? -4.978 -5.413 5.347 1.00 89.38 194 ARG A N 1
ATOM 1475 C CA . ARG A 1 194 ? -5.795 -5.686 6.532 1.00 89.38 194 ARG A CA 1
ATOM 1476 C C . ARG A 1 194 ? -7.239 -6.001 6.187 1.00 89.38 194 ARG A C 1
ATOM 1478 O O . ARG A 1 194 ? -7.770 -6.942 6.762 1.00 89.38 194 ARG A O 1
ATOM 1485 N N . CYS A 1 195 ? -7.834 -5.321 5.212 1.00 90.94 195 CYS A N 1
ATOM 1486 C CA . CYS A 1 195 ? -9.173 -5.661 4.730 1.00 90.94 195 CYS A CA 1
ATOM 1487 C C . CYS A 1 195 ? -9.241 -7.096 4.186 1.00 90.94 195 CYS A C 1
ATOM 1489 O O . CYS A 1 195 ? -10.174 -7.832 4.495 1.00 90.94 195 CYS A O 1
ATOM 1491 N N . VAL A 1 196 ? -8.229 -7.520 3.422 1.00 90.00 196 VAL A N 1
ATOM 1492 C CA . VAL A 1 196 ? -8.203 -8.843 2.775 1.00 90.00 196 VAL A CA 1
ATOM 1493 C C . VAL A 1 196 ? -7.877 -9.968 3.757 1.00 90.00 196 VAL A C 1
ATOM 1495 O O . VAL A 1 196 ? -8.504 -11.025 3.710 1.00 90.00 196 VAL A O 1
ATOM 1498 N N . THR A 1 197 ? -6.912 -9.764 4.659 1.00 87.69 197 THR A N 1
ATOM 1499 C CA . THR A 1 197 ? -6.509 -10.784 5.645 1.00 87.69 197 THR A CA 1
ATOM 1500 C C . THR A 1 197 ? -7.304 -10.713 6.949 1.00 87.69 197 THR A C 1
ATOM 1502 O O . THR A 1 197 ? -7.091 -11.535 7.837 1.00 87.69 197 THR A O 1
ATOM 1505 N N . GLY A 1 198 ? -8.170 -9.710 7.101 1.00 83.06 198 GLY A N 1
ATOM 1506 C CA . GLY A 1 198 ? -8.961 -9.472 8.303 1.00 83.06 198 GLY A CA 1
ATOM 1507 C C . GLY A 1 198 ? -10.049 -10.517 8.531 1.00 83.06 198 GLY A C 1
ATOM 1508 O O . GLY A 1 198 ? -10.232 -11.441 7.737 1.00 83.06 198 GLY A O 1
ATOM 1509 N N . GLY A 1 199 ? -10.781 -10.373 9.638 1.00 83.50 199 GLY A N 1
ATOM 1510 C CA . GLY A 1 199 ? -11.890 -11.260 9.996 1.00 83.50 199 GLY A CA 1
ATOM 1511 C C . GLY A 1 199 ? -13.062 -11.208 9.006 1.00 83.50 199 GLY A C 1
ATOM 1512 O O . GLY A 1 199 ? -13.119 -10.359 8.119 1.00 83.50 199 GLY A O 1
ATOM 1513 N N . SER A 1 200 ? -14.029 -12.118 9.168 1.00 85.56 200 SER A N 1
ATOM 1514 C CA . SER A 1 200 ? -15.180 -12.219 8.254 1.00 85.56 200 SER A CA 1
ATOM 1515 C C . SER A 1 200 ? -15.991 -10.924 8.157 1.00 85.56 200 SER A C 1
ATOM 1517 O O . SER A 1 200 ? -16.430 -10.577 7.065 1.00 85.56 200 SER A O 1
ATOM 1519 N N . ALA A 1 201 ? -16.157 -10.203 9.269 1.00 86.06 201 ALA A N 1
ATOM 1520 C CA . ALA A 1 201 ? -16.889 -8.939 9.296 1.00 86.06 201 ALA A CA 1
ATOM 1521 C C . ALA A 1 201 ? -16.186 -7.856 8.459 1.00 86.06 201 ALA A C 1
ATOM 1523 O O . ALA A 1 201 ? -16.807 -7.270 7.577 1.00 86.06 201 ALA A O 1
ATOM 1524 N N . LEU A 1 202 ? -14.867 -7.693 8.629 1.00 87.50 202 LEU A N 1
ATOM 1525 C CA . LEU A 1 202 ? -14.092 -6.704 7.875 1.00 87.50 202 LEU A CA 1
ATOM 1526 C C . LEU A 1 202 ? -14.091 -7.003 6.371 1.00 87.50 202 LEU A C 1
ATOM 1528 O O . LEU A 1 202 ? -14.185 -6.090 5.557 1.00 87.50 202 LEU A O 1
ATOM 1532 N N . ARG A 1 203 ? -14.036 -8.286 5.992 1.00 89.81 203 ARG A N 1
ATOM 1533 C CA . ARG A 1 203 ? -14.159 -8.698 4.585 1.00 89.81 203 ARG A CA 1
ATOM 1534 C C . ARG A 1 203 ? -15.551 -8.428 4.017 1.00 89.81 203 ARG A C 1
ATOM 1536 O O . ARG A 1 203 ? -15.655 -8.039 2.859 1.00 89.81 203 ARG A O 1
ATOM 1543 N N . ALA A 1 204 ? -16.606 -8.617 4.810 1.00 91.00 204 ALA A N 1
ATOM 1544 C CA . ALA A 1 204 ? -17.964 -8.264 4.402 1.00 91.00 204 ALA A CA 1
ATOM 1545 C C . ALA A 1 204 ? -18.106 -6.745 4.212 1.00 91.00 204 ALA A C 1
ATOM 1547 O O . ALA A 1 204 ? -18.640 -6.306 3.198 1.00 91.00 204 ALA A O 1
ATOM 1548 N N . ALA A 1 205 ? -17.541 -5.949 5.122 1.00 91.62 205 ALA A N 1
ATOM 1549 C CA . ALA A 1 205 ? -17.515 -4.491 5.019 1.00 91.62 205 ALA A CA 1
ATOM 1550 C C . ALA A 1 205 ? -16.730 -4.018 3.786 1.00 91.62 205 ALA A C 1
ATOM 1552 O O . ALA A 1 205 ? -17.186 -3.145 3.048 1.00 91.62 205 ALA A O 1
ATOM 1553 N N . ALA A 1 206 ? -15.585 -4.645 3.509 1.00 91.56 206 ALA A N 1
ATOM 1554 C CA . ALA A 1 206 ? -14.769 -4.374 2.330 1.00 91.56 206 ALA A CA 1
ATOM 1555 C C . ALA A 1 206 ? -15.478 -4.705 1.005 1.00 91.56 206 ALA A C 1
ATOM 1557 O O . ALA A 1 206 ? -15.141 -4.126 -0.021 1.00 91.56 206 ALA A O 1
ATOM 1558 N N . ALA A 1 207 ? -16.462 -5.610 1.019 1.00 92.19 207 ALA A N 1
ATOM 1559 C CA . ALA A 1 207 ? -17.245 -5.975 -0.159 1.00 92.19 207 ALA A CA 1
ATOM 1560 C C . ALA A 1 207 ? -18.421 -5.020 -0.438 1.00 92.19 207 ALA A C 1
ATOM 1562 O O . ALA A 1 207 ? -19.100 -5.176 -1.457 1.00 92.19 207 ALA A O 1
ATOM 1563 N N . THR A 1 208 ? -18.682 -4.046 0.441 1.00 94.38 208 THR A N 1
ATOM 1564 C CA . THR A 1 208 ? -19.784 -3.093 0.260 1.00 94.38 208 THR A CA 1
ATOM 1565 C C . THR A 1 208 ? -19.552 -2.174 -0.948 1.00 94.38 208 THR A C 1
ATOM 1567 O O . THR A 1 208 ? -18.405 -1.840 -1.261 1.00 94.38 208 THR A O 1
ATOM 1570 N N . PRO A 1 209 ? -20.621 -1.713 -1.632 1.00 93.25 209 PRO A N 1
ATOM 1571 C CA . PRO A 1 209 ? -20.493 -0.836 -2.801 1.00 93.25 209 PRO A CA 1
ATOM 1572 C C . PRO A 1 209 ? -19.664 0.425 -2.533 1.00 93.25 209 PRO A C 1
ATOM 1574 O O . PRO A 1 209 ? -18.822 0.803 -3.339 1.00 93.25 209 PRO A O 1
ATOM 1577 N N . SER A 1 210 ? -19.840 1.023 -1.358 1.00 90.81 210 SER A N 1
ATOM 1578 C CA . SER A 1 210 ? -19.204 2.286 -0.996 1.00 90.81 210 SER A CA 1
ATOM 1579 C C . SER A 1 210 ? -17.689 2.161 -0.752 1.00 90.81 210 SER A C 1
ATOM 1581 O O . SER A 1 210 ? -16.951 3.121 -0.963 1.00 90.81 210 SER A O 1
ATOM 1583 N N . VAL A 1 211 ? -17.197 0.980 -0.355 1.00 94.25 211 VAL A N 1
ATOM 1584 C CA . VAL A 1 211 ? -15.753 0.680 -0.289 1.00 94.25 211 VAL A CA 1
ATOM 1585 C C . VAL A 1 211 ? -15.218 0.268 -1.666 1.00 94.25 211 VAL A C 1
ATOM 1587 O O . VAL A 1 211 ? -14.109 0.650 -2.045 1.00 94.25 211 VAL A O 1
ATOM 1590 N N . ASN A 1 212 ? -16.018 -0.453 -2.457 1.00 94.38 212 ASN A N 1
ATOM 1591 C CA . ASN A 1 212 ? -15.667 -0.826 -3.829 1.00 94.38 212 ASN A CA 1
ATOM 1592 C C . ASN A 1 212 ? -15.414 0.397 -4.728 1.00 94.38 212 ASN A C 1
ATOM 1594 O O . ASN A 1 212 ? -14.503 0.361 -5.553 1.00 94.38 212 ASN A O 1
ATOM 1598 N N . GLU A 1 213 ? -16.156 1.491 -4.544 1.00 94.00 213 GLU A N 1
ATOM 1599 C CA . GLU A 1 213 ? -15.916 2.765 -5.240 1.00 94.00 213 GLU A CA 1
ATOM 1600 C C . GLU A 1 213 ? -14.508 3.318 -4.968 1.00 94.00 213 GLU A C 1
ATOM 1602 O O . GLU A 1 213 ? -13.800 3.714 -5.894 1.00 94.00 213 GLU A O 1
ATOM 1607 N N . GLN A 1 214 ? -14.046 3.277 -3.715 1.00 95.06 214 GLN A N 1
ATOM 1608 C CA . GLN A 1 214 ? -12.694 3.719 -3.364 1.00 95.06 214 GLN A CA 1
ATOM 1609 C C . GLN A 1 214 ? -11.616 2.813 -3.970 1.00 95.06 214 GLN A C 1
ATOM 1611 O O . GLN A 1 214 ? -10.568 3.301 -4.390 1.00 95.06 214 GLN A O 1
ATOM 1616 N N . VAL A 1 215 ? -11.871 1.505 -4.070 1.00 95.44 215 VAL A N 1
ATOM 1617 C CA . VAL A 1 215 ? -10.985 0.575 -4.791 1.00 95.44 215 VAL A CA 1
ATOM 1618 C C . VAL A 1 215 ? -10.897 0.941 -6.270 1.00 95.44 215 VAL A C 1
ATOM 1620 O O . VAL A 1 215 ? -9.792 1.012 -6.808 1.00 95.44 215 VAL A O 1
ATOM 1623 N N . ALA A 1 216 ? -12.033 1.221 -6.912 1.00 95.25 216 ALA A N 1
ATOM 1624 C CA . ALA A 1 216 ? -12.082 1.622 -8.316 1.00 95.25 216 ALA A CA 1
ATOM 1625 C C . ALA A 1 216 ? -11.239 2.881 -8.577 1.00 95.25 216 ALA A C 1
ATOM 1627 O O . ALA A 1 216 ? -10.486 2.934 -9.548 1.00 95.25 216 ALA A O 1
ATOM 1628 N N . MET A 1 217 ? -11.295 3.857 -7.665 1.00 96.19 217 MET A N 1
ATOM 1629 C CA . MET A 1 217 ? -10.508 5.093 -7.729 1.00 96.19 217 MET A CA 1
ATOM 1630 C C . MET A 1 217 ? -8.990 4.866 -7.652 1.00 96.19 217 MET A C 1
ATOM 1632 O O . MET A 1 217 ? -8.224 5.652 -8.206 1.00 96.19 217 MET A O 1
ATOM 1636 N N . VAL A 1 218 ? -8.526 3.798 -6.995 1.00 96.94 218 VAL A N 1
ATOM 1637 C CA . VAL A 1 218 ? -7.087 3.509 -6.858 1.00 96.94 218 VAL A CA 1
ATOM 1638 C C . VAL A 1 218 ? -6.476 2.980 -8.159 1.00 96.94 218 VAL A C 1
ATOM 1640 O O . VAL A 1 218 ? -5.303 3.243 -8.447 1.00 96.94 218 VAL A O 1
ATOM 1643 N N . LEU A 1 219 ? -7.252 2.250 -8.961 1.00 95.94 219 LEU A N 1
ATOM 1644 C CA . LEU A 1 219 ? -6.741 1.478 -10.096 1.00 95.94 219 LEU A CA 1
ATOM 1645 C C . LEU A 1 219 ? -6.079 2.303 -11.213 1.00 95.94 219 LEU A C 1
ATOM 1647 O O . LEU A 1 219 ? -5.027 1.863 -11.676 1.00 95.94 219 LEU A O 1
ATOM 1651 N N . PRO A 1 220 ? -6.594 3.470 -11.649 1.00 95.50 220 PRO A N 1
ATOM 1652 C CA . PRO A 1 220 ? -5.997 4.215 -12.760 1.00 95.50 220 PRO A CA 1
ATOM 1653 C C . PRO A 1 220 ? -4.544 4.630 -12.503 1.00 95.50 220 PRO A C 1
ATOM 1655 O O . PRO A 1 220 ? -3.655 4.298 -13.285 1.00 95.50 220 PRO A O 1
ATOM 1658 N N . ASN A 1 221 ? -4.266 5.279 -11.368 1.00 96.38 221 ASN A N 1
ATOM 1659 C CA . ASN A 1 221 ? -2.900 5.690 -11.033 1.00 96.38 221 ASN A CA 1
ATOM 1660 C C . ASN A 1 221 ? -1.992 4.503 -10.700 1.00 96.38 221 ASN A C 1
ATOM 1662 O O . ASN A 1 221 ? -0.784 4.565 -10.934 1.00 96.38 221 ASN A O 1
ATOM 1666 N N . LEU A 1 222 ? -2.566 3.390 -10.232 1.00 96.44 222 LEU A N 1
ATOM 1667 C CA . LEU A 1 222 ? -1.820 2.151 -10.027 1.00 96.44 222 LEU A CA 1
ATOM 1668 C C . LEU A 1 222 ? -1.403 1.517 -11.359 1.00 96.44 222 LEU A C 1
ATOM 1670 O O . LEU A 1 222 ? -0.271 1.060 -11.500 1.00 96.44 222 LEU A O 1
ATOM 1674 N N . ALA A 1 223 ? -2.284 1.545 -12.357 1.00 94.56 223 ALA A N 1
ATOM 1675 C CA . ALA A 1 223 ? -1.958 1.131 -13.713 1.00 94.56 223 ALA A CA 1
ATOM 1676 C C . ALA A 1 223 ? -0.900 2.058 -14.338 1.00 94.56 223 ALA A C 1
ATOM 1678 O O . ALA A 1 223 ? 0.053 1.565 -14.940 1.00 94.56 223 ALA A O 1
ATOM 1679 N N . ASN A 1 224 ? -1.004 3.376 -14.124 1.00 94.81 224 ASN A N 1
ATOM 1680 C CA . ASN A 1 224 ? -0.034 4.356 -14.621 1.00 94.81 224 ASN A CA 1
ATOM 1681 C C . ASN A 1 224 ? 1.363 4.155 -14.025 1.00 94.81 224 ASN A C 1
ATOM 1683 O O . ASN A 1 224 ? 2.329 4.105 -14.782 1.00 94.81 224 ASN A O 1
ATOM 1687 N N . ILE A 1 225 ? 1.500 3.985 -12.701 1.00 94.75 225 ILE A N 1
ATOM 1688 C CA . ILE A 1 225 ? 2.831 3.781 -12.105 1.00 94.75 225 ILE A CA 1
ATOM 1689 C C . ILE A 1 225 ? 3.466 2.476 -12.592 1.00 94.75 225 ILE A C 1
ATOM 1691 O O . ILE A 1 225 ? 4.658 2.454 -12.889 1.00 94.75 225 ILE A O 1
ATOM 1695 N N . ILE A 1 226 ? 2.680 1.403 -12.727 1.00 94.62 226 ILE A N 1
ATOM 1696 C CA . ILE A 1 226 ? 3.156 0.113 -13.242 1.00 94.62 226 ILE A CA 1
ATOM 1697 C C . ILE A 1 226 ? 3.618 0.256 -14.693 1.00 94.62 226 ILE A C 1
ATOM 1699 O O . ILE A 1 226 ? 4.722 -0.176 -15.024 1.00 94.62 226 ILE A O 1
ATOM 1703 N N . HIS A 1 227 ? 2.824 0.923 -15.530 1.00 93.81 227 HIS A N 1
ATOM 1704 C CA . HIS A 1 227 ? 3.181 1.224 -16.911 1.00 93.81 227 HIS A CA 1
ATOM 1705 C C . HIS A 1 227 ? 4.472 2.031 -17.002 1.00 93.81 227 HIS A C 1
ATOM 1707 O O . HIS A 1 227 ? 5.398 1.635 -17.703 1.00 93.81 227 HIS A O 1
ATOM 1713 N N . SER A 1 228 ? 4.563 3.124 -16.248 1.00 92.62 228 SER A N 1
ATOM 1714 C CA . SER A 1 228 ? 5.736 3.991 -16.204 1.00 92.62 228 SER A CA 1
ATOM 1715 C C . SER A 1 228 ? 6.982 3.233 -15.767 1.00 92.62 228 SER A C 1
ATOM 1717 O O . SER A 1 228 ? 8.020 3.348 -16.415 1.00 92.62 228 SER A O 1
ATOM 1719 N N . ILE A 1 229 ? 6.868 2.394 -14.732 1.00 92.12 229 ILE A N 1
ATOM 1720 C CA . ILE A 1 229 ? 7.930 1.470 -14.338 1.00 92.12 229 ILE A CA 1
ATOM 1721 C C . ILE A 1 229 ? 8.292 0.615 -15.550 1.00 92.12 229 ILE A C 1
ATOM 1723 O O . ILE A 1 229 ? 9.408 0.741 -16.023 1.00 92.12 229 ILE A O 1
ATOM 1727 N N . HIS A 1 230 ? 7.380 -0.170 -16.128 1.00 92.50 230 HIS A N 1
ATOM 1728 C CA . HIS A 1 230 ? 7.698 -1.069 -17.247 1.00 92.50 230 HIS A CA 1
ATOM 1729 C C . HIS A 1 230 ? 8.357 -0.353 -18.443 1.0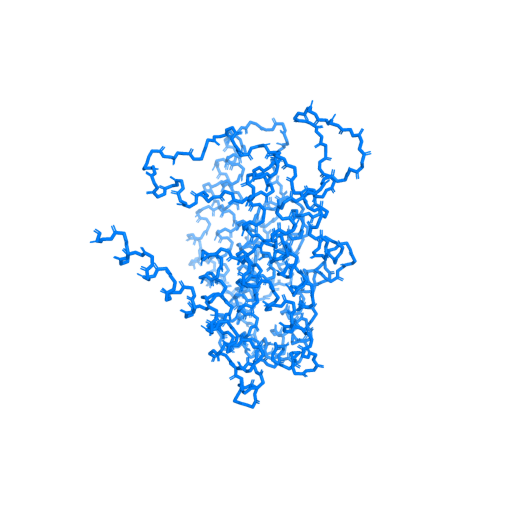0 92.50 230 HIS A C 1
ATOM 1731 O O . HIS A 1 230 ? 9.303 -0.885 -19.027 1.00 92.50 230 HIS A O 1
ATOM 1737 N N . THR A 1 231 ? 7.924 0.867 -18.761 1.00 92.06 231 THR A N 1
ATOM 1738 C CA . THR A 1 231 ? 8.480 1.719 -19.823 1.00 92.06 231 THR A CA 1
ATOM 1739 C C . THR A 1 231 ? 9.967 2.025 -19.628 1.00 92.06 231 THR A C 1
ATOM 1741 O O . THR A 1 231 ? 10.703 2.066 -20.610 1.00 92.06 231 THR A O 1
ATOM 1744 N N . LEU A 1 232 ? 10.465 2.148 -18.392 1.00 89.31 232 LEU A N 1
ATOM 1745 C CA . LEU A 1 232 ? 11.901 2.359 -18.137 1.00 89.31 232 LEU A CA 1
ATOM 1746 C C . LEU A 1 232 ? 12.788 1.210 -18.630 1.00 89.31 232 LEU A C 1
ATOM 1748 O O . LEU A 1 232 ? 13.992 1.403 -18.800 1.00 89.31 232 LEU A O 1
ATOM 1752 N N . TRP A 1 233 ? 12.230 0.011 -18.820 1.00 90.62 233 TRP A N 1
ATOM 1753 C CA . TRP A 1 233 ? 12.971 -1.155 -19.304 1.00 90.62 233 TRP A CA 1
ATOM 1754 C C . TRP A 1 233 ? 12.952 -1.291 -20.829 1.00 90.62 233 TRP A C 1
ATOM 1756 O O . TRP A 1 233 ? 13.618 -2.185 -21.351 1.00 90.62 233 TRP A O 1
ATOM 1766 N N . LEU A 1 234 ? 12.248 -0.417 -21.555 1.00 91.31 234 LEU A N 1
ATOM 1767 C CA . LEU A 1 234 ? 12.303 -0.385 -23.015 1.00 91.31 234 LEU A CA 1
ATOM 1768 C C . LEU A 1 234 ? 13.725 -0.065 -23.509 1.00 91.31 234 LEU A C 1
ATOM 1770 O O . LEU A 1 234 ? 14.328 0.878 -22.992 1.00 91.31 234 LEU A O 1
ATOM 1774 N N . PRO A 1 235 ? 14.267 -0.797 -24.501 1.00 89.94 235 PRO A N 1
ATOM 1775 C CA . PRO A 1 235 ? 15.629 -0.587 -24.997 1.00 89.94 235 PRO A CA 1
ATOM 1776 C C . PRO A 1 235 ? 15.945 0.868 -25.363 1.00 89.94 235 PRO A C 1
ATOM 1778 O O . PRO A 1 235 ? 16.992 1.384 -24.981 1.00 89.94 235 PRO A O 1
ATOM 1781 N N . GLU A 1 236 ? 15.019 1.543 -26.039 1.00 88.31 236 GLU A N 1
ATOM 1782 C CA . GLU A 1 236 ? 15.122 2.941 -26.454 1.00 88.31 236 GLU A CA 1
ATOM 1783 C C . GLU A 1 236 ? 15.177 3.911 -25.267 1.00 88.31 236 GLU A C 1
ATOM 1785 O O . GLU A 1 236 ? 15.936 4.878 -25.294 1.00 88.31 236 GLU A O 1
ATOM 1790 N N . VAL A 1 237 ? 14.441 3.621 -24.191 1.00 87.00 237 VAL A N 1
ATOM 1791 C CA . VAL A 1 237 ? 14.473 4.422 -22.962 1.00 87.00 237 VAL A CA 1
ATOM 1792 C C . VAL A 1 237 ? 15.787 4.186 -22.232 1.00 87.00 237 VAL A C 1
ATOM 1794 O O . VAL A 1 237 ? 16.475 5.146 -21.904 1.00 87.00 237 VAL A O 1
ATOM 1797 N N . ARG A 1 238 ? 16.193 2.920 -22.059 1.00 86.12 238 ARG A N 1
ATOM 1798 C CA . ARG A 1 238 ? 17.464 2.548 -21.412 1.00 86.12 238 ARG A CA 1
ATOM 1799 C C . ARG A 1 238 ? 18.672 3.180 -22.104 1.00 86.12 238 ARG A C 1
ATOM 1801 O O . ARG A 1 238 ? 19.597 3.626 -21.427 1.00 86.12 238 ARG A O 1
ATOM 1808 N N . ALA A 1 239 ? 18.657 3.219 -23.436 1.00 84.19 239 ALA A N 1
ATOM 1809 C CA . ALA A 1 239 ? 19.715 3.820 -24.241 1.00 84.19 239 ALA A CA 1
ATOM 1810 C C . ALA A 1 239 ? 19.794 5.349 -24.080 1.00 84.19 239 ALA A C 1
ATOM 1812 O O . ALA A 1 239 ? 20.876 5.914 -24.209 1.00 84.19 239 ALA A O 1
ATOM 1813 N N . GLY A 1 240 ? 18.672 6.010 -23.776 1.00 79.31 240 GLY A N 1
ATOM 1814 C CA . GLY A 1 240 ? 18.599 7.457 -23.553 1.00 79.31 240 GLY A CA 1
ATOM 1815 C C . GLY A 1 240 ? 18.985 7.916 -22.141 1.00 79.31 240 GLY A C 1
ATOM 1816 O O . GLY A 1 240 ? 19.082 9.119 -21.901 1.00 79.31 240 GLY A O 1
ATOM 1817 N N . VAL A 1 241 ? 19.207 6.992 -21.199 1.00 78.50 241 VAL A N 1
ATOM 1818 C CA . VAL A 1 241 ? 19.556 7.321 -19.809 1.00 78.50 241 VAL A CA 1
ATOM 1819 C C . VAL A 1 241 ? 21.023 7.749 -19.698 1.00 78.50 241 VAL A C 1
ATOM 1821 O O . VAL A 1 241 ? 21.934 7.018 -20.091 1.00 78.50 241 VAL A O 1
ATOM 1824 N N . SER A 1 242 ? 21.261 8.916 -19.090 1.00 74.56 242 SER A N 1
ATOM 1825 C CA . SER A 1 242 ? 22.609 9.434 -18.810 1.00 74.56 242 SER A CA 1
ATOM 1826 C C . SER A 1 242 ? 23.458 8.437 -17.998 1.00 74.56 242 SER A C 1
ATOM 1828 O O . SER A 1 242 ? 22.919 7.758 -17.116 1.00 74.56 242 SER A O 1
ATOM 1830 N N . PRO A 1 243 ? 24.790 8.369 -18.213 1.00 72.81 243 PRO A N 1
ATOM 1831 C CA . PRO A 1 243 ? 25.692 7.479 -17.475 1.00 72.81 243 PRO A CA 1
ATOM 1832 C C . PRO A 1 243 ? 25.550 7.537 -15.947 1.00 72.81 243 PRO A C 1
ATOM 1834 O O . PRO A 1 243 ? 25.703 6.514 -15.282 1.00 72.81 243 PRO A O 1
ATOM 1837 N N . VAL A 1 244 ? 25.204 8.704 -15.390 1.00 70.31 244 VAL A N 1
ATOM 1838 C CA . VAL A 1 244 ? 25.005 8.913 -13.942 1.00 70.31 244 VAL A CA 1
ATOM 1839 C C . VAL A 1 244 ? 23.847 8.071 -13.390 1.00 70.31 244 VAL A C 1
ATOM 1841 O O . VAL A 1 244 ? 23.904 7.597 -12.257 1.00 70.31 244 VAL A O 1
ATOM 1844 N N . TRP A 1 245 ? 22.816 7.832 -14.201 1.00 73.62 245 TRP A N 1
ATOM 1845 C CA . TRP A 1 245 ? 21.597 7.122 -13.810 1.00 73.62 245 TRP A CA 1
ATOM 1846 C C . TRP A 1 245 ? 21.585 5.654 -14.243 1.00 73.62 245 TRP A C 1
ATOM 1848 O O . TRP A 1 245 ? 20.677 4.920 -13.870 1.00 73.62 245 TRP A O 1
ATOM 1858 N N . GLN A 1 246 ? 22.612 5.171 -14.952 1.00 76.81 246 GLN A N 1
ATOM 1859 C CA . GLN A 1 246 ? 22.710 3.765 -15.380 1.00 76.81 246 GLN A CA 1
ATOM 1860 C C . GLN A 1 246 ? 22.695 2.770 -14.202 1.00 76.81 246 GLN A C 1
ATOM 1862 O O . GLN A 1 246 ? 22.351 1.598 -14.370 1.00 76.81 246 GLN A O 1
ATOM 1867 N N . GLY A 1 247 ? 22.996 3.241 -12.985 1.00 74.44 247 GLY A N 1
ATOM 1868 C CA . GLY A 1 247 ? 22.858 2.478 -11.744 1.00 74.44 247 GLY A CA 1
ATOM 1869 C C . GLY A 1 247 ? 21.462 1.880 -11.516 1.00 74.44 247 GLY A C 1
ATOM 1870 O O . GLY A 1 247 ? 21.376 0.807 -10.922 1.00 74.44 247 GLY A O 1
ATOM 1871 N N . ILE A 1 248 ? 20.388 2.486 -12.047 1.00 78.88 248 ILE A N 1
ATOM 1872 C CA . ILE A 1 248 ? 19.004 1.979 -11.906 1.00 78.88 248 ILE A CA 1
ATOM 1873 C C . ILE A 1 248 ? 18.796 0.600 -12.536 1.00 78.88 248 ILE A C 1
ATOM 1875 O O . ILE A 1 248 ? 17.887 -0.136 -12.152 1.00 78.88 248 ILE A O 1
ATOM 1879 N N . TYR A 1 249 ? 19.651 0.236 -13.491 1.00 82.38 249 TYR A N 1
ATOM 1880 C CA . TYR A 1 249 ? 19.601 -1.044 -14.184 1.00 82.38 249 TYR A CA 1
ATOM 1881 C C . TYR A 1 249 ? 20.509 -2.103 -13.561 1.00 82.38 249 TYR A C 1
ATOM 1883 O O . TYR A 1 249 ? 20.436 -3.268 -13.954 1.00 82.38 249 TYR A O 1
ATOM 1891 N N . ARG A 1 250 ? 21.346 -1.743 -12.578 1.00 77.12 250 ARG A N 1
ATOM 1892 C CA . ARG A 1 250 ? 22.197 -2.720 -11.894 1.00 77.12 250 ARG A CA 1
ATOM 1893 C C . ARG A 1 250 ? 21.363 -3.691 -11.071 1.00 77.12 250 ARG A C 1
ATOM 1895 O O . ARG A 1 250 ? 20.271 -3.388 -10.574 1.00 77.12 250 ARG A O 1
ATOM 1902 N N . SER A 1 251 ? 21.885 -4.903 -10.934 1.00 70.00 251 SER A N 1
ATOM 1903 C CA . SER A 1 251 ? 21.276 -5.920 -10.094 1.00 70.00 251 SER A CA 1
ATOM 1904 C C . SER A 1 251 ? 21.990 -6.026 -8.762 1.00 70.00 251 SER A C 1
ATOM 1906 O O . SER A 1 251 ? 22.886 -6.844 -8.606 1.00 70.00 251 SER A O 1
ATOM 1908 N N . VAL A 1 252 ? 21.533 -5.236 -7.785 1.00 65.88 252 VAL A N 1
ATOM 1909 C CA . VAL A 1 252 ? 22.008 -5.326 -6.392 1.00 65.88 252 VAL A CA 1
ATOM 1910 C C . VAL A 1 252 ? 21.829 -6.747 -5.844 1.00 65.88 252 VAL A C 1
ATOM 1912 O O . VAL A 1 252 ? 22.668 -7.243 -5.109 1.00 65.88 252 VAL A O 1
ATOM 1915 N N . GLU A 1 253 ? 20.758 -7.441 -6.239 1.00 63.78 253 GLU A N 1
ATOM 1916 C CA . GLU A 1 253 ? 20.514 -8.842 -5.864 1.00 63.78 253 GLU A CA 1
ATOM 1917 C C . GLU A 1 253 ? 21.607 -9.772 -6.395 1.00 63.78 253 GLU A C 1
ATOM 1919 O O . GLU A 1 253 ? 22.028 -10.674 -5.680 1.00 63.78 253 GLU A O 1
ATOM 1924 N N . TYR A 1 254 ? 22.074 -9.533 -7.627 1.00 62.81 254 TYR A N 1
ATOM 1925 C CA . TYR A 1 254 ? 23.157 -10.307 -8.225 1.00 62.81 254 TYR A CA 1
ATOM 1926 C C . TYR A 1 254 ? 24.485 -10.015 -7.531 1.00 62.81 254 TYR A C 1
ATOM 1928 O O . TYR A 1 254 ? 25.208 -10.953 -7.222 1.00 62.81 254 TYR A O 1
ATOM 1936 N N . GLU A 1 255 ? 24.765 -8.742 -7.234 1.00 65.69 255 GLU A N 1
ATOM 1937 C CA . GLU A 1 255 ? 25.962 -8.313 -6.499 1.00 65.69 255 GLU A CA 1
ATOM 1938 C C . GLU A 1 255 ? 26.024 -8.971 -5.110 1.00 65.69 255 GLU A C 1
ATOM 1940 O O . GLU A 1 255 ? 27.035 -9.578 -4.776 1.00 65.69 255 GLU A O 1
ATOM 1945 N N . VAL A 1 256 ? 24.909 -8.990 -4.368 1.00 63.59 256 VAL A N 1
ATOM 1946 C CA . VAL A 1 256 ? 24.798 -9.682 -3.068 1.00 63.59 256 VAL A CA 1
ATOM 1947 C C . VAL A 1 256 ? 24.978 -11.200 -3.194 1.00 63.59 256 VAL A C 1
ATOM 1949 O O . VAL A 1 256 ? 25.577 -11.824 -2.326 1.00 63.59 256 VAL A O 1
ATOM 1952 N N . THR A 1 257 ? 24.435 -11.836 -4.240 1.00 63.50 257 THR A N 1
ATOM 1953 C CA . THR A 1 257 ? 24.596 -13.293 -4.423 1.00 63.50 257 THR A CA 1
ATOM 1954 C C . THR A 1 257 ? 25.961 -13.704 -4.967 1.00 63.50 257 THR A C 1
ATOM 1956 O O . THR A 1 257 ? 26.371 -14.840 -4.746 1.00 63.50 257 THR A O 1
ATOM 1959 N N . ALA A 1 258 ? 26.635 -12.826 -5.710 1.00 67.44 258 ALA A N 1
ATOM 1960 C CA . ALA A 1 258 ? 27.935 -13.095 -6.316 1.00 67.44 258 ALA A CA 1
ATOM 1961 C C . ALA A 1 258 ? 29.092 -12.834 -5.343 1.00 67.44 258 ALA A C 1
ATOM 1963 O O . ALA A 1 258 ? 30.127 -13.486 -5.460 1.00 67.44 258 ALA A O 1
ATOM 1964 N N . ASP A 1 259 ? 28.907 -11.921 -4.387 1.00 68.56 259 ASP A N 1
ATOM 1965 C CA . ASP A 1 259 ? 29.899 -11.567 -3.378 1.00 68.56 259 ASP A CA 1
ATOM 1966 C C . ASP A 1 259 ? 29.288 -11.624 -1.958 1.00 68.56 259 ASP A C 1
ATOM 1968 O O . ASP A 1 259 ? 28.520 -10.739 -1.572 1.00 68.56 259 ASP A O 1
ATOM 1972 N N . PRO A 1 260 ? 29.630 -12.650 -1.151 1.00 67.19 260 PRO A N 1
ATOM 1973 C CA . PRO A 1 260 ? 29.179 -12.781 0.236 1.00 67.19 260 PRO A CA 1
ATOM 1974 C C . PRO A 1 260 ? 29.632 -11.642 1.164 1.00 67.19 260 PRO A C 1
ATOM 1976 O O . PRO A 1 260 ? 29.040 -11.462 2.230 1.00 67.19 260 PRO A O 1
ATOM 1979 N N . GLU A 1 261 ? 30.678 -10.895 0.795 1.00 71.06 261 GLU A N 1
ATOM 1980 C CA . GLU A 1 261 ? 31.179 -9.741 1.548 1.00 71.06 261 GLU A CA 1
ATOM 1981 C C . GLU A 1 261 ? 30.564 -8.418 1.082 1.00 71.06 261 GLU A C 1
ATOM 1983 O O . GLU A 1 261 ? 30.813 -7.379 1.704 1.00 71.06 261 GLU A O 1
ATOM 1988 N N . PHE A 1 262 ? 29.712 -8.441 0.049 1.00 62.06 262 PHE A N 1
ATOM 1989 C CA . PHE A 1 262 ? 29.037 -7.251 -0.443 1.00 62.06 262 PHE A CA 1
ATOM 1990 C C . PHE A 1 262 ? 28.191 -6.620 0.665 1.00 62.06 262 PHE A C 1
ATOM 1992 O O . PHE A 1 262 ? 27.112 -7.090 1.043 1.00 62.06 262 PHE A O 1
ATOM 1999 N N . ARG A 1 263 ? 28.681 -5.494 1.178 1.00 59.91 263 ARG A N 1
ATOM 2000 C CA . ARG A 1 263 ? 27.921 -4.586 2.028 1.00 59.91 263 ARG A CA 1
ATOM 2001 C C . ARG A 1 263 ? 27.465 -3.432 1.154 1.00 59.91 263 ARG A C 1
ATOM 2003 O O . ARG A 1 263 ? 28.290 -2.789 0.512 1.00 59.91 263 ARG A O 1
ATOM 2010 N N . LEU A 1 264 ? 26.162 -3.146 1.156 1.00 57.84 264 LEU A N 1
ATOM 2011 C CA . LEU A 1 264 ? 25.652 -1.861 0.671 1.00 57.84 264 LEU A CA 1
ATOM 2012 C C . LEU A 1 264 ? 26.407 -0.763 1.433 1.00 57.84 264 LEU A C 1
ATOM 2014 O O . LEU A 1 264 ? 26.155 -0.564 2.619 1.00 57.84 264 LEU A O 1
ATOM 2018 N N . GLY A 1 265 ? 27.387 -0.129 0.786 1.00 49.19 265 GLY A N 1
ATOM 2019 C CA . GLY A 1 265 ? 28.209 0.895 1.423 1.00 49.19 265 GLY A CA 1
ATOM 2020 C C . GLY A 1 265 ? 27.344 2.056 1.910 1.00 49.19 265 GLY A C 1
ATOM 2021 O O . GLY A 1 265 ? 26.403 2.457 1.218 1.00 49.19 265 GLY A O 1
ATOM 2022 N N . GLU A 1 266 ? 27.669 2.612 3.079 1.00 44.56 266 GLU A N 1
ATOM 2023 C CA . GLU A 1 266 ? 26.995 3.804 3.618 1.00 44.56 266 GLU A CA 1
ATOM 2024 C C . GLU A 1 266 ? 27.060 4.978 2.620 1.00 44.56 266 GLU A C 1
ATOM 2026 O O . GLU A 1 266 ? 26.060 5.677 2.438 1.00 44.56 266 GLU A O 1
ATOM 2031 N N . ASP A 1 267 ? 28.160 5.091 1.864 1.00 41.53 267 ASP A N 1
ATOM 2032 C CA . ASP A 1 267 ? 28.382 6.103 0.818 1.00 41.53 267 ASP A CA 1
ATOM 2033 C C . ASP A 1 267 ? 27.463 5.973 -0.403 1.00 41.53 267 ASP A C 1
ATOM 2035 O O . ASP A 1 267 ? 27.219 6.952 -1.110 1.00 41.53 267 ASP A O 1
ATOM 2039 N N . MET A 1 268 ? 26.900 4.788 -0.660 1.00 43.62 268 MET A N 1
ATOM 2040 C CA . MET A 1 268 ? 25.935 4.635 -1.746 1.00 43.62 268 MET A CA 1
ATOM 2041 C C . MET A 1 268 ? 24.538 5.068 -1.316 1.00 43.62 268 MET A C 1
ATOM 2043 O O . MET A 1 268 ? 23.747 5.407 -2.181 1.00 43.62 268 MET A O 1
ATOM 2047 N N . SER A 1 269 ? 24.199 5.097 -0.025 1.00 50.53 269 SER A N 1
ATOM 2048 C CA . SER A 1 269 ? 22.822 5.354 0.433 1.00 50.53 269 SER A CA 1
ATOM 2049 C C . SER A 1 269 ? 22.336 6.802 0.261 1.00 50.53 269 SER A C 1
ATOM 2051 O O . SER A 1 269 ? 21.130 7.038 0.295 1.00 50.53 269 SER A O 1
ATOM 2053 N N . SER A 1 270 ? 23.250 7.752 0.038 1.00 51.69 270 SER A N 1
ATOM 2054 C CA . SER A 1 270 ? 22.968 9.194 -0.031 1.00 51.69 270 SER A CA 1
ATOM 2055 C C . SER A 1 270 ? 23.174 9.814 -1.418 1.00 51.69 270 SER A C 1
ATOM 2057 O O . SER A 1 270 ? 22.911 11.001 -1.608 1.00 51.69 270 SER A O 1
ATOM 2059 N N . SER A 1 271 ? 23.636 9.037 -2.405 1.00 58.62 271 SER A N 1
ATOM 2060 C CA . SER A 1 271 ? 23.756 9.534 -3.780 1.00 58.62 271 SER A CA 1
ATOM 2061 C C . SER A 1 271 ? 22.372 9.590 -4.457 1.00 58.62 271 SER A C 1
ATOM 2063 O O . SER A 1 271 ? 21.605 8.628 -4.338 1.00 58.62 271 SER A O 1
ATOM 2065 N N . PRO A 1 272 ? 22.038 10.653 -5.218 1.00 63.75 272 PRO A N 1
ATOM 2066 C CA . PRO A 1 272 ? 20.746 10.759 -5.905 1.00 63.75 272 PRO A CA 1
ATOM 2067 C C . PRO A 1 272 ? 20.386 9.534 -6.776 1.00 63.75 272 PRO A C 1
ATOM 2069 O O . PRO A 1 272 ? 19.242 9.076 -6.703 1.00 63.75 272 PRO A O 1
ATOM 2072 N N . PRO A 1 273 ? 21.330 8.911 -7.523 1.00 66.31 273 PRO A N 1
ATOM 2073 C CA . PRO A 1 273 ? 21.066 7.668 -8.251 1.00 66.31 273 PRO A CA 1
ATOM 2074 C C . PRO A 1 273 ? 20.611 6.519 -7.357 1.00 66.31 273 PRO A C 1
ATOM 2076 O O . PRO A 1 273 ? 19.683 5.801 -7.710 1.00 66.31 273 PRO A O 1
ATOM 2079 N N . SER A 1 274 ? 21.211 6.354 -6.182 1.00 69.19 274 SER A N 1
ATOM 2080 C CA . SER A 1 274 ? 20.849 5.280 -5.258 1.00 69.19 274 SER A CA 1
ATOM 2081 C C . SER A 1 274 ? 19.515 5.519 -4.553 1.00 69.19 274 SER A C 1
ATOM 2083 O O . SER A 1 274 ? 18.740 4.574 -4.362 1.00 69.19 274 SER A O 1
ATOM 2085 N N . GLU A 1 275 ? 19.198 6.776 -4.226 1.00 73.50 275 GLU A N 1
ATOM 2086 C CA . GLU A 1 275 ? 17.870 7.144 -3.728 1.00 73.50 275 GLU A CA 1
ATOM 2087 C C . GLU A 1 275 ? 16.790 6.804 -4.767 1.00 73.50 275 GLU A C 1
ATOM 2089 O O . GLU A 1 275 ? 15.778 6.185 -4.426 1.00 73.50 275 GLU A O 1
ATOM 2094 N N . LEU A 1 276 ? 17.029 7.122 -6.046 1.00 78.44 276 LEU A N 1
ATOM 2095 C CA . LEU A 1 276 ? 16.120 6.774 -7.138 1.00 78.44 276 LEU A CA 1
ATOM 2096 C C . LEU A 1 276 ? 16.023 5.256 -7.353 1.00 78.44 276 LEU A C 1
ATOM 2098 O O . LEU A 1 276 ? 14.913 4.745 -7.484 1.00 78.44 276 LEU A O 1
ATOM 2102 N N . CYS A 1 277 ? 17.140 4.517 -7.343 1.00 79.56 277 CYS A N 1
ATOM 2103 C CA . CYS A 1 277 ? 17.144 3.049 -7.417 1.00 79.56 277 CYS A CA 1
ATOM 2104 C C . CYS A 1 277 ? 16.288 2.431 -6.306 1.00 79.56 277 CYS A C 1
ATOM 2106 O O . CYS A 1 277 ? 15.460 1.548 -6.544 1.00 79.56 277 CYS A O 1
ATOM 2108 N N . THR A 1 278 ? 16.496 2.909 -5.079 1.00 79.88 278 THR A N 1
ATOM 2109 C CA . THR A 1 278 ? 15.787 2.449 -3.886 1.00 79.88 278 THR A CA 1
ATOM 2110 C C . THR A 1 278 ? 14.300 2.751 -4.000 1.00 79.88 278 THR A C 1
ATOM 2112 O O . THR A 1 278 ? 13.476 1.870 -3.750 1.00 79.88 278 THR A O 1
ATOM 2115 N N . TRP A 1 279 ? 13.957 3.965 -4.429 1.00 85.44 279 TRP A N 1
ATOM 2116 C CA . TRP A 1 279 ? 12.580 4.360 -4.679 1.00 85.44 279 TRP A CA 1
ATOM 2117 C C . TRP A 1 279 ? 11.932 3.500 -5.769 1.00 85.44 279 TRP A C 1
ATOM 2119 O O . TRP A 1 279 ? 10.891 2.916 -5.505 1.00 85.44 279 TRP A O 1
ATOM 2129 N N . LEU A 1 280 ? 12.553 3.326 -6.941 1.00 87.75 280 LEU A N 1
ATOM 2130 C CA . LEU A 1 280 ? 12.012 2.512 -8.040 1.00 87.75 280 LEU A CA 1
ATOM 2131 C C . LEU A 1 280 ? 11.725 1.072 -7.606 1.00 87.75 280 LEU A C 1
ATOM 2133 O O . LEU A 1 280 ? 10.669 0.526 -7.928 1.00 87.75 280 LEU A O 1
ATOM 2137 N N . ARG A 1 281 ? 12.647 0.463 -6.851 1.00 86.88 281 ARG A N 1
ATOM 2138 C CA . ARG A 1 281 ? 12.465 -0.883 -6.296 1.00 86.88 281 ARG A CA 1
ATOM 2139 C C . ARG A 1 281 ? 11.258 -0.935 -5.361 1.00 86.88 281 ARG A C 1
ATOM 2141 O O . ARG A 1 281 ? 10.392 -1.786 -5.545 1.00 86.88 281 ARG A O 1
ATOM 2148 N N . HIS A 1 282 ? 11.187 -0.030 -4.384 1.00 86.88 282 HIS A N 1
ATOM 2149 C CA . HIS A 1 282 ? 10.081 -0.010 -3.426 1.00 86.88 282 HIS A CA 1
ATOM 2150 C C . HIS A 1 282 ? 8.742 0.330 -4.094 1.00 86.88 282 HIS A C 1
ATOM 2152 O O . HIS A 1 282 ? 7.743 -0.311 -3.785 1.00 86.88 282 HIS A O 1
ATOM 2158 N N . SER A 1 283 ? 8.715 1.266 -5.042 1.00 91.06 283 SER A N 1
ATOM 2159 C CA . SER A 1 283 ? 7.524 1.614 -5.821 1.00 91.06 283 SER A CA 1
ATOM 2160 C C . SER A 1 283 ? 7.012 0.427 -6.619 1.00 91.06 283 SER A C 1
ATOM 2162 O O . SER A 1 283 ? 5.819 0.140 -6.578 1.00 91.06 283 SER A O 1
ATOM 2164 N N . ARG A 1 284 ? 7.899 -0.317 -7.292 1.00 93.31 284 ARG A N 1
ATOM 2165 C CA . ARG A 1 284 ? 7.520 -1.529 -8.027 1.00 93.31 284 ARG A CA 1
ATOM 2166 C C . ARG A 1 284 ? 6.945 -2.594 -7.103 1.00 93.31 284 ARG A C 1
ATOM 2168 O O . ARG A 1 284 ? 5.845 -3.082 -7.352 1.00 93.31 284 ARG A O 1
ATOM 2175 N N . ASP A 1 285 ? 7.681 -2.954 -6.056 1.00 92.62 285 ASP A N 1
ATOM 2176 C CA . ASP A 1 285 ? 7.289 -4.040 -5.159 1.00 92.62 285 ASP A CA 1
ATOM 2177 C C . ASP A 1 285 ? 5.954 -3.723 -4.469 1.00 92.62 285 ASP A C 1
ATOM 2179 O O . ASP A 1 285 ? 5.050 -4.565 -4.439 1.00 92.62 285 ASP A O 1
ATOM 2183 N N . SER A 1 286 ? 5.791 -2.488 -3.988 1.00 94.50 286 SER A N 1
ATOM 2184 C CA . SER A 1 286 ? 4.565 -2.040 -3.331 1.00 94.50 286 SER A CA 1
ATOM 2185 C C . SER A 1 286 ? 3.395 -1.885 -4.300 1.00 94.50 286 SER A C 1
ATOM 2187 O O . SER A 1 286 ? 2.285 -2.273 -3.943 1.00 94.50 286 SER A O 1
ATOM 2189 N N . ALA A 1 287 ? 3.609 -1.389 -5.525 1.00 96.12 287 ALA A N 1
ATOM 2190 C CA . ALA A 1 287 ? 2.555 -1.291 -6.537 1.00 96.12 287 ALA A CA 1
ATOM 2191 C C . ALA A 1 287 ? 2.059 -2.676 -6.975 1.00 96.12 287 ALA A C 1
ATOM 2193 O O . ALA A 1 287 ? 0.853 -2.914 -7.028 1.00 96.12 287 ALA A O 1
ATOM 2194 N N . TYR A 1 288 ? 2.974 -3.620 -7.220 1.00 96.50 288 TYR A N 1
ATOM 2195 C CA . TYR A 1 288 ? 2.614 -5.002 -7.548 1.00 96.50 288 TYR A CA 1
ATOM 2196 C C . TYR A 1 288 ? 1.844 -5.657 -6.410 1.00 96.50 288 TYR A C 1
ATOM 2198 O O . TYR A 1 288 ? 0.808 -6.281 -6.635 1.00 96.50 288 TYR A O 1
ATOM 2206 N N . GLN A 1 289 ? 2.323 -5.497 -5.176 1.00 96.62 289 GLN A N 1
ATOM 2207 C CA . GLN A 1 289 ? 1.646 -6.077 -4.029 1.00 96.62 289 GLN A CA 1
ATOM 2208 C C . GLN A 1 289 ? 0.274 -5.439 -3.792 1.00 96.62 289 GLN A C 1
ATOM 2210 O O . GLN A 1 289 ? -0.675 -6.159 -3.494 1.00 96.62 289 GLN A O 1
ATOM 2215 N N . LEU A 1 290 ? 0.144 -4.118 -3.940 1.00 97.06 290 LEU A N 1
ATOM 2216 C CA . LEU A 1 290 ? -1.137 -3.424 -3.816 1.00 97.06 290 LEU A CA 1
ATOM 2217 C C . LEU A 1 290 ? -2.125 -3.942 -4.860 1.00 97.06 290 LEU A C 1
ATOM 2219 O O . LEU A 1 290 ? -3.213 -4.373 -4.490 1.00 97.06 290 LEU A O 1
ATOM 2223 N N . LEU A 1 291 ? -1.722 -3.994 -6.132 1.00 96.00 291 LEU A N 1
ATOM 2224 C CA . LEU A 1 291 ? -2.564 -4.489 -7.220 1.00 96.00 291 LEU A CA 1
ATOM 2225 C C . LEU A 1 291 ? -3.033 -5.927 -6.972 1.00 96.00 291 LEU A C 1
ATOM 2227 O O . LEU A 1 291 ? -4.224 -6.218 -7.073 1.00 96.00 291 LEU A O 1
ATOM 2231 N N . GLY A 1 292 ? -2.108 -6.815 -6.603 1.00 95.31 292 GLY A N 1
ATOM 2232 C CA . GLY A 1 292 ? -2.428 -8.202 -6.286 1.00 95.31 292 GLY A CA 1
ATOM 2233 C C . GLY A 1 292 ? -3.370 -8.351 -5.098 1.00 95.31 292 GLY A C 1
ATOM 2234 O O . GLY A 1 292 ? -4.221 -9.229 -5.103 1.00 95.31 292 GLY A O 1
ATOM 2235 N N . MET A 1 293 ? -3.260 -7.491 -4.085 1.00 96.12 293 MET A N 1
ATOM 2236 C CA . MET A 1 293 ? -4.148 -7.538 -2.922 1.00 96.12 293 MET A CA 1
ATOM 2237 C C . MET A 1 293 ? -5.527 -6.932 -3.211 1.00 96.12 293 MET A C 1
ATOM 2239 O O . MET A 1 293 ? -6.519 -7.408 -2.660 1.00 96.12 293 MET A O 1
ATOM 2243 N N . LEU A 1 294 ? -5.630 -5.938 -4.102 1.00 96.06 294 LEU A N 1
ATOM 2244 C CA . LEU A 1 294 ? -6.915 -5.342 -4.488 1.00 96.06 294 LEU A CA 1
ATOM 2245 C C . LEU A 1 294 ? -7.879 -6.373 -5.097 1.00 96.06 294 LEU A C 1
ATOM 2247 O O . LEU A 1 294 ? -9.086 -6.246 -4.907 1.00 96.06 294 LEU A O 1
ATOM 2251 N N . CYS A 1 295 ? -7.387 -7.453 -5.715 1.00 93.56 295 CYS A N 1
ATOM 2252 C CA . CYS A 1 295 ? -8.250 -8.531 -6.216 1.00 93.56 295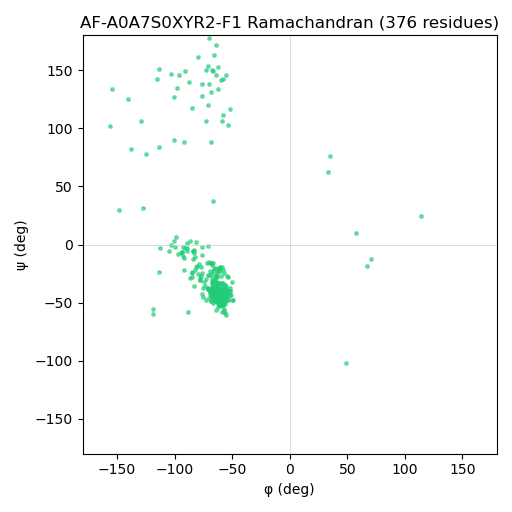 CYS A CA 1
ATOM 2253 C C . CYS A 1 295 ? -9.077 -9.220 -5.107 1.00 93.56 295 CYS A C 1
ATOM 2255 O O . CYS A 1 295 ? -10.105 -9.847 -5.384 1.00 93.56 295 CYS A O 1
ATOM 2257 N N . GLY A 1 296 ? -8.666 -9.089 -3.840 1.00 93.25 296 GLY A N 1
ATOM 2258 C CA . GLY A 1 296 ? -9.417 -9.557 -2.676 1.00 93.25 296 GLY A CA 1
ATOM 2259 C C . GLY A 1 296 ? -10.751 -8.832 -2.463 1.00 93.25 296 GLY A C 1
ATOM 2260 O O . GLY A 1 296 ? -11.647 -9.407 -1.853 1.00 93.25 296 GLY A O 1
ATOM 2261 N N . PHE A 1 297 ? -10.925 -7.633 -3.031 1.00 94.50 297 PHE A N 1
ATOM 2262 C CA . PHE A 1 297 ? -12.168 -6.848 -2.974 1.00 94.50 297 PHE A CA 1
ATOM 2263 C C . PHE A 1 297 ? -13.213 -7.285 -4.010 1.00 94.50 297 PHE A C 1
ATOM 2265 O O . PHE A 1 297 ? -14.290 -6.701 -4.097 1.00 94.50 297 PHE A O 1
ATOM 2272 N N . LYS A 1 298 ? -12.923 -8.331 -4.796 1.00 91.56 298 LYS A N 1
ATOM 2273 C CA . LYS A 1 298 ? -13.849 -8.954 -5.751 1.00 91.56 298 LYS A CA 1
ATOM 2274 C C . LYS A 1 298 ? -14.538 -7.926 -6.651 1.00 91.56 298 LYS A C 1
ATOM 2276 O O . LYS A 1 298 ? -13.894 -7.447 -7.579 1.00 91.56 298 LYS A O 1
ATOM 2281 N N . GLN A 1 299 ? -15.797 -7.582 -6.380 1.00 91.00 299 GLN A N 1
ATOM 2282 C CA . GLN A 1 299 ? -16.586 -6.668 -7.202 1.00 91.00 299 GLN A CA 1
ATOM 2283 C C . GLN A 1 299 ? -15.913 -5.303 -7.384 1.00 91.00 299 GLN A C 1
ATOM 2285 O O . GLN A 1 299 ? -15.930 -4.782 -8.494 1.00 91.00 299 GLN A O 1
ATOM 2290 N N . GLY A 1 300 ? -15.253 -4.756 -6.356 1.00 91.88 300 GLY A N 1
ATOM 2291 C CA . GLY A 1 300 ? -14.535 -3.484 -6.488 1.00 91.88 300 GLY A CA 1
ATOM 2292 C C . GLY A 1 300 ? -13.380 -3.535 -7.489 1.00 91.88 300 GLY A C 1
ATOM 2293 O O . GLY A 1 300 ? -13.150 -2.579 -8.221 1.00 91.88 300 GLY A O 1
ATOM 2294 N N . PHE A 1 301 ? -12.679 -4.666 -7.582 1.00 95.12 301 PHE A N 1
ATOM 2295 C CA . PHE A 1 301 ? -11.557 -4.836 -8.505 1.00 95.12 301 PHE A CA 1
ATOM 2296 C C . PHE A 1 301 ? -12.004 -5.328 -9.884 1.00 95.12 301 PHE A C 1
ATOM 2298 O O . PHE A 1 301 ? -11.769 -4.672 -10.896 1.00 95.12 301 PHE A O 1
ATOM 2305 N N . TYR A 1 302 ? -12.672 -6.480 -9.925 1.00 93.88 302 TYR A N 1
ATOM 2306 C CA . TYR A 1 302 ? -13.085 -7.131 -11.165 1.00 93.88 302 TYR A CA 1
ATOM 2307 C C . TYR A 1 302 ? -14.200 -6.362 -11.869 1.00 93.88 302 TYR A C 1
ATOM 2309 O O . TYR A 1 302 ? -14.127 -6.201 -13.080 1.00 93.88 302 TYR A O 1
ATOM 2317 N N . GLY A 1 303 ? -15.155 -5.792 -11.125 1.00 93.69 303 GLY A N 1
ATOM 2318 C CA . GLY A 1 303 ? -16.182 -4.923 -11.704 1.00 93.69 303 GLY A CA 1
ATOM 2319 C C . GLY A 1 303 ? -15.589 -3.659 -12.330 1.00 93.69 303 GLY A C 1
ATOM 2320 O O . GLY A 1 303 ? -16.041 -3.229 -13.384 1.00 93.69 303 GLY A O 1
ATOM 2321 N N . SER A 1 304 ? -14.515 -3.107 -11.753 1.00 93.31 304 SER A N 1
ATOM 2322 C CA . SER A 1 304 ? -13.796 -1.970 -12.351 1.00 93.31 304 SER A CA 1
ATOM 2323 C C . SER A 1 304 ? -13.069 -2.346 -13.642 1.00 93.31 304 SER A C 1
ATOM 2325 O O . SER A 1 304 ? -13.057 -1.566 -14.591 1.00 93.31 304 SER A O 1
ATOM 2327 N N . ILE A 1 305 ? -12.476 -3.541 -13.696 1.00 91.88 305 ILE A N 1
ATOM 2328 C CA . ILE A 1 305 ? -11.837 -4.065 -14.911 1.00 91.88 305 ILE A CA 1
ATOM 2329 C C . ILE A 1 305 ? -12.878 -4.373 -15.988 1.00 91.88 305 ILE A C 1
ATOM 2331 O O . ILE A 1 305 ? -12.643 -4.090 -17.156 1.00 91.88 305 ILE A O 1
ATOM 2335 N N . GLU A 1 306 ? -14.021 -4.941 -15.614 1.00 91.50 306 GLU A N 1
ATOM 2336 C CA . GLU A 1 306 ? -15.118 -5.220 -16.540 1.00 91.50 306 GLU A CA 1
ATOM 2337 C C . GLU A 1 306 ? -15.708 -3.923 -17.110 1.00 91.50 306 GLU A C 1
ATOM 2339 O O . GLU A 1 306 ? -15.886 -3.809 -18.322 1.00 91.50 306 GLU A O 1
ATOM 2344 N N . ALA A 1 307 ? -15.925 -2.915 -16.260 1.00 92.62 307 ALA A N 1
ATOM 2345 C CA . ALA A 1 307 ? -16.403 -1.599 -16.674 1.00 92.62 307 ALA A CA 1
ATOM 2346 C C . ALA A 1 307 ? -15.377 -0.832 -17.524 1.00 92.62 307 ALA A C 1
ATOM 2348 O O . ALA A 1 307 ? -15.753 -0.056 -18.402 1.00 92.62 307 ALA A O 1
ATOM 2349 N N . ASN A 1 308 ? -14.081 -1.036 -17.276 1.00 90.56 308 ASN A N 1
ATOM 2350 C CA . ASN A 1 308 ? -13.009 -0.405 -18.032 1.00 90.56 308 ASN A CA 1
ATOM 2351 C C . ASN A 1 308 ? -11.861 -1.387 -18.345 1.00 90.56 308 ASN A C 1
ATOM 2353 O O . ASN A 1 308 ? -10.804 -1.342 -17.701 1.00 90.56 308 ASN A O 1
ATOM 2357 N N . PRO A 1 309 ? -12.001 -2.217 -19.399 1.00 87.81 309 PRO A N 1
ATOM 2358 C CA . PRO A 1 309 ? -10.977 -3.190 -19.782 1.00 87.81 309 PRO A CA 1
ATOM 2359 C C . PRO A 1 309 ? -9.634 -2.554 -20.157 1.00 87.81 309 PRO A C 1
ATOM 2361 O O . PRO A 1 309 ? -8.593 -3.208 -20.095 1.00 87.81 309 PRO A O 1
ATOM 2364 N N . SER A 1 310 ? -9.622 -1.259 -20.505 1.00 86.69 310 SER A N 1
ATOM 2365 C CA . SER A 1 310 ? -8.384 -0.540 -20.818 1.00 86.69 310 SER A CA 1
ATOM 2366 C C . SER A 1 310 ? -7.414 -0.479 -19.634 1.00 86.69 310 SER A C 1
ATOM 2368 O O . SER A 1 310 ? -6.214 -0.377 -19.868 1.00 86.69 310 SER A O 1
ATOM 2370 N N . LEU A 1 311 ? -7.892 -0.652 -18.392 1.00 87.44 311 LEU A N 1
ATOM 2371 C CA . LEU A 1 311 ? -7.053 -0.748 -17.192 1.00 87.44 311 LEU A CA 1
ATOM 2372 C C . LEU A 1 311 ? -6.079 -1.935 -17.230 1.00 87.44 311 LEU A C 1
ATOM 2374 O O . LEU A 1 311 ? -5.052 -1.889 -16.559 1.00 87.44 311 LEU A O 1
ATOM 2378 N N . LEU A 1 312 ? -6.353 -2.981 -18.020 1.00 83.25 312 LEU A N 1
ATOM 2379 C CA . LEU A 1 312 ? -5.461 -4.139 -18.150 1.00 83.25 312 LEU A CA 1
ATOM 2380 C C . LEU A 1 312 ? -4.252 -3.866 -19.051 1.00 83.25 312 LEU A C 1
ATOM 2382 O O . LEU A 1 312 ? -3.181 -4.430 -18.833 1.00 83.25 312 LEU A O 1
ATOM 2386 N N . LYS A 1 313 ? -4.391 -2.993 -20.053 1.00 83.44 313 LYS A N 1
ATOM 2387 C CA . LYS A 1 313 ? -3.341 -2.746 -21.052 1.00 83.44 313 LYS A CA 1
ATOM 2388 C C . LYS A 1 313 ? -2.053 -2.151 -20.446 1.00 83.44 313 LYS A C 1
ATOM 2390 O O . LYS A 1 313 ? -0.977 -2.652 -20.774 1.00 83.44 313 LYS A O 1
ATOM 2395 N N . PRO A 1 314 ? -2.104 -1.142 -19.553 1.00 83.31 314 PRO A N 1
ATOM 2396 C CA . PRO A 1 314 ? -0.912 -0.622 -18.884 1.00 83.31 314 PRO A CA 1
ATOM 2397 C C . PRO A 1 314 ? -0.255 -1.642 -17.938 1.00 83.31 314 PRO A C 1
ATOM 2399 O O . PRO A 1 314 ? 0.927 -1.533 -17.637 1.00 83.31 314 PRO A O 1
ATOM 2402 N N . LEU A 1 315 ? -0.992 -2.661 -17.484 1.00 80.94 315 LEU A N 1
ATOM 2403 C CA . LEU A 1 315 ? -0.462 -3.707 -16.605 1.00 80.94 315 LEU A CA 1
ATOM 2404 C C . LEU A 1 315 ? 0.377 -4.735 -17.375 1.00 80.94 315 LEU A C 1
ATOM 2406 O O . LEU A 1 315 ? 1.306 -5.314 -16.821 1.00 80.94 315 LEU A O 1
ATOM 2410 N N . THR A 1 316 ? 0.076 -4.958 -18.655 1.00 81.25 316 THR A N 1
ATOM 2411 C CA . THR A 1 316 ? 0.766 -5.955 -19.491 1.00 81.25 316 THR A CA 1
ATOM 2412 C C . THR A 1 316 ? 1.750 -5.368 -20.490 1.00 81.25 316 THR A C 1
ATOM 2414 O O . THR A 1 316 ? 2.472 -6.110 -21.162 1.00 81.25 316 THR A O 1
ATOM 2417 N N . CYS A 1 317 ? 1.815 -4.043 -20.599 1.00 83.69 317 CYS A N 1
ATOM 2418 C CA . CYS A 1 317 ? 2.719 -3.385 -21.528 1.00 83.69 317 CYS A CA 1
ATOM 2419 C C . CYS A 1 317 ? 4.187 -3.655 -21.171 1.00 83.69 317 CYS A C 1
ATOM 2421 O O . CYS A 1 317 ? 4.562 -3.731 -19.999 1.00 83.69 317 CYS A O 1
ATOM 2423 N N . HIS A 1 318 ? 5.029 -3.747 -22.200 1.00 89.88 318 HIS A N 1
ATOM 2424 C CA . HIS A 1 318 ? 6.493 -3.777 -22.091 1.00 89.88 318 HIS A CA 1
ATOM 2425 C C . HIS A 1 318 ? 7.086 -4.904 -21.220 1.00 89.88 318 HIS A C 1
ATOM 2427 O O . HIS A 1 318 ? 8.300 -4.941 -21.025 1.00 89.88 318 HIS A O 1
ATOM 2433 N N . ILE A 1 319 ? 6.280 -5.886 -20.784 1.00 88.38 319 ILE A N 1
ATOM 2434 C CA . ILE A 1 319 ? 6.759 -7.091 -20.087 1.00 88.38 319 ILE A CA 1
ATOM 2435 C C . ILE A 1 319 ? 7.888 -7.797 -20.870 1.00 88.38 319 ILE A C 1
ATOM 2437 O O . ILE A 1 319 ? 8.872 -8.189 -20.235 1.00 88.38 319 ILE A O 1
ATOM 2441 N N . PRO A 1 320 ? 7.852 -7.906 -22.220 1.00 90.12 320 PRO A N 1
ATOM 2442 C CA . PRO A 1 320 ? 8.955 -8.492 -22.987 1.00 90.12 320 PRO A CA 1
ATOM 2443 C C . PRO A 1 320 ? 10.318 -7.820 -22.789 1.00 90.12 320 PRO A C 1
ATOM 2445 O O . PRO A 1 320 ? 11.332 -8.494 -22.951 1.00 90.12 320 PRO A O 1
ATOM 2448 N N . SER A 1 321 ? 10.359 -6.548 -22.388 1.00 91.25 321 SER A N 1
ATOM 2449 C CA . SER A 1 321 ? 11.601 -5.799 -22.151 1.00 91.25 321 SER A CA 1
ATOM 2450 C C . SER A 1 321 ? 12.090 -5.884 -20.699 1.00 91.25 321 SER A C 1
ATOM 2452 O O . SER A 1 321 ? 13.223 -5.516 -20.393 1.00 91.25 321 SER A O 1
ATOM 2454 N N . MET A 1 322 ? 11.266 -6.399 -19.781 1.00 89.12 322 MET A N 1
ATOM 2455 C CA . MET A 1 322 ? 11.609 -6.509 -18.361 1.00 89.12 322 MET A CA 1
ATOM 2456 C C . MET A 1 322 ? 12.638 -7.605 -18.086 1.00 89.12 322 MET A C 1
ATOM 2458 O O . MET A 1 322 ? 12.642 -8.657 -18.717 1.00 89.12 322 MET A O 1
ATOM 2462 N N . GLU A 1 323 ? 13.452 -7.440 -17.052 1.00 88.50 323 GLU A N 1
ATOM 2463 C CA . GLU A 1 323 ? 14.369 -8.489 -16.593 1.00 88.50 323 GLU A CA 1
ATOM 2464 C C . GLU A 1 323 ? 13.631 -9.655 -15.911 1.00 88.50 323 GLU A C 1
ATOM 2466 O O . GLU A 1 323 ? 12.561 -9.483 -15.322 1.00 88.50 323 GLU A O 1
ATOM 2471 N N . ASN A 1 324 ? 14.227 -10.854 -15.935 1.00 88.25 324 ASN A N 1
ATOM 2472 C CA . ASN A 1 324 ? 13.615 -12.072 -15.379 1.00 88.25 324 ASN A CA 1
ATOM 2473 C C . ASN A 1 324 ? 13.249 -11.948 -13.891 1.00 88.25 324 ASN A C 1
ATOM 2475 O O . ASN A 1 324 ? 12.223 -12.478 -13.465 1.00 88.25 324 ASN A O 1
ATOM 2479 N N . ARG A 1 325 ? 14.039 -11.209 -13.103 1.00 86.81 325 ARG A N 1
ATOM 2480 C CA . ARG A 1 325 ? 13.737 -10.918 -11.691 1.00 86.81 325 ARG A CA 1
ATOM 2481 C C . ARG A 1 325 ? 12.418 -10.162 -11.511 1.00 86.81 325 ARG A C 1
ATOM 2483 O O . ARG A 1 325 ? 11.616 -10.531 -10.656 1.00 86.81 325 ARG A O 1
ATOM 2490 N N . HIS A 1 326 ? 12.151 -9.165 -12.352 1.00 90.12 326 HIS A N 1
ATOM 2491 C CA . HIS A 1 326 ? 10.931 -8.364 -12.271 1.00 90.12 326 HIS A CA 1
ATOM 2492 C C . HIS A 1 326 ? 9.732 -9.149 -12.809 1.00 90.12 326 HIS A C 1
ATOM 2494 O O . HIS A 1 326 ? 8.666 -9.117 -12.202 1.00 90.12 326 HIS A O 1
ATOM 2500 N N . LEU A 1 327 ? 9.926 -9.946 -13.869 1.00 90.94 327 LEU A N 1
ATOM 2501 C CA . LEU A 1 327 ? 8.906 -10.873 -14.367 1.00 90.94 327 LEU A CA 1
ATOM 2502 C C . LEU A 1 327 ? 8.502 -11.900 -13.295 1.00 90.94 327 LEU A C 1
ATOM 2504 O O . LEU A 1 327 ? 7.316 -12.149 -13.093 1.00 90.94 327 LEU A O 1
ATOM 2508 N N . ARG A 1 328 ? 9.466 -12.457 -12.549 1.00 91.12 328 ARG A N 1
ATOM 2509 C CA . ARG A 1 328 ? 9.190 -13.362 -11.421 1.00 91.12 328 ARG A CA 1
ATOM 2510 C C . ARG A 1 328 ? 8.342 -12.683 -10.342 1.00 91.12 328 ARG A C 1
ATOM 2512 O O . ARG A 1 328 ? 7.410 -13.299 -9.824 1.00 91.12 328 ARG A O 1
ATOM 2519 N N . GLN A 1 329 ? 8.663 -11.438 -9.984 1.00 91.94 329 GLN A N 1
ATOM 2520 C CA . GLN A 1 329 ? 7.881 -10.667 -9.013 1.00 91.94 329 GLN A CA 1
ATOM 2521 C C . GLN A 1 329 ? 6.465 -10.381 -9.529 1.00 91.94 329 GLN A C 1
ATOM 2523 O O . GLN A 1 329 ? 5.515 -10.618 -8.788 1.00 91.94 329 GLN A O 1
ATOM 2528 N N . TRP A 1 330 ? 6.321 -9.954 -10.787 1.00 92.50 330 TRP A N 1
ATOM 2529 C CA . TRP A 1 330 ? 5.031 -9.722 -11.446 1.00 92.50 330 TRP A CA 1
ATOM 2530 C C . TRP A 1 330 ? 4.146 -10.973 -11.434 1.00 92.50 330 TRP A C 1
ATOM 2532 O O . TRP A 1 330 ? 2.992 -10.925 -11.006 1.00 92.50 330 TRP A O 1
ATOM 2542 N N . LEU A 1 331 ? 4.714 -12.120 -11.821 1.00 92.00 331 LEU A N 1
ATOM 2543 C CA . LEU A 1 331 ? 4.015 -13.403 -11.811 1.00 92.00 331 LEU A CA 1
ATOM 2544 C C . LEU A 1 331 ? 3.489 -13.741 -10.411 1.00 92.00 331 LEU A C 1
ATOM 2546 O O . LEU A 1 331 ? 2.313 -14.046 -10.231 1.00 92.00 331 LEU A O 1
ATOM 2550 N N . ARG A 1 332 ? 4.359 -13.641 -9.402 1.00 93.94 332 ARG A N 1
ATOM 2551 C CA . ARG A 1 332 ? 4.031 -14.010 -8.021 1.00 93.94 332 ARG A CA 1
ATOM 2552 C C . ARG A 1 332 ? 3.038 -13.052 -7.365 1.00 93.94 332 ARG A C 1
ATOM 2554 O O . ARG A 1 332 ? 2.148 -13.508 -6.655 1.00 93.94 332 ARG A O 1
ATOM 2561 N N . LEU A 1 333 ? 3.253 -11.748 -7.516 1.00 94.69 333 LEU A N 1
ATOM 2562 C CA . LEU A 1 333 ? 2.544 -10.722 -6.751 1.00 94.69 333 LEU A CA 1
ATOM 2563 C C . LEU A 1 333 ? 1.288 -10.215 -7.450 1.00 94.69 333 LEU A C 1
ATOM 2565 O O . LEU A 1 333 ? 0.419 -9.709 -6.757 1.00 94.69 333 LEU A O 1
ATOM 2569 N N . VAL A 1 334 ? 1.175 -10.355 -8.772 1.00 92.56 334 VAL A N 1
ATOM 2570 C CA . VAL A 1 334 ? 0.027 -9.846 -9.536 1.00 92.56 334 VAL A CA 1
ATOM 2571 C C . VAL A 1 334 ? -0.707 -10.977 -10.234 1.00 92.56 334 VAL A C 1
ATOM 2573 O O . VAL A 1 334 ? -1.876 -11.214 -9.950 1.00 92.56 334 VAL A O 1
ATOM 2576 N N . VAL A 1 335 ? -0.027 -11.713 -11.113 1.00 91.00 335 VAL A N 1
ATOM 2577 C CA . VAL A 1 335 ? -0.685 -12.710 -11.969 1.00 91.00 335 VAL A CA 1
ATOM 2578 C C . VAL A 1 335 ? -1.339 -13.821 -11.151 1.00 91.00 335 VAL A C 1
ATOM 2580 O O . VAL A 1 335 ? -2.525 -14.087 -11.334 1.00 91.00 335 VAL A O 1
ATOM 2583 N N . THR A 1 336 ? -0.606 -14.438 -10.222 1.00 91.62 336 THR A N 1
ATOM 2584 C CA . THR A 1 336 ? -1.135 -15.515 -9.375 1.00 91.62 336 THR A CA 1
ATOM 2585 C C . THR A 1 336 ? -2.373 -15.091 -8.573 1.00 91.62 336 THR A C 1
ATOM 2587 O O . THR A 1 336 ? -3.401 -15.757 -8.711 1.00 91.62 336 THR A O 1
ATOM 2590 N N . PRO A 1 337 ? -2.348 -14.019 -7.753 1.00 92.69 337 PRO A N 1
ATOM 2591 C CA . PRO A 1 337 ? -3.531 -13.635 -6.984 1.00 92.69 337 PRO A CA 1
ATOM 2592 C C . PRO A 1 337 ? -4.703 -13.206 -7.874 1.00 92.69 337 PRO A C 1
ATOM 2594 O O . PRO A 1 337 ? -5.834 -13.614 -7.610 1.00 92.69 337 PRO A O 1
ATOM 2597 N N . VAL A 1 338 ? -4.453 -12.470 -8.964 1.00 90.94 338 VAL A N 1
ATOM 2598 C CA . VAL A 1 338 ? -5.512 -12.030 -9.887 1.00 90.94 338 VAL A CA 1
ATOM 2599 C C . VAL A 1 338 ? -6.158 -13.215 -10.610 1.00 90.94 338 VAL A C 1
ATOM 2601 O O . VAL A 1 338 ? -7.377 -13.230 -10.766 1.00 90.94 338 VAL A O 1
ATOM 2604 N N . ALA A 1 339 ? -5.388 -14.231 -11.005 1.00 89.75 339 ALA A N 1
ATOM 2605 C CA . ALA A 1 339 ? -5.929 -15.440 -11.621 1.00 89.75 339 ALA A CA 1
ATOM 2606 C C . ALA A 1 339 ? -6.745 -16.273 -10.618 1.00 89.75 339 ALA A C 1
ATOM 2608 O O . ALA A 1 339 ? -7.885 -16.635 -10.901 1.00 89.75 339 ALA A O 1
ATOM 2609 N N . LEU A 1 340 ? -6.200 -16.523 -9.420 1.00 90.38 340 LEU A N 1
ATOM 2610 C CA . LEU A 1 340 ? -6.884 -17.294 -8.371 1.00 90.38 340 LEU A CA 1
ATOM 2611 C C . LEU A 1 340 ? -8.142 -16.592 -7.844 1.00 90.38 340 LEU A C 1
ATOM 2613 O O . LEU A 1 340 ? -9.078 -17.241 -7.380 1.00 90.38 340 LEU A O 1
ATOM 2617 N N . GLY A 1 341 ? -8.163 -15.260 -7.886 1.00 89.56 341 GLY A N 1
ATOM 2618 C CA . GLY A 1 341 ? -9.286 -14.456 -7.435 1.00 89.56 341 GLY A CA 1
ATOM 2619 C C . GLY A 1 341 ? -10.401 -14.266 -8.466 1.00 89.56 341 GLY A C 1
ATOM 2620 O O . GLY A 1 341 ? -11.468 -13.789 -8.064 1.00 89.56 341 GLY A O 1
ATOM 2621 N N . CYS A 1 342 ? -10.160 -14.609 -9.738 1.00 91.12 342 CYS A N 1
ATOM 2622 C CA . CYS A 1 342 ? -10.978 -14.194 -10.876 1.00 91.12 342 CYS A CA 1
ATOM 2623 C C . CYS A 1 342 ? -12.376 -14.840 -10.879 1.00 91.12 342 CYS A C 1
ATOM 2625 O O . CYS A 1 342 ? -12.486 -16.063 -10.744 1.00 91.12 342 CYS A O 1
ATOM 2627 N N . PRO A 1 343 ? -13.460 -14.061 -11.064 1.00 92.19 343 PRO A N 1
ATOM 2628 C CA . PRO A 1 343 ? -14.780 -14.606 -11.353 1.00 92.19 343 PRO A CA 1
ATOM 2629 C C . PRO A 1 343 ? -14.765 -15.457 -12.627 1.00 92.19 343 PRO A C 1
ATOM 2631 O O . PRO A 1 343 ? -14.137 -15.094 -13.618 1.00 92.19 343 PRO A O 1
ATOM 2634 N N . LYS A 1 344 ? -15.519 -16.564 -12.636 1.00 90.81 344 LYS A N 1
ATOM 2635 C CA . LYS A 1 344 ? -15.531 -17.514 -13.766 1.00 90.81 344 LYS A CA 1
ATOM 2636 C C . LYS A 1 344 ? -15.836 -16.856 -15.117 1.00 90.81 344 LYS A C 1
ATOM 2638 O O . LYS A 1 344 ? -15.191 -17.192 -16.098 1.00 90.81 344 LYS A O 1
ATOM 2643 N N . HIS A 1 345 ? -16.776 -15.911 -15.159 1.00 90.44 345 HIS A N 1
ATOM 2644 C CA . HIS A 1 345 ? -17.159 -15.219 -16.396 1.00 90.44 345 HIS A CA 1
ATOM 2645 C C . HIS A 1 345 ? -16.067 -14.274 -16.931 1.00 90.44 345 HIS A C 1
ATOM 2647 O O . HIS A 1 345 ? -16.036 -13.998 -18.124 1.00 90.44 345 HIS A O 1
ATOM 2653 N N . MET A 1 346 ? -15.151 -13.810 -16.074 1.00 89.50 346 MET A N 1
ATOM 2654 C CA . MET A 1 346 ? -14.021 -12.961 -16.465 1.00 89.50 346 MET A CA 1
ATOM 2655 C C . MET A 1 346 ? -12.748 -13.747 -16.765 1.00 89.50 346 MET A C 1
ATOM 2657 O O . MET A 1 346 ? -11.762 -13.155 -17.210 1.00 89.50 346 MET A O 1
ATOM 2661 N N . LEU A 1 347 ? -12.741 -15.062 -16.528 1.00 86.44 347 LEU A N 1
ATOM 2662 C CA . LEU A 1 347 ? -11.550 -15.872 -16.725 1.00 86.44 347 LEU A CA 1
ATOM 2663 C C . LEU A 1 347 ? -11.099 -15.831 -18.185 1.00 86.44 347 LEU A C 1
ATOM 2665 O O . LEU A 1 347 ? -9.943 -15.515 -18.414 1.00 86.44 347 LEU A O 1
ATOM 2669 N N . ASP A 1 348 ? -11.985 -16.047 -19.158 1.00 84.44 348 ASP A N 1
ATOM 2670 C CA . ASP A 1 348 ? -11.597 -16.070 -20.576 1.00 84.44 348 ASP A CA 1
ATOM 2671 C C . ASP A 1 348 ? -11.076 -14.708 -21.085 1.00 84.44 348 ASP A C 1
ATOM 2673 O O . ASP A 1 348 ? -9.982 -14.675 -21.661 1.00 84.44 348 ASP A O 1
ATOM 2677 N N . PRO A 1 349 ? -11.754 -13.566 -20.826 1.00 82.50 349 PRO A N 1
ATOM 2678 C CA . PRO A 1 349 ? -11.214 -12.247 -21.165 1.00 82.50 349 PRO A CA 1
ATOM 2679 C C . PRO A 1 349 ? -9.844 -11.969 -20.532 1.00 82.50 349 PRO A C 1
ATOM 2681 O O . PRO A 1 349 ? -8.923 -11.505 -21.209 1.00 82.50 349 PRO A O 1
ATOM 2684 N N . LEU A 1 350 ? -9.684 -12.286 -19.243 1.00 83.00 350 LEU A N 1
ATOM 2685 C CA . LEU A 1 350 ? -8.430 -12.086 -18.518 1.00 83.00 350 LEU A CA 1
ATOM 2686 C C . LEU A 1 350 ? -7.326 -13.037 -19.018 1.00 83.00 350 LEU A C 1
ATOM 2688 O O . LEU A 1 350 ? -6.168 -12.635 -19.162 1.00 83.00 350 LEU A O 1
ATOM 2692 N N . MET A 1 351 ? -7.683 -14.288 -19.316 1.00 76.31 351 MET A N 1
ATOM 2693 C CA . MET A 1 351 ? -6.790 -15.301 -19.873 1.00 76.31 351 MET A CA 1
ATOM 2694 C C . MET A 1 351 ? -6.228 -14.844 -21.215 1.00 76.31 351 MET A C 1
ATOM 2696 O O . MET A 1 351 ? -5.016 -14.903 -21.412 1.00 76.31 351 MET A O 1
ATOM 2700 N N . GLY A 1 352 ? -7.083 -14.346 -22.112 1.00 78.69 352 GLY A N 1
ATOM 2701 C CA . GLY A 1 352 ? -6.669 -13.889 -23.436 1.00 78.69 352 GLY A CA 1
ATOM 2702 C C . GLY A 1 352 ? -5.792 -12.635 -23.405 1.00 78.69 352 GLY A C 1
ATOM 2703 O O . GLY A 1 352 ? -4.788 -12.572 -24.111 1.00 78.69 352 GLY A O 1
ATOM 2704 N N . GLN A 1 353 ? -6.137 -11.641 -22.582 1.00 78.69 353 GLN A N 1
ATOM 2705 C CA . GLN A 1 353 ? -5.464 -10.334 -22.605 1.00 78.69 353 GLN A CA 1
ATOM 2706 C C . GLN A 1 353 ? -4.201 -10.264 -21.740 1.00 78.69 353 GLN A C 1
ATOM 2708 O O . GLN A 1 353 ? -3.293 -9.487 -22.037 1.00 78.69 353 GLN A O 1
ATOM 2713 N N . VAL A 1 354 ? -4.143 -11.052 -20.663 1.00 80.19 354 VAL A N 1
ATOM 2714 C CA . VAL A 1 354 ? -3.073 -10.963 -19.660 1.00 80.19 354 VAL A CA 1
ATOM 2715 C C . VAL A 1 354 ? -2.294 -12.264 -19.560 1.00 80.19 354 VAL A C 1
ATOM 2717 O O . VAL A 1 354 ? -1.074 -12.262 -19.714 1.00 80.19 354 VAL A O 1
ATOM 2720 N N . LEU A 1 355 ? -2.970 -13.384 -19.304 1.00 82.12 355 LEU A N 1
ATOM 2721 C CA . LEU A 1 355 ? -2.277 -14.612 -18.905 1.00 82.12 355 LEU A CA 1
ATOM 2722 C C . LEU A 1 355 ? -1.582 -15.298 -20.080 1.00 82.12 355 LEU A C 1
ATOM 2724 O O . LEU A 1 355 ? -0.415 -15.658 -19.954 1.00 82.12 355 LEU A O 1
ATOM 2728 N N . ALA A 1 356 ? -2.245 -15.437 -21.228 1.00 85.31 356 ALA A N 1
ATOM 2729 C CA . ALA A 1 356 ? -1.671 -16.106 -22.391 1.00 85.31 356 ALA A CA 1
ATOM 2730 C C . ALA A 1 356 ? -0.399 -15.405 -22.919 1.00 85.31 356 ALA A C 1
ATOM 2732 O O . ALA A 1 356 ? 0.617 -16.094 -23.053 1.00 85.31 356 ALA A O 1
ATOM 2733 N N . PRO A 1 357 ? -0.362 -14.070 -23.130 1.00 85.38 357 PRO A N 1
ATOM 2734 C CA . PRO A 1 357 ? 0.862 -13.383 -23.553 1.00 85.38 357 PRO A CA 1
ATOM 2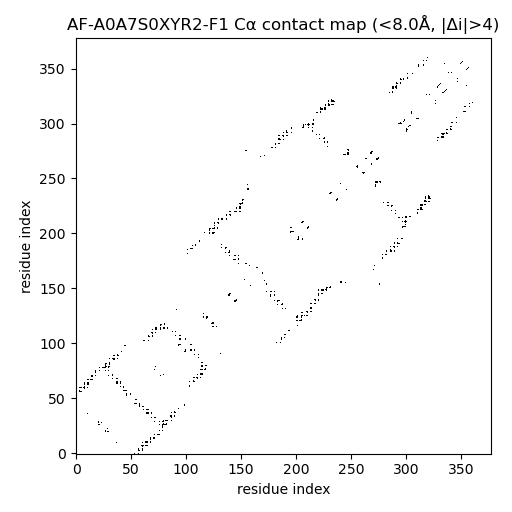735 C C . PRO A 1 357 ? 2.005 -13.506 -22.538 1.00 85.38 357 PRO A C 1
ATOM 2737 O O . PRO A 1 357 ? 3.157 -13.718 -22.918 1.00 85.38 357 PRO A O 1
ATOM 2740 N N . VAL A 1 358 ? 1.697 -13.407 -21.240 1.00 85.06 358 VAL A N 1
ATOM 2741 C CA . VAL A 1 358 ? 2.702 -13.504 -20.171 1.00 85.06 358 VAL A CA 1
ATOM 2742 C C . VAL A 1 358 ? 3.274 -14.918 -20.070 1.00 85.06 358 VAL A C 1
ATOM 2744 O O . VAL A 1 358 ? 4.488 -15.075 -19.936 1.00 85.06 358 VAL A O 1
ATOM 2747 N N . LEU A 1 359 ? 2.430 -15.948 -20.163 1.00 86.62 359 LEU A N 1
ATOM 2748 C CA . LEU A 1 359 ? 2.869 -17.342 -20.153 1.00 86.62 359 LEU A CA 1
ATOM 2749 C C . LEU A 1 359 ? 3.693 -17.671 -21.398 1.00 86.62 359 LEU A C 1
ATOM 2751 O O . LEU A 1 359 ? 4.761 -18.261 -21.265 1.00 86.62 359 LEU A O 1
ATOM 2755 N N . ALA A 1 360 ? 3.254 -17.244 -22.586 1.00 89.44 360 ALA A N 1
ATOM 2756 C CA . ALA A 1 360 ? 4.005 -17.432 -23.825 1.00 89.44 360 ALA A CA 1
ATOM 2757 C C . ALA A 1 360 ? 5.407 -16.809 -23.735 1.00 89.44 360 ALA A C 1
ATOM 2759 O O . ALA A 1 360 ? 6.399 -17.465 -24.056 1.00 89.44 360 ALA A O 1
ATOM 2760 N N . LEU A 1 361 ? 5.506 -15.582 -23.211 1.00 89.56 361 LEU A N 1
ATOM 2761 C CA . LEU A 1 361 ? 6.787 -14.925 -22.960 1.00 89.56 361 LEU A CA 1
ATOM 2762 C C . LEU A 1 361 ? 7.648 -15.699 -21.952 1.00 89.56 361 LEU A C 1
ATOM 2764 O O . LEU A 1 361 ? 8.842 -15.889 -22.180 1.00 89.56 361 LEU A O 1
ATOM 2768 N N . ALA A 1 362 ? 7.062 -16.137 -20.834 1.00 88.06 362 ALA A N 1
ATOM 2769 C CA . ALA A 1 362 ? 7.783 -16.883 -19.808 1.00 88.06 362 ALA A CA 1
ATOM 2770 C C . ALA A 1 362 ? 8.342 -18.202 -20.362 1.00 88.06 362 ALA A C 1
ATOM 2772 O O . ALA A 1 362 ? 9.521 -18.493 -20.163 1.00 88.06 362 ALA A O 1
ATOM 2773 N N . PHE A 1 363 ? 7.537 -18.964 -21.109 1.00 90.44 363 PHE A N 1
ATOM 2774 C CA . PHE A 1 363 ? 7.985 -20.194 -21.761 1.00 90.44 363 PHE A CA 1
ATOM 2775 C C . PHE A 1 363 ? 9.070 -19.934 -22.808 1.00 90.44 363 PHE A C 1
ATOM 2777 O O . PHE A 1 363 ? 10.065 -20.656 -22.823 1.00 90.44 363 PHE A O 1
ATOM 2784 N N . GLY A 1 364 ? 8.930 -18.886 -23.628 1.00 91.62 364 GLY A N 1
ATOM 2785 C CA . GLY A 1 364 ? 9.957 -18.487 -24.595 1.00 91.62 364 GLY A CA 1
ATOM 2786 C C . GLY A 1 364 ? 11.309 -18.232 -23.924 1.00 91.62 364 GLY A C 1
ATOM 2787 O O . GLY A 1 364 ? 12.305 -18.864 -24.268 1.00 91.62 364 GLY A O 1
ATOM 2788 N N . ARG A 1 365 ? 11.322 -17.405 -22.873 1.00 91.19 365 ARG A N 1
ATOM 2789 C CA . ARG A 1 365 ? 12.541 -17.089 -22.109 1.00 91.19 365 ARG A CA 1
ATOM 2790 C C . ARG A 1 365 ? 13.155 -18.298 -21.414 1.00 91.19 365 ARG A C 1
ATOM 2792 O O . ARG A 1 365 ? 14.378 -18.398 -21.331 1.00 91.19 365 ARG A O 1
ATOM 2799 N N . LEU A 1 366 ? 12.329 -19.204 -20.888 1.00 90.06 366 LEU A N 1
ATOM 2800 C CA . LEU A 1 366 ? 12.816 -20.445 -20.287 1.00 90.06 366 LEU A CA 1
ATOM 2801 C C . LEU A 1 366 ? 13.483 -21.326 -21.345 1.00 90.06 366 LEU A C 1
ATOM 2803 O O . LEU A 1 366 ? 14.600 -21.784 -21.123 1.00 90.06 366 LEU A O 1
ATOM 2807 N N . ASN A 1 367 ? 12.845 -21.517 -22.501 1.00 91.19 367 ASN A N 1
ATOM 2808 C CA . ASN A 1 367 ? 13.401 -22.317 -23.591 1.00 91.19 367 ASN A CA 1
ATOM 2809 C C . ASN A 1 367 ? 14.743 -21.757 -24.082 1.00 91.19 367 ASN A C 1
ATOM 2811 O O . ASN A 1 367 ? 15.711 -22.508 -24.194 1.00 91.19 367 ASN A O 1
ATOM 2815 N N . GLU A 1 368 ? 14.826 -20.444 -24.305 1.00 89.75 368 GLU A N 1
ATOM 2816 C CA . GLU A 1 368 ? 16.068 -19.763 -24.693 1.00 89.75 368 GLU A CA 1
ATOM 2817 C C . GLU A 1 368 ? 17.156 -19.903 -23.620 1.00 89.75 368 GLU A C 1
ATOM 2819 O O . GLU A 1 368 ? 18.285 -20.296 -23.919 1.00 89.75 368 GLU A O 1
ATOM 2824 N N . GLY A 1 369 ? 16.816 -19.638 -22.354 1.00 87.50 369 GLY A N 1
ATOM 2825 C CA . GLY A 1 369 ? 17.755 -19.717 -21.237 1.00 87.50 369 GLY A CA 1
ATOM 2826 C C . GLY A 1 369 ? 18.305 -21.128 -21.020 1.00 87.50 369 GLY A C 1
ATOM 2827 O O . GLY A 1 369 ? 19.517 -21.310 -20.896 1.00 87.50 369 GLY A O 1
ATOM 2828 N N . TYR A 1 370 ? 17.438 -22.146 -21.016 1.00 87.75 370 TYR A N 1
ATOM 2829 C CA . TYR A 1 370 ? 17.862 -23.546 -20.906 1.00 87.75 370 TYR A CA 1
ATOM 2830 C C . TYR A 1 370 ? 18.643 -24.016 -22.134 1.00 87.75 370 TYR A C 1
ATOM 2832 O O . TYR A 1 370 ? 19.618 -24.754 -21.977 1.00 87.75 370 TYR A O 1
ATOM 2840 N N . GLY A 1 371 ? 18.266 -23.573 -23.336 1.00 89.50 371 GLY A N 1
ATOM 2841 C CA . GLY A 1 371 ? 19.021 -23.833 -24.561 1.00 89.50 371 GLY A CA 1
ATOM 2842 C C . GLY A 1 371 ? 20.450 -23.294 -24.476 1.00 89.50 371 GLY A C 1
ATOM 2843 O O . GLY A 1 371 ? 21.403 -24.036 -24.709 1.00 89.50 371 GLY A O 1
ATOM 2844 N N . ALA A 1 372 ? 20.610 -22.041 -24.041 1.00 88.25 372 ALA A N 1
ATOM 2845 C CA . ALA A 1 372 ? 21.918 -21.418 -23.852 1.00 88.25 372 ALA A CA 1
ATOM 2846 C C . ALA A 1 372 ? 22.770 -22.128 -22.785 1.00 88.25 372 ALA A C 1
ATOM 2848 O O . ALA A 1 372 ? 23.974 -22.288 -22.971 1.00 88.25 372 ALA A O 1
ATOM 2849 N N . MET A 1 373 ? 22.166 -22.587 -21.681 1.00 86.50 373 MET A N 1
ATOM 2850 C CA . MET A 1 373 ? 22.885 -23.354 -20.653 1.00 86.50 373 MET A CA 1
ATOM 2851 C C . MET A 1 373 ? 23.362 -24.713 -21.172 1.00 86.50 373 MET A C 1
ATOM 2853 O O . MET A 1 373 ? 24.500 -25.093 -20.911 1.00 86.50 373 MET A O 1
ATOM 2857 N N . ARG A 1 374 ? 22.529 -25.427 -21.940 1.00 84.38 374 ARG A N 1
ATOM 2858 C CA . ARG A 1 374 ? 22.922 -26.702 -22.563 1.00 84.38 374 ARG A CA 1
ATOM 2859 C C . ARG A 1 374 ? 24.055 -26.518 -23.572 1.00 84.38 374 ARG A C 1
ATOM 2861 O O . ARG A 1 374 ? 24.974 -27.325 -23.582 1.00 84.38 374 ARG A O 1
ATOM 2868 N N . GLY A 1 375 ? 24.020 -25.445 -24.363 1.00 74.81 375 GLY A N 1
ATOM 2869 C CA . GLY A 1 375 ? 25.066 -25.126 -25.340 1.00 74.81 375 GLY A CA 1
ATOM 2870 C C . GLY A 1 375 ? 26.404 -24.675 -24.740 1.00 74.81 375 GLY A C 1
ATOM 2871 O O . GLY A 1 375 ? 27.391 -24.661 -25.457 1.00 74.81 375 GLY A O 1
ATOM 2872 N N . ARG A 1 376 ? 26.453 -24.309 -23.449 1.00 71.38 376 ARG A N 1
ATOM 2873 C CA . ARG A 1 376 ? 27.697 -23.991 -22.714 1.00 71.38 376 ARG A CA 1
ATOM 2874 C C . ARG A 1 376 ? 28.302 -25.195 -21.980 1.00 71.38 376 ARG A C 1
ATOM 2876 O O . ARG A 1 376 ? 29.380 -25.069 -21.411 1.00 71.38 376 ARG A O 1
ATOM 2883 N N . GLY A 1 377 ? 27.570 -26.309 -21.915 1.00 54.44 377 GLY A N 1
ATOM 2884 C CA . GLY A 1 377 ? 28.008 -27.571 -21.308 1.00 54.44 377 GLY A CA 1
ATOM 2885 C C . GLY A 1 377 ? 28.510 -28.610 -22.319 1.00 54.44 377 GLY A C 1
ATOM 2886 O O . GLY A 1 377 ? 28.764 -29.745 -21.922 1.00 54.44 377 GLY A O 1
ATOM 2887 N N . ALA A 1 378 ? 28.615 -28.229 -23.595 1.00 45.28 378 ALA A N 1
ATOM 2888 C CA . ALA A 1 378 ? 29.362 -28.903 -24.657 1.00 45.28 378 ALA A CA 1
ATOM 2889 C C . ALA A 1 378 ? 30.527 -27.992 -25.060 1.00 45.28 378 ALA A C 1
ATOM 2891 O O . ALA A 1 378 ? 31.562 -28.538 -25.498 1.00 45.28 378 ALA A O 1
#

Sequence (378 aa):
NGDLFVAGVVFRSLPTMIPFLKGQGNGQGAGYIVSRMLTRYKTIQWSPTDDASRRTLVLNARRRISTSSVKIAHALATELLPHRGEVTGLAQELLGSSAITSDEVAHIYELLFVLSNPVPSVEDQAVFLREVMSAPVIEWVSQATTDVVSRPQAWIHGTEPGGARASGQGDDPLREPRVKCQGTIMTLLCIVRRCVTGGSALRAAAATPSVNEQVAMVLPNLANIIHSIHTLWLPEVRAGVSPVWQGIYRSVEYEVTADPEFRLGEDMSSSPPSELCTWLRHSRDSAYQLLGMLCGFKQGFYGSIEANPSLLKPLTCHIPSMENRHLRQWLRLVVTPVALGCPKHMLDPLMGQVLAPVLALAFGRLNEGYGAMRGRGA

Secondary structure (DSSP, 8-state):
-HHHHHHHHHHHHGGGGHHHHHHT-SSHHHHHHHHHHHHHHHH----TT--HHHHHHHHHHHHHHHHHHHHHHHHTTTTTGGGHHHHHHHHHHHHTSTT--HHHHHHHHHHHHHHHTT---HHHHHHHHHHHHHHHHHHHTSHHHHHHHH-HHHHHS-S-SS----STT---TTHHHHHHHHHHHHHHHHHHHHHHHS-HHHHHHHTSHHHHHHHHHHHHHHHHHHHHHHHTTSHHHHHHS-GGGGGGGS-HHHHHHH-TT----GGGTTSHHHHHHHHHHHHHHHHHHHHHHHGGGTHHHHHHHHH-GGGGHHHHTTGGGS-HHHHHHHIIIIIHHHHHH--HHHHHHHIIIIIHHHHHHHHHHHHHHHHHHHHT--